Protein AF-0000000075629843 (afdb_homodimer)

Structure (mmCIF, N/CA/C/O backbone):
data_AF-0000000075629843-model_v1
#
loop_
_entity.id
_entity.type
_entity.pdbx_description
1 polymer 'ABC transporter, permease protein'
#
loop_
_atom_site.group_PDB
_atom_site.id
_atom_site.type_symbol
_atom_site.label_atom_id
_atom_site.label_alt_id
_atom_site.label_comp_id
_atom_site.label_asym_id
_atom_site.label_entity_id
_atom_site.label_seq_id
_atom_site.pdbx_PDB_ins_code
_atom_site.Cartn_x
_atom_site.Cartn_y
_atom_site.Cartn_z
_atom_site.occupancy
_atom_site.B_iso_or_equiv
_atom_site.auth_seq_id
_atom_site.auth_comp_id
_atom_site.auth_asym_id
_atom_site.auth_atom_id
_atom_site.pdbx_PDB_model_num
ATOM 1 N N . MET A 1 1 ? 20.359 -22.031 4.539 1 68.94 1 MET A N 1
ATOM 2 C CA . MET A 1 1 ? 19.453 -21.188 5.312 1 68.94 1 MET A CA 1
ATOM 3 C C . MET A 1 1 ? 19.938 -19.734 5.301 1 68.94 1 MET A C 1
ATOM 5 O O . MET A 1 1 ? 19.172 -18.828 4.957 1 68.94 1 MET A O 1
ATOM 9 N N . ILE A 1 2 ? 21.25 -19.594 5.527 1 75.94 2 ILE A N 1
ATOM 10 C CA . ILE A 1 2 ? 21.781 -18.234 5.621 1 75.94 2 ILE A CA 1
ATOM 11 C C . ILE A 1 2 ? 21.688 -17.547 4.262 1 75.94 2 ILE A C 1
ATOM 13 O O . ILE A 1 2 ? 21.297 -16.375 4.18 1 75.94 2 ILE A O 1
ATOM 17 N N . SER A 1 3 ? 21.922 -18.281 3.244 1 78.12 3 SER A N 1
ATOM 18 C CA . SER A 1 3 ? 21.859 -17.719 1.904 1 78.12 3 SER A CA 1
ATOM 19 C C . SER A 1 3 ? 20.438 -17.25 1.574 1 78.12 3 SER A C 1
ATOM 21 O O . SER A 1 3 ? 20.25 -16.188 0.963 1 78.12 3 SER A O 1
ATOM 23 N N . ALA A 1 4 ? 19.547 -18.016 2.066 1 78.44 4 ALA A N 1
ATOM 24 C CA . ALA A 1 4 ? 18.141 -17.656 1.822 1 78.44 4 ALA A CA 1
ATOM 25 C C . ALA A 1 4 ? 17.766 -16.391 2.584 1 78.44 4 ALA A C 1
ATOM 27 O O . ALA A 1 4 ? 17.031 -15.547 2.066 1 78.44 4 ALA A O 1
ATOM 28 N N . VAL A 1 5 ? 18.219 -16.25 3.744 1 85.06 5 VAL A N 1
ATOM 29 C CA . VAL A 1 5 ? 17.938 -15.07 4.555 1 85.06 5 VAL A CA 1
ATOM 30 C C . VAL A 1 5 ? 18.562 -13.844 3.895 1 85.06 5 VAL A C 1
ATOM 32 O O . VAL A 1 5 ? 17.938 -12.789 3.816 1 85.06 5 VAL A O 1
ATOM 35 N N . LEU A 1 6 ? 19.781 -14.016 3.365 1 89.19 6 LEU A N 1
ATOM 36 C CA . LEU A 1 6 ? 20.5 -12.883 2.799 1 89.19 6 LEU A CA 1
ATOM 37 C C . LEU A 1 6 ? 19.812 -12.383 1.529 1 89.19 6 LEU A C 1
ATOM 39 O O . LEU A 1 6 ? 19.828 -11.18 1.248 1 89.19 6 LEU A O 1
ATOM 43 N N . THR A 1 7 ? 19.25 -13.266 0.803 1 85.31 7 THR A N 1
ATOM 44 C CA . THR A 1 7 ? 18.609 -12.898 -0.458 1 85.31 7 THR A CA 1
ATOM 45 C C . THR A 1 7 ? 17.391 -12 -0.214 1 85.31 7 THR A C 1
ATOM 47 O O . THR A 1 7 ? 17.062 -11.164 -1.055 1 85.31 7 THR A O 1
ATOM 50 N N . THR A 1 8 ? 16.766 -12.164 0.932 1 86.69 8 THR A N 1
ATOM 51 C CA . THR A 1 8 ? 15.633 -11.305 1.264 1 86.69 8 THR A CA 1
ATOM 52 C C . THR A 1 8 ? 16.078 -10.109 2.1 1 86.69 8 THR A C 1
ATOM 54 O O . THR A 1 8 ? 15.516 -9.023 1.979 1 86.69 8 THR A O 1
ATOM 57 N N . LEU A 1 9 ? 17.078 -10.328 2.896 1 92.5 9 LEU A N 1
ATOM 58 C CA . LEU A 1 9 ? 17.578 -9.289 3.793 1 92.5 9 LEU A CA 1
ATOM 59 C C . LEU A 1 9 ? 18.141 -8.117 3 1 92.5 9 LEU A C 1
ATOM 61 O O . LEU A 1 9 ? 17.875 -6.957 3.328 1 92.5 9 LEU A O 1
ATOM 65 N N . ILE A 1 10 ? 18.875 -8.375 1.963 1 94.44 10 ILE A N 1
ATOM 66 C CA . ILE A 1 10 ? 19.609 -7.367 1.216 1 94.44 10 ILE A CA 1
ATOM 67 C C . ILE A 1 10 ? 18.625 -6.383 0.578 1 94.44 10 ILE A C 1
ATOM 69 O O . ILE A 1 10 ? 18.656 -5.184 0.875 1 94.44 10 ILE A O 1
ATOM 73 N N . PRO A 1 11 ? 17.703 -6.875 -0.234 1 94.5 11 PRO A N 1
ATOM 74 C CA . PRO A 1 11 ? 16.797 -5.902 -0.848 1 94.5 11 PRO A CA 1
ATOM 75 C C . PRO A 1 11 ? 15.883 -5.227 0.169 1 94.5 11 PRO A C 1
ATOM 77 O O . PRO A 1 11 ? 15.602 -4.031 0.058 1 94.5 11 PRO A O 1
ATOM 80 N N . LEU A 1 12 ? 15.414 -5.922 1.18 1 93.5 12 LEU A N 1
ATOM 81 C CA . LEU A 1 12 ? 14.5 -5.355 2.166 1 93.5 12 LEU A CA 1
ATOM 82 C C . LEU A 1 12 ? 15.195 -4.277 2.99 1 93.5 12 LEU A C 1
ATOM 84 O O . LEU A 1 12 ? 14.625 -3.203 3.215 1 93.5 12 LEU A O 1
ATOM 88 N N . SER A 1 13 ? 16.375 -4.609 3.455 1 97 13 SER A N 1
ATOM 89 C CA . SER A 1 13 ? 17.094 -3.635 4.27 1 97 13 SER A CA 1
ATOM 90 C C . SER A 1 13 ? 17.469 -2.4 3.451 1 97 13 SER A C 1
ATOM 92 O O . SER A 1 13 ? 17.375 -1.274 3.943 1 97 13 SER A O 1
ATOM 94 N N . LEU A 1 14 ? 17.859 -2.607 2.238 1 97.44 14 LEU A N 1
ATOM 95 C CA . LEU A 1 14 ? 18.25 -1.497 1.372 1 97.44 14 LEU A CA 1
ATOM 96 C C . LEU A 1 14 ? 17.062 -0.572 1.113 1 97.44 14 LEU A C 1
ATOM 98 O O . LEU A 1 14 ? 17.188 0.647 1.257 1 97.44 14 LEU A O 1
ATOM 102 N N . ALA A 1 15 ? 15.93 -1.123 0.716 1 97.88 15 ALA A N 1
ATOM 103 C CA . ALA A 1 15 ? 14.719 -0.336 0.468 1 97.88 15 ALA A CA 1
ATOM 104 C C . ALA A 1 15 ? 14.266 0.382 1.735 1 97.88 15 ALA A C 1
ATOM 106 O O . ALA A 1 15 ? 13.906 1.56 1.692 1 97.88 15 ALA A O 1
ATOM 107 N N . ALA A 1 16 ? 14.312 -0.321 2.855 1 97.44 16 ALA A N 1
ATOM 108 C CA . ALA A 1 16 ? 13.828 0.235 4.117 1 97.44 16 ALA A CA 1
ATOM 109 C C . ALA A 1 16 ? 14.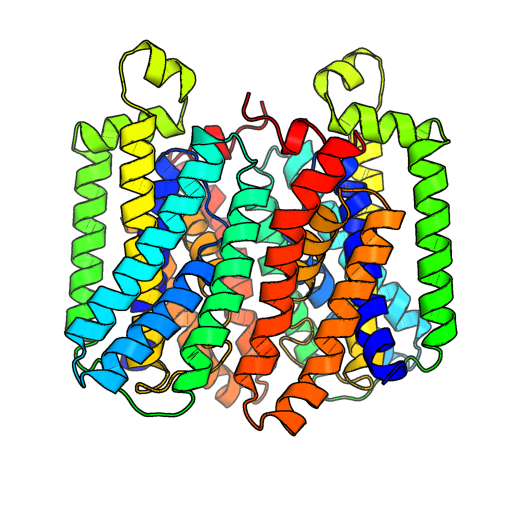75 1.344 4.617 1 97.44 16 ALA A C 1
ATOM 111 O O . ALA A 1 16 ? 14.289 2.357 5.145 1 97.44 16 ALA A O 1
ATOM 112 N N . LEU A 1 17 ? 16.062 1.145 4.48 1 97.88 17 LEU A N 1
ATOM 113 C CA . LEU A 1 17 ? 17 2.168 4.91 1 97.88 17 LEU A CA 1
ATOM 114 C C . LEU A 1 17 ? 16.812 3.453 4.113 1 97.88 17 LEU A C 1
ATOM 116 O O . LEU A 1 17 ? 16.797 4.547 4.684 1 97.88 17 LEU A O 1
ATOM 120 N N . GLY A 1 18 ? 16.688 3.295 2.795 1 98.25 18 GLY A N 1
ATOM 121 C CA . GLY A 1 18 ? 16.406 4.469 1.981 1 98.25 18 GLY A CA 1
ATOM 122 C C . GLY A 1 18 ? 15.125 5.172 2.369 1 98.25 18 GLY A C 1
ATOM 123 O O . GLY A 1 18 ? 15.094 6.398 2.482 1 98.25 18 GLY A O 1
ATOM 124 N N . GLU A 1 19 ? 14.109 4.391 2.566 1 97.81 19 GLU A N 1
ATOM 125 C CA . GLU A 1 19 ? 12.812 4.957 2.949 1 97.81 19 GLU A CA 1
ATOM 126 C C . GLU A 1 19 ? 12.898 5.652 4.305 1 97.81 19 GLU A C 1
ATOM 128 O O . GLU A 1 19 ? 12.25 6.68 4.523 1 97.81 19 GLU A O 1
ATOM 133 N N . ALA A 1 20 ? 13.672 5.094 5.223 1 95.62 20 ALA A N 1
ATOM 134 C CA . ALA A 1 20 ? 13.836 5.695 6.547 1 95.62 20 ALA A CA 1
ATOM 135 C C . ALA A 1 20 ? 14.438 7.094 6.441 1 95.62 20 ALA A C 1
ATOM 137 O O . ALA A 1 20 ? 14.047 8 7.184 1 95.62 20 ALA A O 1
ATOM 138 N N . VAL A 1 21 ? 15.336 7.266 5.527 1 96.62 21 VAL A N 1
ATOM 139 C CA . VAL A 1 21 ? 15.969 8.57 5.332 1 96.62 21 VAL A CA 1
ATOM 140 C C . VAL A 1 21 ? 14.922 9.586 4.879 1 96.62 21 VAL A C 1
ATOM 142 O O . VAL A 1 21 ? 14.867 10.703 5.402 1 96.62 21 VAL A O 1
ATOM 145 N N . LEU A 1 22 ? 14.109 9.203 3.949 1 97 22 LEU A N 1
ATOM 146 C CA . LEU A 1 22 ? 13.07 10.109 3.461 1 97 22 LEU A CA 1
ATOM 147 C C . LEU A 1 22 ? 12.055 10.406 4.555 1 97 22 LEU A C 1
ATOM 149 O O . LEU A 1 22 ? 11.648 11.555 4.73 1 97 22 LEU A O 1
ATOM 153 N N . GLU A 1 23 ? 11.711 9.391 5.273 1 93.88 23 GLU A N 1
ATOM 154 C CA . GLU A 1 23 ? 10.68 9.586 6.293 1 93.88 23 GLU A CA 1
ATOM 155 C C . GLU A 1 23 ? 11.188 10.484 7.418 1 93.88 23 GLU A C 1
ATOM 157 O O . GLU A 1 23 ? 10.391 11.133 8.109 1 93.88 23 GLU A O 1
ATOM 162 N N . ARG A 1 24 ? 12.438 10.594 7.574 1 92.38 24 ARG A N 1
ATOM 163 C CA . ARG A 1 24 ? 13 11.484 8.586 1 92.38 24 ARG A CA 1
ATOM 164 C C . ARG A 1 24 ? 12.734 12.945 8.227 1 92.38 24 ARG A C 1
ATOM 166 O O . ARG A 1 24 ? 12.789 13.82 9.094 1 92.38 24 ARG A O 1
ATOM 173 N N . THR A 1 25 ? 12.438 13.188 6.992 1 93.25 25 THR A N 1
ATOM 174 C CA . THR A 1 25 ? 12.133 14.547 6.574 1 93.25 25 THR A CA 1
ATOM 175 C C . THR A 1 25 ? 10.641 14.836 6.684 1 93.25 25 THR A C 1
ATOM 177 O O . THR A 1 25 ? 10.188 15.93 6.359 1 93.25 25 THR A O 1
ATOM 180 N N . GLY A 1 26 ? 9.883 13.812 7.02 1 90.31 26 GLY A N 1
ATOM 181 C CA . GLY A 1 26 ? 8.445 14 7.172 1 90.31 26 GLY A CA 1
ATOM 182 C C . GLY A 1 26 ? 7.652 13.555 5.961 1 90.31 26 GLY A C 1
ATOM 183 O O . GLY A 1 26 ? 6.438 13.758 5.895 1 90.31 26 GLY A O 1
ATOM 184 N N . ARG A 1 27 ? 8.305 12.945 4.988 1 92.94 27 ARG A N 1
ATOM 185 C CA . ARG A 1 27 ? 7.625 12.453 3.793 1 92.94 27 ARG A CA 1
ATOM 186 C C . ARG A 1 27 ? 7.664 10.93 3.729 1 92.94 27 ARG A C 1
ATOM 188 O O . ARG A 1 27 ? 8.719 10.32 3.924 1 92.94 27 ARG A O 1
ATOM 195 N N . VAL A 1 28 ? 6.52 10.336 3.549 1 93.69 28 VAL A N 1
ATOM 196 C CA . VAL A 1 28 ? 6.418 8.891 3.359 1 93.69 28 VAL A CA 1
ATOM 197 C C . VAL A 1 28 ? 6.09 8.586 1.9 1 93.69 28 VAL A C 1
ATOM 199 O O . VAL A 1 28 ? 5.09 9.062 1.366 1 93.69 28 VAL A O 1
ATOM 202 N N . ASN A 1 29 ? 6.941 7.844 1.275 1 96.69 29 ASN A N 1
ATOM 203 C CA . ASN A 1 29 ? 6.688 7.469 -0.112 1 96.69 29 ASN A CA 1
ATOM 204 C C . ASN A 1 29 ? 6.07 6.078 -0.214 1 96.69 29 ASN A C 1
ATOM 206 O O . ASN A 1 29 ? 6.785 5.074 -0.216 1 96.69 29 ASN A O 1
ATOM 210 N N . LEU A 1 30 ? 4.793 6.055 -0.43 1 94.5 30 LEU A N 1
ATOM 211 C CA . LEU A 1 30 ? 4.066 4.793 -0.538 1 94.5 30 LEU A CA 1
ATOM 212 C C . LEU A 1 30 ? 4.391 4.09 -1.852 1 94.5 30 LEU A C 1
ATOM 214 O O . LEU A 1 30 ? 3.951 2.961 -2.08 1 94.5 30 LEU A O 1
ATOM 218 N N . GLY A 1 31 ? 5.191 4.664 -2.674 1 95.75 31 GLY A N 1
ATOM 219 C CA . GLY A 1 31 ? 5.531 4.117 -3.977 1 95.75 31 GLY A CA 1
ATOM 220 C C . GLY A 1 31 ? 6.766 3.238 -3.951 1 95.75 31 GLY A C 1
ATOM 221 O O . GLY A 1 31 ? 7.305 2.885 -5.004 1 95.75 31 GLY A O 1
ATOM 222 N N . VAL A 1 32 ? 7.211 2.883 -2.803 1 97.44 32 VAL A N 1
ATOM 223 C CA . VAL A 1 32 ? 8.461 2.143 -2.656 1 97.44 32 VAL A CA 1
ATOM 224 C C . VAL A 1 32 ? 8.406 0.872 -3.502 1 97.44 32 VAL A C 1
ATOM 226 O O . VAL A 1 32 ? 9.359 0.559 -4.223 1 97.44 32 VAL A O 1
ATOM 229 N N . ASP A 1 33 ? 7.309 0.161 -3.449 1 95.31 33 ASP A N 1
ATOM 230 C CA . ASP A 1 33 ? 7.199 -1.076 -4.219 1 95.31 33 ASP A CA 1
ATOM 231 C C . ASP A 1 33 ? 7.238 -0.796 -5.719 1 95.31 33 ASP A C 1
ATOM 233 O O . ASP A 1 33 ? 7.785 -1.589 -6.488 1 95.31 33 ASP A O 1
ATOM 237 N N . GLY A 1 34 ? 6.609 0.254 -6.148 1 95.56 34 GLY A N 1
ATOM 238 C CA . GLY A 1 34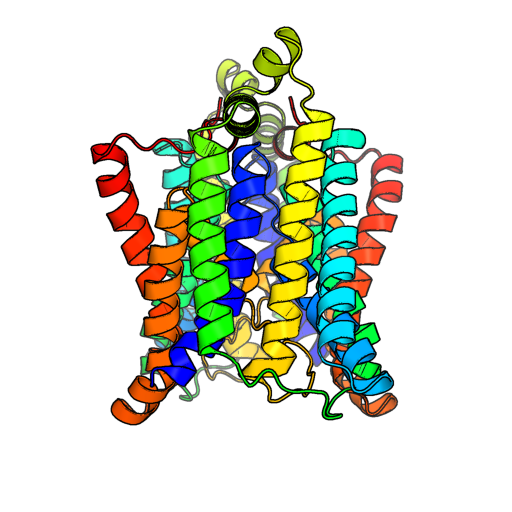 ? 6.688 0.658 -7.543 1 95.56 34 GLY A CA 1
ATOM 239 C C . GLY A 1 34 ? 8.094 1.007 -7.988 1 95.56 34 GLY A C 1
ATOM 240 O O . GLY A 1 34 ? 8.508 0.64 -9.086 1 95.56 34 GLY A O 1
ATOM 241 N N . LEU A 1 35 ? 8.797 1.729 -7.145 1 98.44 35 LEU A N 1
ATOM 242 C CA . LEU A 1 35 ? 10.18 2.078 -7.449 1 98.44 35 LEU A CA 1
ATOM 243 C C . LEU A 1 35 ? 11.047 0.828 -7.559 1 98.44 35 LEU A C 1
ATOM 245 O O . LEU A 1 35 ? 11.93 0.748 -8.422 1 98.44 35 LEU A O 1
ATOM 249 N N . MET A 1 36 ? 10.789 -0.114 -6.684 1 98 36 MET A N 1
ATOM 250 C CA . MET A 1 36 ? 11.492 -1.389 -6.77 1 98 36 MET A CA 1
ATOM 251 C C . MET A 1 36 ? 11.156 -2.111 -8.07 1 98 36 MET A C 1
ATOM 253 O O . MET A 1 36 ? 12.039 -2.684 -8.711 1 98 36 MET A O 1
ATOM 257 N N . ALA A 1 37 ? 9.906 -2.062 -8.477 1 96.44 37 ALA A N 1
ATOM 258 C CA . ALA A 1 37 ? 9.461 -2.752 -9.688 1 96.44 37 ALA A CA 1
ATOM 259 C C . ALA A 1 37 ? 10.141 -2.176 -10.922 1 96.44 37 ALA A C 1
ATOM 261 O O . ALA A 1 37 ? 10.633 -2.922 -11.773 1 96.44 37 ALA A O 1
ATOM 262 N N . VAL A 1 38 ? 10.117 -0.887 -11.016 1 97.25 38 VAL A N 1
ATOM 263 C CA . VAL A 1 38 ? 10.742 -0.275 -12.188 1 97.25 38 VAL A CA 1
ATOM 264 C C . VAL A 1 38 ? 12.25 -0.49 -12.141 1 97.25 38 VAL A C 1
ATOM 266 O O . VAL A 1 38 ? 12.883 -0.691 -13.18 1 97.25 38 VAL A O 1
ATOM 269 N N . GLY A 1 39 ? 12.852 -0.389 -10.977 1 98.62 39 GLY A N 1
ATOM 270 C CA . GLY A 1 39 ? 14.266 -0.69 -10.844 1 98.62 39 GLY A CA 1
ATOM 271 C C . GLY A 1 39 ? 14.617 -2.109 -11.242 1 98.62 39 GLY A C 1
ATOM 272 O O . GLY A 1 39 ? 15.641 -2.344 -11.891 1 98.62 39 GLY A O 1
ATOM 273 N N . ALA A 1 40 ? 13.805 -3.037 -10.828 1 97.88 40 ALA A N 1
ATOM 274 C CA . ALA A 1 40 ? 14 -4.438 -11.203 1 97.88 40 ALA A CA 1
ATOM 275 C C . ALA A 1 40 ? 13.992 -4.605 -12.719 1 97.88 40 ALA A C 1
ATOM 277 O O . ALA A 1 40 ? 14.867 -5.27 -13.273 1 97.88 40 ALA A O 1
ATOM 278 N N . ALA A 1 41 ? 13.039 -3.984 -13.383 1 97.56 41 ALA A N 1
ATOM 279 C CA . ALA A 1 41 ? 12.859 -4.16 -14.828 1 97.56 41 ALA A CA 1
ATOM 280 C C . ALA A 1 41 ? 13.969 -3.457 -15.602 1 97.56 41 ALA A C 1
ATOM 282 O O . ALA A 1 41 ? 14.578 -4.051 -16.5 1 97.56 41 ALA A O 1
ATOM 283 N N . VAL A 1 42 ? 14.211 -2.221 -15.234 1 98.56 42 VAL A N 1
ATOM 284 C CA . VAL A 1 42 ? 15.219 -1.438 -15.953 1 98.56 42 VAL A CA 1
ATOM 285 C C . VAL A 1 42 ? 16.609 -2.012 -15.68 1 98.56 42 VAL A C 1
ATOM 287 O O . VAL A 1 42 ? 17.438 -2.084 -16.594 1 98.56 42 VAL A O 1
ATOM 290 N N . GLY A 1 43 ? 16.875 -2.338 -14.422 1 98.56 43 GLY A N 1
ATOM 291 C CA . GLY A 1 43 ? 18.125 -3.016 -14.117 1 98.56 43 GLY A CA 1
ATOM 292 C C . GLY A 1 43 ? 18.297 -4.316 -14.875 1 98.56 43 GLY A C 1
ATOM 293 O O . GLY A 1 43 ? 19.375 -4.598 -15.398 1 98.56 43 GLY A O 1
ATOM 294 N N . ALA A 1 44 ? 17.25 -5.113 -14.93 1 97.88 44 ALA A N 1
ATOM 295 C CA . ALA A 1 44 ? 17.297 -6.387 -15.641 1 97.88 44 ALA A CA 1
ATOM 296 C C . ALA A 1 44 ? 17.562 -6.172 -17.125 1 97.88 44 ALA A C 1
ATOM 298 O O . ALA A 1 44 ? 18.328 -6.906 -17.75 1 97.88 44 ALA A O 1
ATOM 299 N N . LEU A 1 45 ? 16.859 -5.176 -17.672 1 98.12 45 LEU A N 1
ATOM 300 C CA . LEU A 1 45 ? 17.062 -4.863 -19.078 1 98.12 45 LEU A CA 1
ATOM 301 C C . LEU A 1 45 ? 18.531 -4.52 -19.344 1 98.12 45 LEU A C 1
ATOM 303 O O . LEU A 1 45 ? 19.141 -5.047 -20.281 1 98.12 45 LEU A O 1
ATOM 307 N N . ALA A 1 46 ? 19.047 -3.66 -18.531 1 98.44 46 ALA A N 1
ATOM 308 C CA . ALA A 1 46 ? 20.438 -3.271 -18.703 1 98.44 46 ALA A CA 1
ATOM 309 C C . ALA A 1 46 ? 21.375 -4.461 -18.5 1 98.44 46 ALA A C 1
ATOM 311 O O . ALA A 1 46 ? 22.344 -4.641 -19.234 1 98.44 46 ALA A O 1
ATOM 312 N N . GLY A 1 47 ? 21.109 -5.207 -17.484 1 97.5 47 GLY A N 1
ATOM 313 C CA . GLY A 1 47 ? 21.922 -6.387 -17.219 1 97.5 47 GLY A CA 1
ATOM 314 C C . GLY A 1 47 ? 21.906 -7.387 -18.359 1 97.5 47 GLY A C 1
ATOM 315 O O . GLY A 1 47 ? 22.953 -7.891 -18.766 1 97.5 47 GLY A O 1
ATOM 316 N N . VAL A 1 48 ? 20.766 -7.695 -18.875 1 97.38 48 VAL A N 1
ATOM 317 C CA . VAL A 1 48 ? 20.594 -8.68 -19.938 1 97.38 48 VAL A CA 1
ATOM 318 C C . VAL A 1 48 ? 21.266 -8.172 -21.219 1 97.38 48 VAL A C 1
ATOM 320 O O . VAL A 1 48 ? 21.969 -8.922 -21.891 1 97.38 48 VAL A O 1
ATOM 323 N N . GLU A 1 49 ? 21.016 -6.941 -21.531 1 97.56 49 GLU A N 1
ATOM 324 C CA . GLU A 1 49 ? 21.516 -6.387 -22.781 1 97.56 49 GLU A CA 1
ATOM 325 C C . GLU A 1 49 ? 23.031 -6.219 -22.75 1 97.56 49 GLU A C 1
ATOM 327 O O . GLU A 1 49 ? 23.703 -6.367 -23.781 1 97.56 49 GLU A O 1
ATOM 332 N N . THR A 1 50 ? 23.609 -5.902 -21.625 1 97.56 50 THR A N 1
ATOM 333 C CA . THR A 1 50 ? 25.031 -5.617 -21.547 1 97.56 50 THR A CA 1
ATOM 334 C C . THR A 1 50 ? 25.797 -6.816 -20.984 1 97.56 50 THR A C 1
ATOM 336 O O . THR A 1 50 ? 27.016 -6.898 -21.125 1 97.56 50 THR A O 1
ATOM 339 N N . GLY A 1 51 ? 25.109 -7.641 -20.312 1 96.69 51 GLY A N 1
ATOM 340 C CA . GLY A 1 51 ? 25.75 -8.75 -19.625 1 96.69 51 GLY A CA 1
ATOM 341 C C . GLY A 1 51 ? 26.484 -8.328 -18.359 1 96.69 51 GLY A C 1
ATOM 342 O O . GLY A 1 51 ? 27.234 -9.125 -17.781 1 96.69 51 GLY A O 1
ATOM 343 N N . SER A 1 52 ? 26.266 -7.109 -17.922 1 97.75 52 SER A N 1
ATOM 344 C CA . SER A 1 52 ? 27.016 -6.551 -16.812 1 97.75 52 SER A CA 1
ATOM 345 C C . SER A 1 52 ? 26.125 -6.352 -15.586 1 97.75 52 SER A C 1
ATOM 347 O O . SER A 1 52 ? 25.109 -5.66 -15.672 1 97.75 52 SER A O 1
ATOM 349 N N . LEU A 1 53 ? 26.531 -6.926 -14.492 1 97.06 53 LEU A N 1
ATOM 350 C CA . LEU A 1 53 ? 25.812 -6.734 -13.234 1 97.06 53 LEU A CA 1
ATOM 351 C C . LEU A 1 53 ? 25.875 -5.273 -12.789 1 97.06 53 LEU A C 1
ATOM 353 O O . LEU A 1 53 ? 24.875 -4.734 -12.297 1 97.06 53 LEU A O 1
ATOM 357 N N . LEU A 1 54 ? 27 -4.66 -13 1 97.44 54 LEU A N 1
ATOM 358 C CA . LEU A 1 54 ? 27.188 -3.277 -12.586 1 97.44 54 LEU A CA 1
ATOM 359 C C . LEU A 1 54 ? 26.281 -2.34 -13.383 1 97.44 54 LEU A C 1
ATOM 361 O O . LEU A 1 54 ? 25.766 -1.362 -12.836 1 97.44 54 LEU A O 1
ATOM 365 N N . ALA A 1 55 ? 26.125 -2.627 -14.664 1 98.31 55 ALA A N 1
ATOM 366 C CA . ALA A 1 55 ? 25.234 -1.825 -15.484 1 98.31 55 ALA A CA 1
ATOM 367 C C . ALA A 1 55 ? 23.781 -1.958 -15 1 98.31 55 ALA A C 1
ATOM 369 O O . ALA A 1 55 ? 23.031 -0.977 -14.977 1 98.31 55 ALA A O 1
ATOM 370 N N . GLY A 1 56 ? 23.391 -3.188 -14.633 1 98.44 56 GLY A N 1
ATOM 371 C CA . GLY A 1 56 ? 22.062 -3.406 -14.086 1 98.44 56 GLY A CA 1
ATOM 372 C C . GLY A 1 56 ? 21.828 -2.686 -12.773 1 98.44 56 GLY A C 1
ATOM 373 O O . GLY A 1 56 ? 20.797 -2.057 -12.586 1 98.44 56 GLY A O 1
ATOM 374 N N . LEU A 1 57 ? 22.844 -2.803 -11.914 1 98 57 LEU A N 1
ATOM 375 C CA . LEU A 1 57 ? 22.75 -2.135 -10.625 1 98 57 LEU A CA 1
ATOM 376 C C . LEU A 1 57 ? 22.625 -0.625 -10.805 1 98 57 LEU A C 1
ATOM 378 O O . LEU A 1 57 ? 21.781 0.01 -10.156 1 98 57 LEU A O 1
ATOM 382 N N . ALA A 1 58 ? 23.391 -0.042 -11.68 1 98.62 58 ALA A N 1
ATOM 383 C CA . ALA A 1 58 ? 23.359 1.397 -11.93 1 98.62 58 ALA A CA 1
ATOM 384 C C . ALA A 1 58 ? 22.031 1.822 -12.547 1 98.62 58 ALA A C 1
ATOM 386 O O . ALA A 1 58 ? 21.438 2.809 -12.117 1 98.62 58 ALA A O 1
ATOM 387 N N . ALA A 1 59 ? 21.609 1.094 -13.523 1 98.81 59 ALA A N 1
ATOM 388 C CA . ALA A 1 59 ? 20.375 1.433 -14.219 1 98.81 59 ALA A CA 1
ATOM 389 C C . ALA A 1 59 ? 19.172 1.307 -13.289 1 98.81 59 ALA A C 1
ATOM 391 O O . ALA A 1 59 ? 18.266 2.15 -13.312 1 98.81 59 ALA A O 1
ATOM 392 N N . GLY A 1 60 ? 19.109 0.187 -12.508 1 98.81 60 GLY A N 1
ATOM 393 C CA . GLY A 1 60 ? 18.031 0.02 -11.539 1 98.81 60 GLY A CA 1
ATOM 394 C C . GLY A 1 60 ? 17.969 1.137 -10.508 1 98.81 60 GLY A C 1
ATOM 395 O O . GLY A 1 60 ? 16.906 1.684 -10.242 1 98.81 60 GLY A O 1
ATOM 396 N N . ALA A 1 61 ? 19.156 1.452 -10.008 1 98.75 61 ALA A N 1
ATOM 397 C CA . ALA A 1 61 ? 19.234 2.545 -9.039 1 98.75 61 ALA A CA 1
ATOM 398 C C . ALA A 1 61 ? 18.75 3.855 -9.648 1 98.75 61 ALA A C 1
ATOM 400 O O . ALA A 1 61 ? 17.969 4.578 -9.031 1 98.75 61 ALA A O 1
ATOM 401 N N . LEU A 1 62 ? 19.156 4.172 -10.836 1 98.81 62 LEU A N 1
ATOM 402 C CA . LEU A 1 62 ? 18.797 5.426 -11.5 1 98.81 62 LEU A CA 1
ATOM 403 C C . LEU A 1 62 ? 17.297 5.484 -11.789 1 98.81 62 LEU A C 1
ATOM 405 O O . LEU A 1 62 ? 16.672 6.535 -11.641 1 98.81 62 LEU A O 1
ATOM 409 N N . ALA A 1 63 ? 16.75 4.367 -12.195 1 98.81 63 ALA A N 1
ATOM 410 C CA . ALA A 1 63 ? 15.312 4.324 -12.453 1 98.81 63 ALA A CA 1
ATOM 411 C C . ALA A 1 63 ? 14.523 4.637 -11.18 1 98.81 63 ALA A C 1
ATOM 413 O O . ALA A 1 63 ? 13.555 5.402 -11.211 1 98.81 63 ALA A O 1
ATOM 414 N N . GLY A 1 64 ? 14.938 3.996 -10.039 1 98.81 64 GLY A N 1
ATOM 415 C CA . GLY A 1 64 ? 14.312 4.309 -8.766 1 98.81 64 GLY A CA 1
ATOM 416 C C . GLY A 1 64 ? 14.484 5.758 -8.359 1 98.81 64 GLY A C 1
ATOM 417 O O . GLY A 1 64 ? 13.555 6.379 -7.836 1 98.81 64 GLY A O 1
ATOM 418 N N . GLY A 1 65 ? 15.695 6.25 -8.609 1 98.75 65 GLY A N 1
ATOM 419 C CA . GLY A 1 65 ? 15.961 7.648 -8.312 1 98.75 65 GLY A CA 1
ATOM 420 C C . GLY A 1 65 ? 15.055 8.602 -9.07 1 98.75 65 GLY A C 1
ATOM 421 O O . GLY A 1 65 ? 14.516 9.547 -8.492 1 98.75 65 GLY A O 1
ATOM 422 N N . VAL A 1 66 ? 14.859 8.375 -10.359 1 98.56 66 VAL A N 1
ATOM 423 C CA . VAL A 1 66 ? 13.984 9.195 -11.18 1 98.56 66 VAL A CA 1
ATOM 424 C C . VAL A 1 66 ? 12.555 9.125 -10.648 1 98.56 66 VAL A C 1
ATOM 426 O O . VAL A 1 66 ? 11.859 10.141 -10.578 1 98.56 66 VAL A O 1
ATOM 429 N N . GLY A 1 67 ? 12.133 7.945 -10.32 1 98.06 67 GLY A N 1
ATOM 430 C CA . GLY A 1 67 ? 10.805 7.781 -9.75 1 98.06 67 GLY A CA 1
ATOM 431 C C . GLY A 1 67 ? 10.609 8.562 -8.461 1 98.06 67 GLY A C 1
ATOM 432 O O . GLY A 1 67 ? 9.586 9.219 -8.281 1 98.06 67 GLY A O 1
ATOM 433 N N . SER A 1 68 ? 11.547 8.477 -7.59 1 98.69 68 SER A N 1
ATOM 434 C CA . SER A 1 68 ? 11.43 9.164 -6.305 1 98.69 68 SER A CA 1
ATOM 435 C C . SER A 1 68 ? 11.531 10.672 -6.477 1 98.69 68 SER A C 1
ATOM 437 O O . SER A 1 68 ? 10.938 11.43 -5.707 1 98.69 68 SER A O 1
ATOM 439 N N . LEU A 1 69 ? 12.297 11.117 -7.492 1 98.06 69 LEU A N 1
ATOM 440 C CA . LEU A 1 69 ? 12.32 12.539 -7.824 1 98.06 69 LEU A CA 1
ATOM 441 C C . LEU A 1 69 ? 10.938 13.031 -8.234 1 98.06 69 LEU A C 1
ATOM 443 O O . LEU A 1 69 ? 10.523 14.125 -7.859 1 98.06 69 LEU A O 1
ATOM 447 N N . SER A 1 70 ? 10.273 12.289 -9.008 1 96.25 70 SER A N 1
ATOM 448 C CA . SER A 1 70 ? 8.906 12.633 -9.391 1 96.25 70 SER A CA 1
ATOM 449 C C . SER A 1 70 ? 8 12.75 -8.164 1 96.25 70 SER A C 1
ATOM 451 O O . SER A 1 70 ? 7.16 13.648 -8.086 1 96.25 70 SER A O 1
ATOM 453 N N . TYR A 1 71 ? 8.195 11.852 -7.242 1 95.94 71 TYR A N 1
ATOM 454 C CA . TYR A 1 71 ? 7.414 11.859 -6.012 1 95.94 71 TYR A CA 1
ATOM 455 C C . TYR A 1 71 ? 7.598 13.172 -5.254 1 95.94 71 TYR A C 1
ATOM 457 O O . TYR A 1 71 ? 6.617 13.812 -4.867 1 95.94 71 TYR A O 1
ATOM 465 N N . ILE A 1 72 ? 8.875 13.508 -5.035 1 96.88 72 ILE A N 1
ATOM 466 C CA . ILE A 1 72 ? 9.141 14.656 -4.18 1 96.88 72 ILE A CA 1
ATOM 467 C C . ILE A 1 72 ? 8.727 15.945 -4.895 1 96.88 72 ILE A C 1
ATOM 469 O O . ILE A 1 72 ? 8.297 16.906 -4.254 1 96.88 72 ILE A O 1
ATOM 473 N N . ILE A 1 73 ? 8.836 16 -6.215 1 95.38 73 ILE A N 1
ATOM 474 C CA . ILE A 1 73 ? 8.375 17.156 -6.977 1 95.38 73 ILE A CA 1
ATOM 475 C C . ILE A 1 73 ? 6.855 17.266 -6.859 1 95.38 73 ILE A C 1
ATOM 477 O O . ILE A 1 73 ? 6.324 18.359 -6.652 1 95.38 73 ILE A O 1
ATOM 481 N N . LEU A 1 74 ? 6.188 16.141 -6.953 1 90.44 74 LEU A N 1
ATOM 482 C CA . LEU A 1 74 ? 4.734 16.125 -6.832 1 90.44 74 LEU A CA 1
ATOM 483 C C . LEU A 1 74 ? 4.297 16.641 -5.465 1 90.44 74 LEU A C 1
ATOM 485 O O . LEU A 1 74 ? 3.391 17.469 -5.367 1 90.44 74 LEU A O 1
ATOM 489 N N . THR A 1 75 ? 4.977 16.172 -4.418 1 90.5 75 THR A N 1
ATOM 490 C CA . THR A 1 75 ? 4.539 16.484 -3.068 1 90.5 75 THR A CA 1
ATOM 491 C C . THR A 1 75 ? 5 17.891 -2.67 1 90.5 75 THR A C 1
ATOM 493 O O . THR A 1 75 ? 4.203 18.703 -2.205 1 90.5 75 THR A O 1
ATOM 496 N N . ASP A 1 76 ? 6.27 18.219 -2.943 1 91.75 76 ASP A N 1
ATOM 497 C CA . ASP A 1 76 ? 6.848 19.406 -2.332 1 91.75 76 ASP A CA 1
ATOM 498 C C . ASP A 1 76 ? 6.789 20.609 -3.287 1 91.75 76 ASP A C 1
ATOM 500 O O . ASP A 1 76 ? 6.836 21.75 -2.854 1 91.75 76 ASP A O 1
ATOM 504 N N . ARG A 1 77 ? 6.723 20.359 -4.562 1 90.12 77 ARG A N 1
ATOM 505 C CA . ARG A 1 77 ? 6.645 21.484 -5.492 1 90.12 77 ARG A CA 1
ATOM 506 C C . ARG A 1 77 ? 5.215 21.688 -5.984 1 90.12 77 ARG A C 1
ATOM 508 O O . ARG A 1 77 ? 4.77 22.828 -6.152 1 90.12 77 ARG A O 1
ATOM 515 N N . LEU A 1 78 ? 4.508 20.625 -6.184 1 86.12 78 LEU A N 1
ATOM 516 C CA . LEU A 1 78 ? 3.176 20.734 -6.77 1 86.12 78 LEU A CA 1
ATOM 517 C C . LEU A 1 78 ? 2.098 20.625 -5.699 1 86.12 78 LEU A C 1
ATOM 519 O O . LEU A 1 78 ? 0.912 20.812 -5.98 1 86.12 78 LEU A O 1
ATOM 523 N N . GLY A 1 79 ? 2.465 20.203 -4.461 1 84.56 79 GLY A N 1
ATOM 524 C CA . GLY A 1 79 ? 1.55 20.219 -3.332 1 84.56 79 GLY A CA 1
ATOM 525 C C . GLY A 1 79 ? 0.6 19.047 -3.311 1 84.56 79 GLY A C 1
ATOM 526 O O . GLY A 1 79 ? -0.463 19.109 -2.689 1 84.56 79 GLY A O 1
ATOM 527 N N . VAL A 1 80 ? 0.938 18 -4.02 1 82.38 80 VAL A N 1
ATOM 528 C CA . VAL A 1 80 ? 0.117 16.797 -4.039 1 82.38 80 VAL A CA 1
ATOM 529 C C . VAL A 1 80 ? 0.24 16.062 -2.705 1 82.38 80 VAL A C 1
ATOM 531 O O . VAL A 1 80 ? 1.333 15.961 -2.141 1 82.38 80 VAL A O 1
ATOM 534 N N . ASN A 1 81 ? -0.905 15.555 -2.168 1 83.25 81 ASN A N 1
ATOM 535 C CA . ASN A 1 81 ? -0.899 14.75 -0.953 1 83.25 81 ASN A CA 1
ATOM 536 C C . ASN A 1 81 ? 0.054 13.562 -1.072 1 83.25 81 ASN A C 1
ATOM 538 O O . ASN A 1 81 ? 0.14 12.938 -2.129 1 83.25 81 ASN A O 1
ATOM 542 N N . MET A 1 82 ? 0.756 13.281 -0.019 1 88.19 82 MET A N 1
ATOM 543 C CA . MET A 1 82 ? 1.795 12.25 -0.06 1 88.19 82 MET A CA 1
ATOM 544 C C . MET A 1 82 ? 1.198 10.891 -0.385 1 88.19 82 MET A C 1
ATOM 546 O O . MET A 1 82 ? 1.838 10.07 -1.046 1 88.19 82 MET A O 1
ATOM 550 N N . ILE A 1 83 ? -0.044 10.617 0.087 1 86.69 83 ILE A N 1
ATOM 551 C CA . ILE A 1 83 ? -0.686 9.328 -0.18 1 86.69 83 ILE A CA 1
ATOM 552 C C . ILE A 1 83 ? -0.988 9.203 -1.672 1 86.69 83 ILE A C 1
ATOM 554 O O . ILE A 1 83 ? -0.661 8.195 -2.295 1 86.69 83 ILE A O 1
ATOM 558 N N . VAL A 1 84 ? -1.551 10.258 -2.248 1 84.56 84 VAL A N 1
ATOM 559 C CA . VAL A 1 84 ? -1.887 10.273 -3.668 1 84.56 84 VAL A CA 1
ATOM 560 C C . VAL A 1 84 ? -0.613 10.164 -4.504 1 84.56 84 VAL A C 1
ATOM 562 O O . VAL A 1 84 ? -0.532 9.344 -5.418 1 84.56 84 VAL A O 1
ATOM 565 N N . ALA A 1 85 ? 0.388 10.984 -4.156 1 89.5 85 ALA A N 1
ATOM 566 C CA . ALA A 1 85 ? 1.652 10.984 -4.887 1 89.5 85 ALA A CA 1
ATOM 567 C C . ALA A 1 85 ? 2.33 9.617 -4.801 1 89.5 85 ALA A C 1
ATOM 569 O O . ALA A 1 85 ? 2.844 9.109 -5.797 1 89.5 85 ALA A O 1
ATOM 570 N N . GLY A 1 86 ? 2.336 9.078 -3.59 1 92.5 86 GLY A N 1
ATOM 571 C CA . GLY A 1 86 ? 2.938 7.766 -3.4 1 92.5 86 GLY A CA 1
ATOM 572 C C . GLY A 1 86 ? 2.258 6.676 -4.207 1 92.5 86 GLY A C 1
ATOM 573 O O . GLY A 1 86 ? 2.928 5.848 -4.824 1 92.5 86 GLY A O 1
ATOM 574 N N . LEU A 1 87 ? 0.951 6.703 -4.219 1 89.5 87 LEU A N 1
ATOM 575 C CA . LEU A 1 87 ? 0.204 5.711 -4.98 1 89.5 87 LEU A CA 1
ATOM 576 C C . LEU A 1 87 ? 0.437 5.883 -6.48 1 89.5 87 LEU A C 1
ATOM 578 O O . LEU A 1 87 ? 0.516 4.898 -7.215 1 89.5 87 LEU A O 1
ATOM 582 N N . LEU A 1 88 ? 0.532 7.125 -6.914 1 88.88 88 LEU A N 1
ATOM 583 C CA . LEU A 1 88 ? 0.837 7.379 -8.32 1 88.88 88 LEU A CA 1
ATOM 584 C C . LEU A 1 88 ? 2.176 6.762 -8.703 1 88.88 88 LEU A C 1
ATOM 586 O O . LEU A 1 88 ? 2.289 6.117 -9.75 1 88.88 88 LEU A O 1
ATOM 590 N N . VAL A 1 89 ? 3.145 7 -7.895 1 93.19 89 VAL A N 1
ATOM 591 C CA . VAL A 1 89 ? 4.477 6.457 -8.148 1 93.19 89 VAL A CA 1
ATOM 592 C C . VAL A 1 89 ? 4.43 4.93 -8.094 1 93.19 89 VAL A C 1
ATOM 594 O O . VAL A 1 89 ? 5.086 4.254 -8.891 1 93.19 89 VAL A O 1
ATOM 597 N N . PHE A 1 90 ? 3.619 4.418 -7.219 1 92.94 90 PHE A N 1
ATOM 598 C CA . PHE A 1 90 ? 3.445 2.977 -7.105 1 92.94 90 PHE A CA 1
ATOM 599 C C . PHE A 1 90 ? 2.896 2.395 -8.406 1 92.94 90 PHE A C 1
ATOM 601 O O . PHE A 1 90 ? 3.502 1.494 -8.992 1 92.94 90 PHE A O 1
ATOM 608 N N . PHE A 1 91 ? 1.83 2.912 -8.867 1 89.31 91 PHE A N 1
ATOM 609 C CA . PHE A 1 91 ? 1.171 2.381 -10.055 1 89.31 91 PHE A CA 1
ATOM 610 C C . PHE A 1 91 ? 2.029 2.602 -11.297 1 89.31 91 PHE A C 1
ATOM 612 O O . PHE A 1 91 ? 2.125 1.723 -12.156 1 89.31 91 PHE A O 1
ATOM 619 N N . ALA A 1 92 ? 2.633 3.766 -11.391 1 91.19 92 ALA A N 1
ATOM 620 C CA . ALA A 1 92 ? 3.523 4.051 -12.516 1 91.19 92 ALA A CA 1
ATOM 621 C C . ALA A 1 92 ? 4.707 3.086 -12.531 1 91.19 92 ALA A C 1
ATOM 623 O O . ALA A 1 92 ? 5.102 2.598 -13.594 1 91.19 92 ALA A O 1
ATOM 624 N N . GLY A 1 93 ? 5.246 2.904 -11.359 1 93.88 93 GLY A N 1
ATOM 625 C CA . GLY A 1 93 ? 6.383 2.004 -11.266 1 93.88 93 GLY A CA 1
ATOM 626 C C . GLY A 1 93 ? 6.059 0.584 -11.688 1 93.88 93 GLY A C 1
ATOM 627 O O . GLY A 1 93 ? 6.812 -0.031 -12.445 1 93.88 93 GLY A O 1
ATOM 628 N N . ILE A 1 94 ? 4.938 0.075 -11.188 1 90.69 94 ILE A N 1
ATOM 629 C CA . ILE A 1 94 ? 4.527 -1.279 -11.547 1 90.69 94 ILE A CA 1
ATOM 630 C C . ILE A 1 94 ? 4.25 -1.358 -13.047 1 90.69 94 ILE A C 1
ATOM 632 O O . ILE A 1 94 ? 4.734 -2.268 -13.719 1 90.69 94 ILE A O 1
ATOM 636 N N . GLY A 1 95 ? 3.457 -0.453 -13.578 1 88.69 95 GLY A N 1
ATOM 637 C CA . GLY A 1 95 ? 3.111 -0.451 -14.992 1 88.69 95 GLY A CA 1
ATOM 638 C C . GLY A 1 95 ? 4.316 -0.323 -15.906 1 88.69 95 GLY A C 1
ATOM 639 O O . GLY A 1 95 ? 4.488 -1.114 -16.828 1 88.69 95 GLY A O 1
ATOM 640 N N . LEU A 1 96 ? 5.18 0.666 -15.656 1 91.75 96 LEU A N 1
ATOM 641 C CA . LEU A 1 96 ? 6.379 0.868 -16.453 1 91.75 96 LEU A CA 1
ATOM 642 C C . LEU A 1 96 ? 7.352 -0.294 -16.281 1 91.75 96 LEU A C 1
ATOM 644 O O . LEU A 1 96 ? 8.039 -0.685 -17.234 1 91.75 96 LEU A O 1
ATOM 648 N N . GLY A 1 97 ? 7.449 -0.763 -15.008 1 94 97 GLY A N 1
ATOM 649 C CA . GLY A 1 97 ? 8.266 -1.945 -14.773 1 94 97 GLY A CA 1
ATOM 650 C C . GLY A 1 97 ? 7.844 -3.133 -15.625 1 94 97 GLY A C 1
ATOM 651 O O . GLY A 1 97 ? 8.688 -3.773 -16.25 1 94 97 GLY A O 1
ATOM 652 N N . ASP A 1 98 ? 6.574 -3.385 -15.664 1 89.81 98 ASP A N 1
ATOM 653 C CA . ASP A 1 98 ? 6.07 -4.516 -16.438 1 89.81 98 ASP A CA 1
ATOM 654 C C . ASP A 1 98 ? 6.238 -4.273 -17.938 1 89.81 98 ASP A C 1
ATOM 656 O O . ASP A 1 98 ? 6.5 -5.207 -18.703 1 89.81 98 ASP A O 1
ATOM 660 N N . LEU A 1 99 ? 6.039 -3.062 -18.406 1 88.94 99 LEU A N 1
ATOM 661 C CA . LEU A 1 99 ? 6.227 -2.723 -19.812 1 88.94 99 LEU A CA 1
ATOM 662 C C . LEU A 1 99 ? 7.668 -2.969 -20.25 1 88.94 99 LEU A C 1
ATOM 664 O O . LEU A 1 99 ? 7.914 -3.586 -21.281 1 88.94 99 LEU A O 1
ATOM 668 N N . VAL A 1 100 ? 8.578 -2.525 -19.438 1 93.88 100 VAL A N 1
ATOM 669 C CA . VAL A 1 100 ? 10 -2.674 -19.75 1 93.88 100 VAL A CA 1
ATOM 670 C C . VAL A 1 100 ? 10.422 -4.129 -19.562 1 93.88 100 VAL A C 1
ATOM 672 O O . VAL A 1 100 ? 11.094 -4.703 -20.422 1 93.88 100 VAL A O 1
ATOM 675 N N . GLY A 1 101 ? 10.023 -4.695 -18.469 1 93.38 101 GLY A N 1
ATOM 676 C CA . GLY A 1 101 ? 10.406 -6.055 -18.125 1 93.38 101 GLY A CA 1
ATOM 677 C C . GLY A 1 101 ? 9.875 -7.09 -19.094 1 93.38 101 GLY A C 1
ATOM 678 O O . GLY A 1 101 ? 10.5 -8.125 -19.312 1 93.38 101 GLY A O 1
ATOM 679 N N . SER A 1 102 ? 8.703 -6.828 -19.703 1 89.25 102 SER A N 1
ATOM 680 C CA . SER A 1 102 ? 8.086 -7.77 -20.625 1 89.25 102 SER A CA 1
ATOM 681 C C . SER A 1 102 ? 8.992 -8.039 -21.828 1 89.25 102 SER A C 1
ATOM 683 O O . SER A 1 102 ? 8.961 -9.133 -22.406 1 89.25 102 SER A O 1
ATOM 685 N N . LYS A 1 103 ? 9.836 -7.16 -22.094 1 89.62 103 LYS A N 1
ATOM 686 C CA . LYS A 1 103 ? 10.727 -7.273 -23.25 1 89.62 103 LYS A CA 1
ATOM 687 C C . LYS A 1 103 ? 11.82 -8.312 -23 1 89.62 103 LYS A C 1
ATOM 689 O O . LYS A 1 103 ? 12.43 -8.82 -23.938 1 89.62 103 LYS A O 1
ATOM 694 N N . ILE A 1 104 ? 12.055 -8.57 -21.75 1 92.44 104 ILE A N 1
ATOM 695 C CA . ILE A 1 104 ? 13.156 -9.477 -21.422 1 92.44 104 ILE A CA 1
ATOM 696 C C . ILE A 1 104 ? 12.664 -10.578 -20.5 1 92.44 104 ILE A C 1
ATOM 698 O O . ILE A 1 104 ? 13.461 -11.188 -19.766 1 92.44 104 ILE A O 1
ATOM 702 N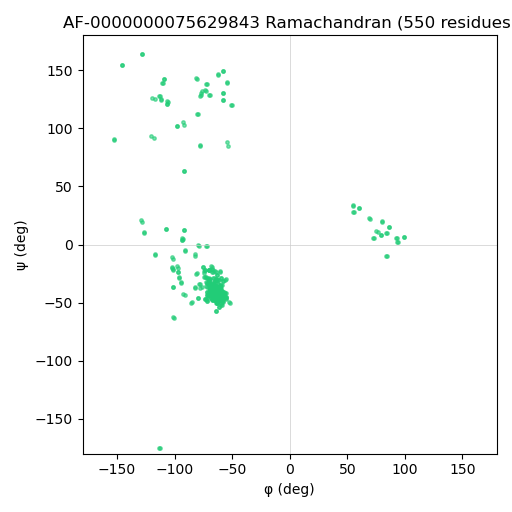 N . ALA A 1 105 ? 11.398 -10.781 -20.484 1 89.62 105 ALA A N 1
ATOM 703 C CA . ALA A 1 105 ? 10.828 -11.742 -19.547 1 89.62 105 ALA A CA 1
ATOM 704 C C . ALA A 1 105 ? 11.445 -13.125 -19.75 1 89.62 105 ALA A C 1
ATOM 706 O O . ALA A 1 105 ? 11.516 -13.633 -20.859 1 89.62 105 ALA A O 1
ATOM 707 N N . GLY A 1 106 ? 11.984 -13.641 -18.641 1 87.44 106 GLY A N 1
ATOM 708 C CA . GLY A 1 106 ? 12.5 -14.992 -18.656 1 87.44 106 GLY A CA 1
ATOM 709 C C . GLY A 1 106 ? 13.914 -15.086 -19.188 1 87.44 106 GLY A C 1
ATOM 710 O O . GLY A 1 106 ? 14.555 -16.141 -19.094 1 87.44 106 GLY A O 1
ATOM 711 N N . ARG A 1 107 ? 14.438 -14.055 -19.734 1 93.38 107 ARG A N 1
ATOM 712 C CA . ARG A 1 107 ? 15.812 -14.062 -20.219 1 93.38 107 ARG A CA 1
ATOM 713 C C . ARG A 1 107 ? 16.797 -13.938 -19.062 1 93.38 107 ARG A C 1
ATOM 715 O O . ARG A 1 107 ? 16.703 -13.016 -18.25 1 93.38 107 ARG A O 1
ATOM 722 N N . PRO A 1 108 ? 17.734 -14.789 -19 1 94.5 108 PRO A N 1
ATOM 723 C CA . PRO A 1 108 ? 18.672 -14.766 -17.875 1 94.5 108 PRO A CA 1
ATOM 724 C C . PRO A 1 108 ? 19.656 -13.602 -17.984 1 94.5 108 PRO A C 1
ATOM 726 O O . PRO A 1 108 ? 20.172 -13.305 -19.062 1 94.5 108 PRO A O 1
ATOM 729 N N . GLY A 1 109 ? 19.812 -12.922 -16.922 1 95 109 GLY A N 1
ATOM 730 C CA . GLY A 1 109 ? 20.828 -11.883 -16.766 1 95 109 GLY A CA 1
ATOM 731 C C . GLY A 1 109 ? 21.891 -12.234 -15.734 1 95 109 GLY A C 1
ATOM 732 O O . GLY A 1 109 ? 21.938 -13.367 -15.25 1 95 109 GLY A O 1
ATOM 733 N N . PRO A 1 110 ? 22.734 -11.305 -15.5 1 95.75 110 PRO A N 1
ATOM 734 C CA . PRO A 1 110 ? 23.797 -11.555 -14.508 1 95.75 110 PRO A CA 1
ATOM 735 C C . PRO A 1 110 ? 23.234 -11.805 -13.109 1 95.75 110 PRO A C 1
ATOM 737 O O . PRO A 1 110 ? 22.234 -11.188 -12.719 1 95.75 110 PRO A O 1
ATOM 740 N N . VAL A 1 111 ? 23.938 -12.656 -12.375 1 94.44 111 VAL A N 1
ATOM 741 C CA . VAL A 1 111 ? 23.5 -13.023 -11.031 1 94.44 111 VAL A CA 1
ATOM 742 C C . VAL A 1 111 ? 24.469 -12.438 -10 1 94.44 111 VAL A C 1
ATOM 744 O O . VAL A 1 111 ? 25.672 -12.367 -10.242 1 94.44 111 VAL A O 1
ATOM 747 N N . LEU A 1 112 ? 23.859 -11.961 -8.953 1 92.12 112 LEU A N 1
ATOM 748 C CA . LEU A 1 112 ? 24.641 -11.492 -7.816 1 92.12 112 LEU A CA 1
ATOM 749 C C . LEU A 1 112 ? 25.109 -12.664 -6.953 1 92.12 112 LEU A C 1
ATOM 751 O O . LEU A 1 112 ? 24.297 -13.305 -6.289 1 92.12 112 LEU A O 1
ATOM 755 N N . THR A 1 113 ? 26.422 -12.953 -6.91 1 87.88 113 THR A N 1
ATOM 756 C CA . THR A 1 113 ? 26.938 -14.117 -6.199 1 87.88 113 THR A CA 1
ATOM 757 C C . THR A 1 113 ? 27.547 -13.695 -4.863 1 87.88 113 THR A C 1
ATOM 759 O O . THR A 1 113 ? 27.703 -14.523 -3.959 1 87.88 113 THR A O 1
ATOM 762 N N . SER A 1 114 ? 27.875 -12.492 -4.695 1 90 114 SER A N 1
ATOM 763 C CA . SER A 1 114 ? 28.562 -12.016 -3.494 1 90 114 SER A CA 1
ATOM 764 C C . SER A 1 114 ? 27.562 -11.539 -2.445 1 90 114 SER A C 1
ATOM 766 O O . SER A 1 114 ? 27.625 -10.391 -1.999 1 90 114 SER A O 1
ATOM 768 N N . LEU A 1 115 ? 26.719 -12.422 -1.942 1 88.75 115 LEU A N 1
ATOM 769 C CA . LEU A 1 115 ? 25.641 -12.078 -1.023 1 88.75 115 LEU A CA 1
ATOM 770 C C . LEU A 1 115 ? 26.188 -11.609 0.317 1 88.75 115 LEU A C 1
ATOM 772 O O . LEU A 1 115 ? 25.719 -10.617 0.878 1 88.75 115 LEU A O 1
ATOM 776 N N . TYR A 1 116 ? 27.234 -12.234 0.79 1 90.62 116 TYR A N 1
ATOM 777 C CA . TYR A 1 116 ? 27.812 -11.891 2.088 1 90.62 116 TYR A CA 1
ATOM 778 C C . TYR A 1 116 ? 28.438 -10.5 2.061 1 90.62 116 TYR A C 1
ATOM 780 O O . TYR A 1 116 ? 28.219 -9.695 2.965 1 90.62 116 TYR A O 1
ATOM 788 N N . THR A 1 117 ? 29.141 -10.273 1.017 1 90.81 117 THR A N 1
ATOM 789 C CA . THR A 1 117 ? 29.781 -8.969 0.88 1 90.81 117 THR A CA 1
ATOM 790 C C . THR A 1 117 ? 28.734 -7.875 0.713 1 90.81 117 THR A C 1
ATOM 792 O O . THR A 1 117 ? 28.891 -6.77 1.242 1 90.81 117 THR A O 1
ATOM 795 N N . THR A 1 118 ? 27.734 -8.203 -0.093 1 92.06 118 THR A N 1
ATOM 796 C CA . THR A 1 118 ? 26.656 -7.227 -0.295 1 92.06 118 THR A CA 1
ATOM 797 C C . THR A 1 118 ? 25.953 -6.926 1.021 1 92.06 118 THR A C 1
ATOM 799 O O . THR A 1 118 ? 25.703 -5.766 1.35 1 92.06 118 THR A O 1
ATOM 802 N N . ALA A 1 119 ? 25.641 -7.941 1.786 1 92.75 119 ALA A N 1
ATOM 803 C CA . ALA A 1 119 ? 25 -7.77 3.088 1 92.75 119 ALA A CA 1
ATOM 804 C C . ALA A 1 119 ? 25.875 -6.953 4.027 1 92.75 119 ALA A C 1
ATOM 806 O O . ALA A 1 119 ? 25.391 -6.074 4.746 1 92.75 119 ALA A O 1
ATOM 807 N N . ALA A 1 120 ? 27.141 -7.258 4.027 1 93.06 120 ALA A N 1
ATOM 808 C CA . ALA A 1 120 ? 28.078 -6.52 4.855 1 93.06 120 ALA A CA 1
ATOM 809 C C . ALA A 1 120 ? 28.125 -5.043 4.461 1 93.06 120 ALA A C 1
ATOM 811 O O . ALA A 1 120 ? 28.203 -4.164 5.32 1 93.06 120 ALA A O 1
ATOM 812 N N . THR A 1 121 ? 28.094 -4.816 3.172 1 92.81 121 THR A N 1
ATOM 813 C CA . THR A 1 121 ? 28.109 -3.443 2.674 1 92.81 121 THR A CA 1
ATOM 814 C C . THR A 1 121 ? 26.875 -2.686 3.143 1 92.81 121 THR A C 1
ATOM 816 O O . THR A 1 121 ? 26.953 -1.512 3.508 1 92.81 121 THR A O 1
ATOM 819 N N . ILE A 1 122 ? 25.75 -3.367 3.123 1 92.75 122 ILE A N 1
ATOM 820 C CA . ILE A 1 122 ? 24.5 -2.746 3.576 1 92.75 122 ILE A CA 1
ATOM 821 C C . ILE A 1 122 ? 24.562 -2.494 5.078 1 92.75 122 ILE A C 1
ATOM 823 O O . ILE A 1 122 ? 24.094 -1.466 5.566 1 92.75 122 ILE A O 1
ATOM 827 N N . GLY A 1 123 ? 25.125 -3.443 5.809 1 94.19 123 GLY A N 1
ATOM 828 C CA . GLY A 1 123 ? 25.359 -3.221 7.227 1 94.19 123 GLY A CA 1
ATOM 829 C C . GLY A 1 123 ? 26.219 -2.004 7.508 1 94.19 123 GLY A C 1
ATOM 830 O O . GLY A 1 123 ? 25.891 -1.19 8.375 1 94.19 123 GLY A O 1
ATOM 831 N N . ILE A 1 124 ? 27.266 -1.885 6.785 1 94.88 124 ILE A N 1
ATOM 832 C CA . ILE A 1 124 ? 28.156 -0.745 6.922 1 94.88 124 ILE A CA 1
ATOM 833 C C . ILE A 1 124 ? 27.422 0.541 6.551 1 94.88 124 ILE A C 1
ATOM 835 O O . ILE A 1 124 ? 27.578 1.566 7.219 1 94.88 124 ILE A O 1
ATOM 839 N N . ALA A 1 125 ? 26.625 0.445 5.488 1 93.38 125 ALA A N 1
ATOM 840 C CA . ALA A 1 125 ? 25.844 1.603 5.062 1 93.38 125 ALA A CA 1
ATOM 841 C C . ALA A 1 125 ? 24.859 2.02 6.148 1 93.38 125 ALA A C 1
ATOM 843 O O . ALA A 1 125 ? 24.625 3.213 6.363 1 93.38 125 ALA A O 1
ATOM 844 N N . ALA A 1 126 ? 24.266 1.043 6.77 1 94.75 126 ALA A N 1
ATOM 845 C CA . ALA A 1 126 ? 23.312 1.334 7.844 1 94.75 126 ALA A CA 1
ATOM 846 C C . ALA A 1 126 ? 24 2.061 9 1 94.75 126 ALA A C 1
ATOM 848 O O . ALA A 1 126 ? 23.453 3.02 9.547 1 94.75 126 ALA A O 1
ATOM 849 N N . VAL A 1 127 ? 25.188 1.616 9.359 1 94.88 127 VAL A N 1
ATOM 850 C CA . VAL A 1 127 ? 25.953 2.244 10.43 1 94.88 127 VAL A CA 1
ATOM 851 C C . VAL A 1 127 ? 26.359 3.652 10.008 1 94.88 127 VAL A C 1
ATOM 853 O O . VAL A 1 127 ? 26.266 4.598 10.797 1 94.88 127 VAL A O 1
ATOM 856 N N . ALA A 1 128 ? 26.828 3.77 8.82 1 95.69 128 ALA A N 1
ATOM 857 C CA . ALA A 1 128 ? 27.219 5.078 8.297 1 95.69 128 ALA A CA 1
ATOM 858 C C . ALA A 1 128 ? 26.031 6.039 8.297 1 95.69 128 ALA A C 1
ATOM 860 O O . ALA A 1 128 ? 26.172 7.207 8.672 1 95.69 128 ALA A O 1
ATOM 861 N N . LEU A 1 129 ? 24.906 5.539 7.828 1 95.62 129 LEU A N 1
ATOM 862 C CA . LEU A 1 129 ? 23.703 6.363 7.797 1 95.62 129 LEU A CA 1
ATOM 863 C C . LEU A 1 129 ? 23.297 6.789 9.203 1 95.62 129 LEU A C 1
ATOM 865 O O . LEU A 1 129 ? 22.844 7.914 9.414 1 95.62 129 LEU A O 1
ATOM 869 N N . HIS A 1 130 ? 23.453 5.863 10.125 1 94.25 130 HIS A N 1
ATOM 87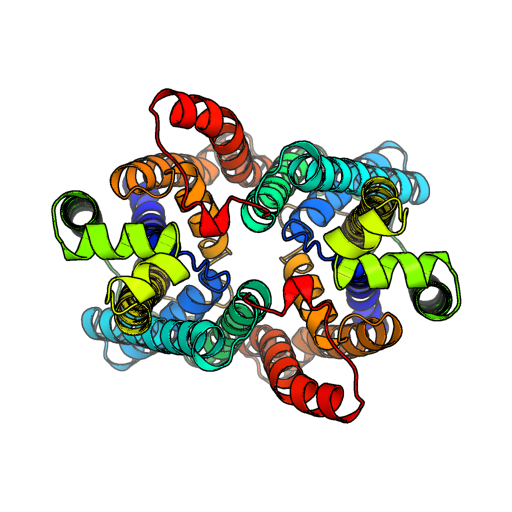0 C CA . HIS A 1 130 ? 23.141 6.184 11.516 1 94.25 130 HIS A CA 1
ATOM 871 C C . HIS A 1 130 ? 24.047 7.293 12.039 1 94.25 130 HIS A C 1
ATOM 873 O O . HIS A 1 130 ? 23.578 8.234 12.68 1 94.25 130 HIS A O 1
ATOM 879 N N . LEU A 1 131 ? 25.297 7.234 11.719 1 94.88 131 LEU A N 1
ATOM 880 C CA . LEU A 1 131 ? 26.266 8.25 12.141 1 94.88 131 LEU A CA 1
ATOM 881 C C . LEU A 1 131 ? 25.984 9.586 11.469 1 94.88 131 LEU A C 1
ATOM 883 O O . LEU A 1 131 ? 26.062 10.633 12.102 1 94.88 131 LEU A O 1
ATOM 887 N N . ILE A 1 132 ? 25.594 9.562 10.25 1 94.5 132 ILE A N 1
ATOM 888 C CA . ILE A 1 132 ? 25.297 10.781 9.516 1 94.5 132 ILE A CA 1
ATOM 889 C C . ILE A 1 132 ? 24.047 11.438 10.086 1 94.5 132 ILE A C 1
ATOM 891 O O . ILE A 1 132 ? 24.016 12.648 10.32 1 94.5 132 ILE A O 1
ATOM 895 N N . LEU A 1 133 ? 23.047 10.688 10.391 1 92.62 133 LEU A N 1
ATOM 896 C CA . LEU A 1 133 ? 21.75 11.188 10.828 1 92.62 133 LEU A CA 1
ATOM 897 C C . LEU A 1 133 ? 21.844 11.781 12.234 1 92.62 133 LEU A C 1
ATOM 899 O O . LEU A 1 133 ? 21.156 12.75 12.555 1 92.62 133 LEU A O 1
ATOM 903 N N . TYR A 1 134 ? 22.797 11.234 13.07 1 92.56 134 TYR A N 1
ATOM 904 C CA . TYR A 1 134 ? 22.734 11.617 14.469 1 92.56 134 TYR A CA 1
ATOM 905 C C . TYR A 1 134 ? 23.984 12.367 14.891 1 92.56 134 TYR A C 1
ATOM 907 O O . TYR A 1 134 ? 24.031 12.969 15.969 1 92.56 134 TYR A O 1
ATOM 915 N N . ASN A 1 135 ? 24.969 12.367 13.969 1 94.81 135 ASN A N 1
ATOM 916 C CA . ASN A 1 135 ? 26.219 12.977 14.398 1 94.81 135 ASN A CA 1
ATOM 917 C C . ASN A 1 135 ? 26.688 14.062 13.43 1 94.81 135 ASN A C 1
ATOM 919 O O . ASN A 1 135 ? 27.812 14.547 13.516 1 94.81 135 ASN A O 1
ATOM 923 N N . THR A 1 136 ? 25.859 14.445 12.516 1 95.69 136 THR A N 1
ATOM 924 C CA . THR A 1 136 ? 26.266 15.484 11.578 1 95.69 136 THR A CA 1
ATOM 925 C C . THR A 1 136 ? 25.234 16.594 11.523 1 95.69 136 THR A C 1
ATOM 927 O O . THR A 1 136 ? 24.109 16.438 12 1 95.69 136 THR A O 1
ATOM 930 N N . VAL A 1 137 ? 25.609 17.734 10.977 1 94.06 137 VAL A N 1
ATOM 931 C CA . VAL A 1 137 ? 24.734 18.891 10.812 1 94.06 137 VAL A CA 1
ATOM 932 C C . VAL A 1 137 ? 23.625 18.562 9.812 1 94.06 137 VAL A C 1
ATOM 934 O O . VAL A 1 137 ? 22.469 18.953 10.008 1 94.06 137 VAL A O 1
ATOM 937 N N . THR A 1 138 ? 24.031 17.797 8.812 1 94.12 138 THR A N 1
ATOM 938 C CA . THR A 1 138 ? 23.047 17.406 7.805 1 94.12 138 THR A CA 1
ATOM 939 C C . THR A 1 138 ? 21.984 16.516 8.422 1 94.12 138 THR A C 1
ATOM 941 O O . THR A 1 138 ? 20.797 16.672 8.125 1 94.12 138 THR A O 1
ATOM 944 N N . GLY A 1 139 ? 22.422 15.594 9.211 1 94 139 GLY A N 1
ATOM 945 C CA . GLY A 1 139 ? 21.484 14.719 9.891 1 94 139 GLY A CA 1
ATOM 946 C C . GLY A 1 139 ? 20.547 15.461 10.828 1 94 139 GLY A C 1
ATOM 947 O O . GLY A 1 139 ? 19.344 15.172 10.875 1 94 139 GLY A O 1
ATOM 948 N N . THR A 1 140 ? 21.062 16.422 11.539 1 92.31 140 THR A N 1
ATOM 949 C CA . THR A 1 140 ? 20.266 17.234 12.438 1 92.31 140 THR A CA 1
ATOM 950 C C . THR A 1 140 ? 19.25 18.062 11.648 1 92.31 140 THR A C 1
ATOM 952 O O . THR A 1 140 ? 18.078 18.172 12.039 1 92.31 140 THR A O 1
ATOM 955 N N . ALA A 1 141 ? 19.734 18.562 10.586 1 94.12 141 ALA A N 1
ATOM 956 C CA . ALA A 1 141 ? 18.844 19.359 9.742 1 94.12 141 ALA A CA 1
ATOM 957 C C . ALA A 1 141 ? 17.688 18.516 9.211 1 94.12 141 ALA A C 1
ATOM 959 O O . ALA A 1 141 ? 16.547 18.969 9.188 1 94.12 141 ALA A O 1
ATOM 960 N N . LEU A 1 142 ? 17.984 17.312 8.812 1 93.12 142 LEU A N 1
ATOM 961 C CA . LEU A 1 142 ? 16.969 16.406 8.312 1 93.12 142 LEU A CA 1
ATOM 962 C C . LEU A 1 142 ? 15.922 16.109 9.398 1 93.12 142 LEU A C 1
ATOM 964 O O . LEU A 1 142 ? 14.719 16.125 9.125 1 93.12 142 LEU A O 1
ATOM 968 N N . ARG A 1 143 ? 16.359 15.875 10.547 1 90.38 143 ARG A N 1
ATOM 969 C CA . ARG A 1 143 ? 15.477 15.523 11.648 1 90.38 143 ARG A CA 1
ATOM 970 C C . ARG A 1 143 ? 14.617 16.719 12.062 1 90.38 143 ARG A C 1
ATOM 972 O O . ARG A 1 143 ? 13.445 16.547 12.406 1 90.38 143 ARG A O 1
ATOM 979 N N . VAL A 1 144 ? 15.172 17.922 12.008 1 89.62 144 VAL A N 1
ATOM 980 C CA . VAL A 1 144 ? 14.43 19.125 12.344 1 89.62 144 VAL A CA 1
ATOM 981 C C . VAL A 1 144 ? 13.32 19.359 11.32 1 89.62 144 VAL A C 1
ATOM 983 O O . VAL A 1 144 ? 12.211 19.75 11.68 1 89.62 144 VAL A O 1
ATOM 986 N N . VAL A 1 145 ? 13.672 19.078 10.07 1 90.12 145 VAL A N 1
ATOM 987 C CA . VAL A 1 145 ? 12.672 19.203 9.016 1 90.12 145 VAL A CA 1
ATOM 988 C C . VAL A 1 145 ? 11.516 18.25 9.281 1 90.12 145 VAL A C 1
ATOM 990 O O . VAL A 1 145 ? 10.352 18.609 9.094 1 90.12 145 VAL A O 1
ATOM 993 N N . GLY A 1 146 ? 11.836 17.062 9.695 1 89.44 146 GLY A N 1
ATOM 994 C CA . GLY A 1 146 ? 10.82 16.062 9.977 1 89.44 146 GLY A CA 1
ATOM 995 C C . GLY A 1 146 ? 9.953 16.406 11.172 1 89.44 146 GLY A C 1
ATOM 996 O O . GLY A 1 146 ? 8.797 15.984 11.25 1 89.44 146 GLY A O 1
ATOM 997 N N . GLU A 1 147 ? 10.445 17.219 12.055 1 86.25 147 GLU A N 1
ATOM 998 C CA . GLU A 1 147 ? 9.703 17.609 13.25 1 86.25 147 GLU A CA 1
ATOM 999 C C . GLU A 1 147 ? 8.773 18.781 12.969 1 86.25 147 GLU A C 1
ATOM 1001 O O . GLU A 1 147 ? 7.602 18.75 13.352 1 86.25 147 GLU A O 1
ATOM 1006 N N . ASN A 1 148 ? 9.391 19.797 12.344 1 89.06 148 ASN A N 1
ATOM 1007 C CA . ASN A 1 148 ? 8.633 21 12.023 1 89.06 148 ASN A CA 1
ATOM 1008 C C . ASN A 1 148 ? 9.211 21.719 10.812 1 89.06 148 ASN A C 1
ATOM 1010 O O . ASN A 1 148 ? 10.031 22.625 10.961 1 89.06 148 ASN A O 1
ATOM 1014 N N . PRO A 1 149 ? 8.688 21.328 9.727 1 88.69 149 PRO A N 1
ATOM 1015 C CA . PRO A 1 149 ? 9.258 21.922 8.508 1 88.69 149 PRO A CA 1
ATOM 1016 C C . PRO A 1 149 ? 9.109 23.438 8.469 1 88.69 149 PRO A C 1
ATOM 1018 O O . PRO A 1 149 ? 9.992 24.141 7.957 1 88.69 149 PRO A O 1
ATOM 1021 N N . ALA A 1 150 ? 8.016 24 8.953 1 87.5 150 ALA A N 1
ATOM 1022 C CA . ALA A 1 150 ? 7.793 25.438 8.953 1 87.5 150 ALA A CA 1
ATOM 1023 C C . ALA A 1 150 ? 8.82 26.141 9.836 1 87.5 150 ALA A C 1
ATOM 1025 O O . ALA A 1 150 ? 9.406 27.156 9.43 1 87.5 150 ALA A O 1
ATOM 1026 N N . ALA A 1 151 ? 9.016 25.594 10.992 1 88.88 151 ALA A N 1
ATOM 1027 C CA . ALA A 1 151 ? 10 26.172 11.906 1 88.88 151 ALA A CA 1
ATOM 1028 C C . ALA A 1 151 ? 11.406 26.062 11.336 1 88.88 151 ALA A C 1
ATOM 1030 O O . ALA A 1 151 ? 12.227 26.969 11.5 1 88.88 151 ALA A O 1
ATOM 1031 N N . ALA A 1 152 ? 11.68 24.953 10.719 1 91.12 152 ALA A N 1
ATOM 1032 C CA . ALA A 1 152 ? 12.984 24.75 10.102 1 91.12 152 ALA A CA 1
ATOM 1033 C C . ALA A 1 152 ? 13.242 25.797 9.016 1 91.12 152 ALA A C 1
ATOM 1035 O O . ALA A 1 152 ? 14.336 26.359 8.945 1 91.12 152 ALA A O 1
ATOM 1036 N N . LYS A 1 153 ? 12.266 26.047 8.211 1 91.81 153 LYS A N 1
ATOM 1037 C CA . LYS A 1 153 ? 12.383 27.047 7.145 1 91.81 153 LYS A CA 1
ATOM 1038 C C . LYS A 1 153 ? 12.648 28.438 7.711 1 91.81 153 LYS A C 1
ATOM 1040 O O . LYS A 1 153 ? 13.461 29.188 7.164 1 91.81 153 LYS A O 1
ATOM 1045 N N . GLU A 1 154 ? 11.984 28.734 8.773 1 93.62 154 GLU A N 1
ATOM 1046 C CA . GLU A 1 154 ? 12.164 30.031 9.422 1 93.62 154 GLU A CA 1
ATOM 1047 C C . GLU A 1 154 ? 13.586 30.203 9.945 1 93.62 154 GLU A C 1
ATOM 1049 O O . GLU A 1 154 ? 14.094 31.328 10.031 1 93.62 154 GLU A O 1
ATOM 1054 N N . ARG A 1 155 ? 14.234 29.172 10.234 1 94.56 155 ARG A N 1
ATOM 1055 C CA . ARG A 1 155 ? 15.594 29.203 10.773 1 94.56 155 ARG A CA 1
ATOM 1056 C C . ARG A 1 155 ? 16.625 29.078 9.656 1 94.56 155 ARG A C 1
ATOM 1058 O O . ARG A 1 155 ? 17.812 28.906 9.922 1 94.56 155 ARG A O 1
ATOM 1065 N N . GLY A 1 156 ? 16.156 29.047 8.406 1 94.44 156 GLY A N 1
ATOM 1066 C CA . GLY A 1 156 ? 17.062 29.078 7.273 1 94.44 156 GLY A CA 1
ATOM 1067 C C . GLY A 1 156 ? 17.453 27.688 6.781 1 94.44 156 GLY A C 1
ATOM 1068 O O . GLY A 1 156 ? 18.344 27.562 5.934 1 94.44 156 GLY A O 1
ATOM 1069 N N . VAL A 1 157 ? 16.906 26.703 7.289 1 94.75 157 VAL A N 1
ATOM 1070 C CA . VAL A 1 157 ? 17.172 25.344 6.824 1 94.75 157 VAL A CA 1
ATOM 1071 C C . VAL A 1 157 ? 16.578 25.141 5.434 1 94.75 157 VAL A C 1
ATOM 1073 O O . VAL A 1 157 ? 15.414 25.484 5.199 1 94.75 157 VAL A O 1
ATOM 1076 N N . PRO A 1 158 ? 17.359 24.656 4.469 1 96.94 158 PRO A N 1
ATOM 1077 C CA . PRO A 1 158 ? 16.828 24.438 3.117 1 96.94 158 PRO A CA 1
ATOM 1078 C C . PRO A 1 158 ? 15.984 23.172 3.014 1 96.94 158 PRO A C 1
ATOM 1080 O O . PRO A 1 158 ? 16.453 22.156 2.504 1 96.94 158 PRO A O 1
ATOM 1083 N N . VAL A 1 159 ? 14.797 23.266 3.326 1 96 159 VAL A N 1
ATOM 1084 C CA . VAL A 1 159 ? 13.883 22.141 3.447 1 96 159 VAL A CA 1
ATOM 1085 C C . VAL A 1 159 ? 13.773 21.422 2.109 1 96 159 VAL A C 1
ATOM 1087 O O . VAL A 1 159 ? 13.914 20.188 2.047 1 96 159 VAL A O 1
ATOM 1090 N N . TRP A 1 160 ? 13.664 22.156 1.002 1 96.06 160 TRP A N 1
ATOM 1091 C CA . TRP A 1 160 ? 13.508 21.562 -0.319 1 96.06 160 TRP A CA 1
ATOM 1092 C C . TRP A 1 160 ? 14.734 20.734 -0.699 1 96.06 160 TRP A C 1
ATOM 1094 O O . TRP A 1 160 ? 14.609 19.609 -1.158 1 96.06 160 TRP A O 1
ATOM 1104 N N . ARG A 1 161 ? 15.891 21.312 -0.535 1 97 161 ARG A N 1
ATOM 1105 C CA . ARG A 1 161 ? 17.125 20.609 -0.914 1 97 161 ARG A CA 1
ATOM 1106 C C . ARG A 1 161 ? 17.312 19.344 -0.087 1 97 161 ARG A C 1
ATOM 1108 O O . ARG A 1 161 ? 17.797 18.344 -0.599 1 97 161 ARG A O 1
ATOM 1115 N N . LEU A 1 162 ? 16.984 19.406 1.193 1 97 162 LEU A N 1
ATOM 1116 C CA . LEU A 1 162 ? 17.125 18.25 2.074 1 97 162 LEU A CA 1
ATOM 1117 C C . LEU A 1 162 ? 16.141 17.141 1.693 1 97 162 LEU A C 1
ATOM 1119 O O . LEU A 1 162 ? 16.516 15.969 1.645 1 97 162 LEU A O 1
ATOM 1123 N N . ARG A 1 163 ? 14.898 17.484 1.38 1 97.25 163 ARG A N 1
ATOM 1124 C CA . ARG A 1 163 ? 13.906 16.5 0.979 1 97.25 163 ARG A CA 1
ATOM 1125 C C . ARG A 1 163 ? 14.242 15.906 -0.384 1 97.25 163 ARG A C 1
ATOM 1127 O O . ARG A 1 163 ? 14.031 14.711 -0.616 1 97.25 163 ARG A O 1
ATOM 1134 N N . LEU A 1 164 ? 14.773 16.797 -1.207 1 97.94 164 LEU A N 1
ATOM 1135 C CA . LEU A 1 164 ? 15.211 16.297 -2.512 1 97.94 164 LEU A CA 1
ATOM 1136 C C . LEU A 1 164 ? 16.328 15.281 -2.363 1 97.94 164 LEU A C 1
ATOM 1138 O O . LEU A 1 164 ? 16.297 14.227 -3.006 1 97.94 164 LEU A O 1
ATOM 1142 N N . SER A 1 165 ? 17.281 15.625 -1.587 1 97.75 165 SER A N 1
ATOM 1143 C CA . SER A 1 165 ? 18.406 14.711 -1.361 1 97.75 165 SER A CA 1
ATOM 1144 C C . SER A 1 165 ? 17.938 13.414 -0.707 1 97.75 165 SER A C 1
ATOM 1146 O O . SER A 1 165 ? 18.391 12.328 -1.07 1 97.75 165 SER A O 1
ATOM 1148 N N . ALA A 1 166 ? 17.047 13.523 0.272 1 97.88 166 ALA A N 1
ATOM 1149 C CA . ALA A 1 166 ? 16.5 12.344 0.945 1 97.88 166 ALA A CA 1
ATOM 1150 C C . ALA A 1 166 ? 15.719 11.477 -0.026 1 97.88 166 ALA A C 1
ATOM 1152 O O . ALA A 1 166 ? 15.805 10.25 0.018 1 97.88 166 ALA A O 1
ATOM 1153 N N . ALA A 1 167 ? 14.961 12.133 -0.888 1 98.5 167 ALA A N 1
ATOM 1154 C CA . ALA A 1 167 ? 14.18 11.406 -1.889 1 98.5 167 ALA A CA 1
ATOM 1155 C C . ALA A 1 167 ? 15.094 10.656 -2.855 1 98.5 167 ALA A C 1
ATOM 1157 O O . ALA A 1 167 ? 14.797 9.531 -3.258 1 98.5 167 ALA A O 1
ATOM 1158 N N . LEU A 1 168 ? 16.141 11.266 -3.229 1 98.44 168 LEU A N 1
ATOM 1159 C CA . LEU A 1 168 ? 17.094 10.617 -4.125 1 98.44 168 LEU A CA 1
ATOM 1160 C C . LEU A 1 168 ? 17.703 9.375 -3.475 1 98.44 168 LEU A C 1
ATOM 1162 O O . LEU A 1 168 ? 17.812 8.328 -4.113 1 98.44 168 LEU A O 1
ATOM 1166 N N . VAL A 1 169 ? 18.094 9.508 -2.238 1 98.06 169 VAL A N 1
ATOM 1167 C CA . VAL A 1 169 ? 18.641 8.359 -1.51 1 98.06 169 VAL A CA 1
ATOM 1168 C C . VAL A 1 169 ? 17.578 7.254 -1.441 1 98.06 169 VAL A C 1
ATOM 1170 O O . VAL A 1 169 ? 17.906 6.082 -1.654 1 98.06 169 VAL A O 1
ATOM 1173 N N . GLN A 1 170 ? 16.375 7.605 -1.141 1 98.62 170 GLN A N 1
ATOM 1174 C CA . GLN A 1 170 ? 15.266 6.664 -1.039 1 98.62 170 GLN A CA 1
ATOM 1175 C C . GLN A 1 170 ? 15.023 5.953 -2.369 1 98.62 170 GLN A C 1
ATOM 1177 O O . GLN A 1 170 ? 14.898 4.73 -2.412 1 98.62 170 GLN A O 1
ATOM 1182 N N . GLY A 1 171 ? 14.961 6.703 -3.449 1 98.81 171 GLY A N 1
ATOM 1183 C CA . GLY A 1 171 ? 14.688 6.141 -4.762 1 98.81 171 GLY A CA 1
ATOM 1184 C C . GLY A 1 171 ? 15.82 5.27 -5.281 1 98.81 171 GLY A C 1
ATOM 1185 O O . GLY A 1 171 ? 15.578 4.195 -5.836 1 98.81 171 GLY A O 1
ATOM 1186 N N . LEU A 1 172 ? 17.047 5.777 -5.145 1 98.75 172 LEU A N 1
ATOM 1187 C CA . LEU A 1 172 ? 18.203 4.992 -5.57 1 98.75 172 LEU A CA 1
ATOM 1188 C C . LEU A 1 172 ? 18.25 3.66 -4.836 1 98.75 172 LEU A C 1
ATOM 1190 O O . LEU A 1 172 ? 18.516 2.619 -5.441 1 98.75 172 LEU A O 1
ATOM 1194 N N . SER A 1 173 ? 17.984 3.715 -3.545 1 98.62 173 SER A N 1
ATOM 1195 C CA . SER A 1 173 ? 18 2.508 -2.727 1 98.62 173 SER A CA 1
ATOM 1196 C C . SER A 1 173 ? 16.891 1.55 -3.129 1 98.62 173 SER A C 1
ATOM 1198 O O . SER A 1 173 ? 17.109 0.341 -3.232 1 98.62 173 SER A O 1
ATOM 1200 N N . ALA A 1 174 ? 15.695 2.072 -3.344 1 98.69 174 ALA A N 1
ATOM 1201 C CA . ALA A 1 174 ? 14.555 1.238 -3.717 1 98.69 174 ALA A CA 1
ATOM 1202 C C . ALA A 1 174 ? 14.781 0.584 -5.078 1 98.69 174 ALA A C 1
ATOM 1204 O O . ALA A 1 174 ? 14.531 -0.612 -5.246 1 98.69 174 ALA A O 1
ATOM 1205 N N . GLY A 1 175 ? 15.227 1.38 -6.047 1 98.75 175 GLY A N 1
ATOM 1206 C CA . GLY A 1 175 ? 15.508 0.824 -7.359 1 98.75 175 GLY A CA 1
ATOM 1207 C C . GLY A 1 175 ? 16.594 -0.244 -7.336 1 98.75 175 GLY A C 1
ATOM 1208 O O . GLY A 1 175 ? 16.453 -1.278 -7.992 1 98.75 175 GLY A O 1
ATOM 1209 N N . LEU A 1 176 ? 17.641 0.056 -6.602 1 98.06 176 LEU A N 1
ATOM 1210 C CA . LEU A 1 176 ? 18.719 -0.914 -6.43 1 98.06 176 LEU A CA 1
ATOM 1211 C C . LEU A 1 176 ? 18.188 -2.197 -5.793 1 98.06 176 LEU A C 1
ATOM 1213 O O . LEU A 1 176 ? 18.547 -3.297 -6.223 1 98.06 176 LEU A O 1
ATOM 1217 N N . ALA A 1 177 ? 17.406 -2.074 -4.734 1 97.75 177 ALA A N 1
ATOM 1218 C CA . ALA A 1 177 ? 16.797 -3.221 -4.07 1 97.75 177 ALA A CA 1
ATOM 1219 C C . ALA A 1 177 ? 15.977 -4.059 -5.051 1 97.75 177 ALA A C 1
ATOM 1221 O O . ALA A 1 177 ? 16.031 -5.289 -5.02 1 97.75 177 ALA A O 1
ATOM 1222 N N . GLY A 1 178 ? 15.234 -3.408 -5.914 1 97.62 178 GLY A N 1
ATOM 1223 C CA . GLY A 1 178 ? 14.445 -4.105 -6.918 1 97.62 178 GLY A CA 1
ATOM 1224 C C . GLY A 1 178 ? 15.281 -4.984 -7.832 1 97.62 178 GLY A C 1
ATOM 1225 O O . GLY A 1 178 ? 14.945 -6.148 -8.062 1 97.62 178 GLY A O 1
ATOM 1226 N N . TYR A 1 179 ? 16.359 -4.426 -8.352 1 97.94 179 TYR A N 1
ATOM 1227 C CA . TYR A 1 179 ? 17.172 -5.215 -9.266 1 97.94 179 TYR A CA 1
ATOM 1228 C C . TYR A 1 179 ? 17.875 -6.344 -8.523 1 97.94 179 TYR A C 1
ATOM 1230 O O . TYR A 1 179 ? 18.078 -7.43 -9.078 1 97.94 179 TYR A O 1
ATOM 1238 N N . ILE A 1 180 ? 18.266 -6.102 -7.34 1 95.75 180 ILE A N 1
ATOM 1239 C CA . ILE A 1 180 ? 18.938 -7.137 -6.559 1 95.75 180 ILE A CA 1
ATOM 1240 C C . ILE A 1 180 ? 18 -8.32 -6.359 1 95.75 180 ILE A C 1
ATOM 1242 O O . ILE A 1 180 ? 18.453 -9.477 -6.332 1 95.75 180 ILE A O 1
ATOM 1246 N N . MET A 1 181 ? 16.734 -8.07 -6.309 1 93.5 181 MET A N 1
ATOM 1247 C CA . MET A 1 181 ? 15.781 -9.172 -6.227 1 93.5 181 MET A CA 1
ATOM 1248 C C . MET A 1 181 ? 15.828 -10.031 -7.488 1 93.5 181 MET A C 1
ATOM 1250 O O . MET A 1 181 ? 15.703 -11.258 -7.414 1 93.5 181 MET A O 1
ATOM 1254 N N . VAL A 1 182 ? 16.016 -9.367 -8.578 1 94.06 182 VAL A N 1
ATOM 1255 C CA . VAL A 1 182 ? 16.094 -10.086 -9.844 1 94.06 182 VAL A CA 1
ATOM 1256 C C . VAL A 1 182 ? 17.422 -10.836 -9.922 1 94.06 182 VAL A C 1
ATOM 1258 O O . VAL A 1 182 ? 17.453 -12.039 -10.203 1 94.06 182 VAL A O 1
ATOM 1261 N N . ALA A 1 183 ? 18.484 -10.18 -9.602 1 93.69 183 ALA A N 1
ATOM 1262 C CA . ALA A 1 183 ? 19.812 -10.742 -9.742 1 93.69 183 ALA A CA 1
ATOM 1263 C C . ALA A 1 183 ? 20.078 -11.82 -8.703 1 93.69 183 ALA A C 1
ATOM 1265 O O . ALA A 1 183 ? 20.875 -12.734 -8.922 1 93.69 183 ALA A O 1
ATOM 1266 N N . GLY A 1 184 ? 19.453 -11.711 -7.586 1 84.75 184 GLY A N 1
ATOM 1267 C CA . GLY A 1 184 ? 19.672 -12.641 -6.492 1 84.75 184 GLY A CA 1
ATOM 1268 C C . GLY A 1 184 ? 18.594 -13.695 -6.367 1 84.75 184 GLY A C 1
ATOM 1269 O O . GLY A 1 184 ? 18.844 -14.883 -6.594 1 84.75 184 GLY A O 1
ATOM 1270 N N . LEU A 1 185 ? 17.406 -13.312 -6.094 1 72.31 185 LEU A N 1
ATOM 1271 C CA . LEU A 1 185 ? 16.281 -14.18 -5.762 1 72.31 185 LEU A CA 1
ATOM 1272 C C . LEU A 1 185 ? 15.797 -14.938 -6.996 1 72.31 185 LEU A C 1
ATOM 1274 O O . LEU A 1 185 ? 15.414 -16.109 -6.902 1 72.31 185 LEU A O 1
ATOM 1278 N N . SER A 1 186 ? 15.828 -14.32 -8.133 1 79.06 186 SER A N 1
ATOM 1279 C CA . SER A 1 186 ? 15.25 -14.93 -9.328 1 79.06 186 SER A CA 1
ATOM 1280 C C . SER A 1 186 ? 16.344 -15.398 -10.289 1 79.06 186 SER A C 1
ATOM 1282 O O . SER A 1 186 ? 16.078 -15.625 -11.469 1 79.06 186 SER A O 1
ATOM 1284 N N . TYR A 1 187 ? 17.531 -15.445 -9.805 1 84.94 187 TYR A N 1
ATOM 1285 C CA . TYR A 1 187 ? 18.672 -15.969 -10.562 1 84.94 187 TYR A CA 1
ATOM 1286 C C . TYR A 1 187 ? 18.812 -15.25 -11.898 1 84.94 187 TYR A C 1
ATOM 1288 O O . TYR A 1 187 ? 19.016 -15.898 -12.93 1 84.94 187 TYR A O 1
ATOM 1296 N N . GLY A 1 188 ? 18.453 -14 -11.836 1 90.25 188 GLY A N 1
ATOM 1297 C CA . GLY A 1 188 ? 18.75 -13.141 -12.969 1 90.25 188 GLY A CA 1
ATOM 1298 C C . GLY A 1 188 ? 17.594 -13.039 -13.953 1 90.25 188 GLY A C 1
ATOM 1299 O O . GLY A 1 188 ? 17.719 -12.359 -14.977 1 90.25 188 GLY A O 1
ATOM 1300 N N . LYS A 1 189 ? 16.531 -13.656 -13.672 1 93.19 189 LYS A N 1
ATOM 1301 C CA . LYS A 1 189 ? 15.398 -13.641 -14.586 1 93.19 189 LYS A CA 1
ATOM 1302 C C . LYS A 1 189 ? 14.281 -12.75 -14.047 1 93.19 189 LYS A C 1
ATOM 1304 O O . LYS A 1 189 ? 13.812 -12.938 -12.922 1 93.19 189 LYS A O 1
ATOM 1309 N N . TRP A 1 190 ? 13.906 -11.797 -14.836 1 94 190 TRP A N 1
ATOM 1310 C CA . TRP A 1 190 ? 12.797 -10.922 -14.469 1 94 190 TRP A CA 1
ATOM 1311 C C . TRP A 1 190 ? 11.461 -11.586 -14.781 1 94 190 TRP A C 1
ATOM 1313 O O . TRP A 1 190 ? 11.32 -12.281 -15.789 1 94 190 TRP A O 1
ATOM 1323 N N . TYR A 1 191 ? 10.523 -11.414 -14.016 1 88.56 191 TYR A N 1
ATOM 1324 C CA . TYR A 1 191 ? 9.125 -11.781 -14.227 1 88.56 191 TYR A CA 1
ATOM 1325 C C . TYR A 1 191 ? 8.188 -10.773 -13.586 1 88.56 191 TYR A C 1
ATOM 1327 O O . TYR A 1 191 ? 8.586 -10.023 -12.695 1 88.56 191 TYR A O 1
ATOM 1335 N N . SER A 1 192 ? 7.016 -10.672 -14.094 1 86.88 192 SER A N 1
ATOM 1336 C CA . SER A 1 192 ? 6.027 -9.758 -13.523 1 86.88 192 SER A CA 1
ATOM 1337 C C . SER A 1 192 ? 5.75 -10.078 -12.062 1 86.88 192 SER A C 1
ATOM 1339 O O . SER A 1 192 ? 5.578 -11.25 -11.695 1 86.88 192 SER A O 1
ATOM 1341 N N . GLY A 1 193 ? 5.809 -9.023 -11.219 1 84.06 193 GLY A N 1
ATOM 1342 C CA . GLY A 1 193 ? 5.527 -9.219 -9.805 1 84.06 193 GLY A CA 1
ATOM 1343 C C . GLY A 1 193 ? 6.742 -9.648 -9.008 1 84.06 193 GLY A C 1
ATOM 1344 O O . GLY A 1 193 ? 6.613 -10.141 -7.883 1 84.06 193 GLY A O 1
ATOM 1345 N N . VAL A 1 194 ? 7.883 -9.508 -9.531 1 86.56 194 VAL A N 1
ATOM 1346 C CA . VAL A 1 194 ? 9.109 -10.008 -8.922 1 86.56 194 VAL A CA 1
ATOM 1347 C C . VAL A 1 194 ? 9.305 -9.359 -7.551 1 86.56 194 VAL A C 1
ATOM 1349 O O . VAL A 1 194 ? 9.875 -9.977 -6.645 1 86.56 194 VAL A O 1
ATOM 1352 N N . THR A 1 195 ? 8.805 -8.156 -7.348 1 88.5 195 THR A N 1
ATOM 1353 C CA . THR A 1 195 ? 8.984 -7.477 -6.07 1 88.5 195 THR A CA 1
ATOM 1354 C C . THR A 1 195 ? 8.086 -8.094 -5 1 88.5 195 THR A C 1
ATOM 1356 O O . THR A 1 195 ? 8.344 -7.941 -3.805 1 88.5 195 THR A O 1
ATOM 1359 N N . ALA A 1 196 ? 7.004 -8.719 -5.426 1 77.06 196 ALA A N 1
ATOM 1360 C CA . ALA A 1 196 ? 6.121 -9.508 -4.566 1 77.06 196 ALA A CA 1
ATOM 1361 C C . ALA A 1 196 ? 5.617 -8.672 -3.393 1 77.06 196 ALA A C 1
ATOM 1363 O O . ALA A 1 196 ? 5.473 -9.18 -2.277 1 77.06 196 ALA A O 1
ATOM 1364 N N . GLY A 1 197 ? 5.504 -7.355 -3.533 1 81.5 197 GLY A N 1
ATOM 1365 C CA . GLY A 1 197 ? 4.965 -6.516 -2.477 1 81.5 197 GLY A CA 1
ATOM 1366 C C . GLY A 1 197 ? 5.969 -6.211 -1.382 1 81.5 197 GLY A C 1
ATOM 1367 O O . GLY A 1 197 ? 5.621 -5.629 -0.353 1 81.5 197 GLY A O 1
ATOM 1368 N N . LEU A 1 198 ? 7.188 -6.539 -1.512 1 86.69 198 LEU A N 1
ATOM 1369 C CA . LEU A 1 198 ? 8.203 -6.359 -0.478 1 86.69 198 LEU A CA 1
ATOM 1370 C C . LEU A 1 198 ? 8.422 -4.879 -0.184 1 86.69 198 LEU A C 1
ATOM 1372 O O . LEU A 1 198 ? 8.938 -4.523 0.879 1 86.69 198 LEU A O 1
ATOM 1376 N N . GLY A 1 199 ? 8.086 -4.039 -1.148 1 92 199 GLY A N 1
ATOM 1377 C CA . GLY A 1 199 ? 8.156 -2.613 -0.873 1 92 199 GLY A CA 1
ATOM 1378 C C . GLY A 1 199 ? 7.246 -2.182 0.264 1 92 199 GLY A C 1
ATOM 1379 O O . GLY A 1 199 ? 7.586 -1.273 1.025 1 92 199 GLY A O 1
ATOM 1380 N N . TRP A 1 200 ? 6.117 -2.805 0.379 1 88.75 200 TRP A N 1
ATOM 1381 C CA . TRP A 1 200 ? 5.211 -2.525 1.485 1 88.75 200 TRP A CA 1
ATOM 1382 C C . TRP A 1 200 ? 5.789 -3.02 2.807 1 88.75 200 TRP A C 1
ATOM 1384 O O . TRP A 1 200 ? 5.641 -2.365 3.84 1 88.75 200 TRP A O 1
ATOM 1394 N N . VAL A 1 201 ? 6.398 -4.141 2.711 1 88.94 201 VAL A N 1
ATOM 1395 C CA . VAL A 1 201 ? 7.051 -4.691 3.896 1 88.94 201 VAL A CA 1
ATOM 1396 C C . VAL A 1 201 ? 8.156 -3.746 4.363 1 88.94 201 VAL A C 1
ATOM 1398 O O . VAL A 1 201 ? 8.359 -3.57 5.566 1 88.94 201 VAL A O 1
ATOM 1401 N N . ALA A 1 202 ? 8.82 -3.178 3.396 1 93.94 202 ALA A N 1
ATOM 1402 C CA . ALA A 1 202 ? 9.859 -2.213 3.732 1 93.94 202 ALA A CA 1
ATOM 1403 C C . ALA A 1 202 ? 9.297 -1.048 4.539 1 93.94 202 ALA A C 1
ATOM 1405 O O . ALA A 1 202 ? 9.938 -0.555 5.469 1 93.94 202 ALA A O 1
ATOM 1406 N N . LEU A 1 203 ? 8.141 -0.583 4.16 1 93.12 203 LEU A N 1
ATOM 1407 C CA . LEU A 1 203 ? 7.492 0.477 4.926 1 93.12 203 LEU A CA 1
ATOM 1408 C C . LEU A 1 203 ? 7.234 0.03 6.359 1 93.12 203 LEU A C 1
ATOM 1410 O O . LEU A 1 203 ? 7.461 0.791 7.301 1 93.12 203 LEU A O 1
ATOM 1414 N N . GLY A 1 204 ? 6.738 -1.193 6.512 1 90.06 204 GLY A N 1
ATOM 1415 C CA . GLY A 1 204 ? 6.535 -1.742 7.84 1 90.06 204 GLY A CA 1
ATOM 1416 C C . GLY A 1 204 ? 7.816 -1.839 8.648 1 90.06 204 GLY A C 1
ATOM 1417 O O . GLY A 1 204 ? 7.816 -1.577 9.852 1 90.06 204 GLY A O 1
ATOM 1418 N N . ILE A 1 205 ? 8.883 -2.164 7.98 1 91.56 205 ILE A N 1
ATOM 1419 C CA . ILE A 1 205 ? 10.18 -2.33 8.633 1 91.56 205 ILE A CA 1
ATOM 1420 C C . ILE A 1 205 ? 10.664 -0.985 9.164 1 91.56 205 ILE A C 1
ATOM 1422 O O . ILE A 1 205 ? 11.266 -0.92 10.242 1 91.56 205 ILE A O 1
ATOM 1426 N N . VAL A 1 206 ? 10.43 0.096 8.398 1 92.56 206 VAL A N 1
ATOM 1427 C CA . VAL A 1 206 ? 10.828 1.421 8.867 1 92.56 206 VAL A CA 1
ATOM 1428 C C . VAL A 1 206 ? 10.117 1.746 10.172 1 92.56 206 VAL A C 1
ATOM 1430 O O . VAL A 1 206 ? 10.734 2.256 11.117 1 92.56 206 VAL A O 1
ATOM 1433 N N . ILE A 1 207 ? 8.836 1.426 10.195 1 87.25 207 ILE A N 1
ATOM 1434 C CA . ILE A 1 207 ? 8.055 1.664 11.406 1 87.25 207 ILE A CA 1
ATOM 1435 C C . ILE A 1 207 ? 8.609 0.818 12.547 1 87.25 207 ILE A C 1
ATOM 1437 O O . ILE A 1 207 ? 8.828 1.323 13.656 1 87.25 207 ILE A O 1
ATOM 1441 N N . LEU A 1 208 ? 8.891 -0.395 12.242 1 86.25 208 LEU A N 1
ATOM 1442 C CA . LEU A 1 208 ? 9.398 -1.33 13.242 1 86.25 208 LEU A CA 1
ATOM 1443 C C . LEU A 1 208 ? 10.758 -0.888 13.758 1 86.25 208 LEU A C 1
ATOM 1445 O O . LEU A 1 208 ? 11.094 -1.121 14.922 1 86.25 208 LEU A O 1
ATOM 1449 N N . GLY A 1 209 ? 11.516 -0.409 12.883 1 88.31 209 GLY A N 1
ATOM 1450 C CA . GLY A 1 209 ? 12.844 0.052 13.25 1 88.31 209 GLY A CA 1
ATOM 1451 C C . GLY A 1 209 ? 12.852 1.425 13.891 1 88.31 209 GLY A C 1
ATOM 1452 O O . GLY A 1 209 ? 13.906 1.964 14.211 1 88.31 209 GLY A O 1
ATOM 1453 N N . TYR A 1 210 ? 11.633 2.023 14.023 1 87.06 210 TYR A N 1
ATOM 1454 C CA . TYR A 1 210 ? 11.422 3.307 14.68 1 87.06 210 TYR A CA 1
ATOM 1455 C C . TYR A 1 210 ? 12.211 4.414 13.984 1 87.06 210 TYR A C 1
ATOM 1457 O O . TYR A 1 210 ? 12.805 5.27 14.648 1 87.06 210 TYR A O 1
ATOM 1465 N N . TRP A 1 211 ? 12.391 4.293 12.766 1 89.25 211 TRP A N 1
ATOM 1466 C CA . TRP A 1 211 ? 12.953 5.301 11.875 1 89.25 211 TRP A CA 1
ATOM 1467 C C . TRP A 1 211 ? 14.43 5.516 12.156 1 89.25 211 TRP A C 1
ATOM 1469 O O . TRP A 1 211 ? 14.969 6.598 11.906 1 89.25 211 TRP A O 1
ATOM 1479 N N . THR A 1 212 ? 15.102 4.566 12.758 1 91.25 212 THR A N 1
ATOM 1480 C CA . THR A 1 212 ? 16.547 4.613 12.93 1 91.25 212 THR A CA 1
ATOM 1481 C C . THR A 1 212 ? 17.234 3.576 12.039 1 91.25 212 THR A C 1
ATOM 1483 O O . THR A 1 212 ? 16.719 2.475 11.852 1 91.25 212 THR A O 1
ATOM 1486 N N . PRO A 1 213 ? 18.344 3.992 11.547 1 95.06 213 PRO A N 1
ATOM 1487 C CA . PRO A 1 213 ? 19.016 3.064 10.633 1 95.06 213 PRO A CA 1
ATOM 1488 C C . PRO A 1 213 ? 19.344 1.729 11.289 1 95.06 213 PRO A C 1
ATOM 1490 O O . PRO A 1 213 ? 19.141 0.67 10.688 1 95.06 213 PRO A O 1
ATOM 1493 N N . ILE A 1 214 ? 19.828 1.751 12.461 1 93.56 214 ILE A N 1
ATOM 1494 C CA . ILE A 1 214 ? 20.172 0.52 13.156 1 93.56 214 ILE A CA 1
ATOM 1495 C C . ILE A 1 214 ? 18.906 -0.279 13.469 1 93.56 214 ILE A C 1
ATOM 1497 O O . ILE A 1 214 ? 18.906 -1.505 13.336 1 93.56 214 ILE A O 1
ATOM 1501 N N . GLY A 1 215 ? 17.875 0.396 13.93 1 90.81 215 GLY A N 1
ATOM 1502 C CA . GLY A 1 215 ? 16.594 -0.271 14.133 1 90.81 215 GLY A CA 1
ATOM 1503 C C . GLY A 1 215 ? 16.047 -0.918 12.875 1 90.81 215 GLY A C 1
ATOM 1504 O O . GLY A 1 215 ? 15.516 -2.029 12.922 1 90.81 215 GLY A O 1
ATOM 1505 N N . VAL A 1 216 ? 16.188 -0.224 11.805 1 93.81 216 VAL A N 1
ATOM 1506 C CA . VAL A 1 216 ? 15.727 -0.725 10.516 1 93.81 216 VAL A CA 1
ATOM 1507 C C . VAL A 1 216 ? 16.5 -1.978 10.133 1 93.81 216 VAL A C 1
ATOM 1509 O O . VAL A 1 216 ? 15.938 -2.945 9.625 1 93.81 216 VAL A O 1
ATOM 1512 N N . LEU A 1 217 ? 17.797 -1.95 10.398 1 94.94 217 LEU A N 1
ATOM 1513 C CA . LEU A 1 217 ? 18.625 -3.117 10.109 1 94.94 217 LEU A CA 1
ATOM 1514 C C . LEU A 1 217 ? 18.203 -4.312 10.953 1 94.94 217 LEU A C 1
ATOM 1516 O O . LEU A 1 217 ? 18.094 -5.43 10.445 1 94.94 217 LEU A O 1
ATOM 1520 N N . ILE A 1 218 ? 17.953 -4.105 12.188 1 91.69 218 ILE A N 1
ATOM 1521 C CA . ILE A 1 218 ? 17.531 -5.168 13.094 1 91.69 218 ILE A CA 1
ATOM 1522 C C . ILE A 1 218 ? 16.172 -5.699 12.664 1 91.69 218 ILE A C 1
ATOM 1524 O O . ILE A 1 218 ? 15.969 -6.914 12.578 1 91.69 218 ILE A O 1
ATOM 1528 N N . ALA A 1 219 ? 15.281 -4.793 12.391 1 91.06 219 ALA A N 1
ATOM 1529 C CA . ALA A 1 219 ? 13.945 -5.188 11.953 1 91.06 219 ALA A CA 1
ATOM 1530 C C . ALA A 1 219 ? 14.008 -5.973 10.641 1 91.06 219 ALA A C 1
ATOM 1532 O O . ALA A 1 219 ? 13.305 -6.973 10.477 1 91.06 219 ALA A O 1
ATOM 1533 N N . SER A 1 220 ? 14.812 -5.48 9.695 1 93.5 220 SER A N 1
ATOM 1534 C CA . SER A 1 220 ? 14.938 -6.164 8.414 1 93.5 220 SER A CA 1
ATOM 1535 C C . SER A 1 220 ? 15.5 -7.57 8.594 1 93.5 220 SER A C 1
ATOM 1537 O O . SER A 1 220 ? 15.102 -8.5 7.895 1 93.5 220 SER A O 1
ATOM 1539 N N . THR A 1 221 ? 16.438 -7.68 9.492 1 91.5 221 THR A N 1
ATOM 1540 C CA . THR A 1 221 ? 17.031 -8.992 9.766 1 91.5 221 THR A CA 1
ATOM 1541 C C . THR A 1 221 ? 15.984 -9.93 10.359 1 91.5 221 THR A C 1
ATOM 1543 O O . THR A 1 221 ? 15.867 -11.086 9.938 1 91.5 221 THR A O 1
ATOM 1546 N N . ALA A 1 222 ? 15.227 -9.461 11.281 1 88.25 222 ALA A N 1
ATOM 1547 C CA . ALA A 1 222 ? 14.18 -10.266 11.906 1 88.25 222 ALA A CA 1
ATOM 1548 C C . ALA A 1 222 ? 13.141 -10.711 10.875 1 88.25 222 ALA A C 1
ATOM 1550 O O . ALA A 1 222 ? 12.797 -11.891 10.805 1 88.25 222 ALA A O 1
ATOM 1551 N N . VAL A 1 223 ? 12.711 -9.773 10.078 1 88.19 223 VAL A N 1
ATOM 1552 C CA . VAL A 1 223 ? 11.672 -10.047 9.094 1 88.19 223 VAL A CA 1
ATOM 1553 C C . VAL A 1 223 ? 12.195 -11.016 8.039 1 88.19 223 VAL A C 1
ATOM 1555 O O . VAL A 1 223 ? 11.508 -11.961 7.656 1 88.19 223 VAL A O 1
ATOM 1558 N N . SER A 1 224 ? 13.391 -10.758 7.539 1 88.62 224 SER A N 1
ATOM 1559 C CA . SER A 1 224 ? 13.969 -11.609 6.5 1 88.62 224 SER A CA 1
ATOM 1560 C C . SER A 1 224 ? 14.211 -13.023 7.012 1 88.62 224 SER A C 1
ATOM 1562 O O . SER A 1 224 ? 14.086 -13.992 6.262 1 88.62 224 SER A O 1
ATOM 1564 N N . THR A 1 225 ? 14.609 -13.156 8.266 1 86.31 225 THR A N 1
ATOM 1565 C CA . THR A 1 225 ? 14.789 -14.477 8.867 1 86.31 225 THR A CA 1
ATOM 1566 C C . THR A 1 225 ? 13.477 -15.25 8.891 1 86.31 225 THR A C 1
ATOM 1568 O O . THR A 1 225 ? 13.445 -16.438 8.562 1 86.31 225 THR A O 1
ATOM 1571 N N . VAL A 1 226 ? 12.414 -14.586 9.188 1 81.88 226 VAL A N 1
ATOM 1572 C CA . VAL A 1 226 ? 11.102 -15.227 9.234 1 81.88 226 VAL A CA 1
ATOM 1573 C C . VAL A 1 226 ? 10.656 -15.594 7.82 1 81.88 226 VAL A C 1
ATOM 1575 O O . VAL A 1 226 ? 10.078 -16.656 7.602 1 81.88 226 VAL A O 1
ATOM 1578 N N . PHE A 1 227 ? 10.844 -14.688 6.867 1 79.19 227 PHE A N 1
ATOM 1579 C CA . PHE A 1 227 ? 10.492 -14.953 5.48 1 79.19 227 PHE A CA 1
ATOM 1580 C C . PHE A 1 227 ? 11.219 -16.188 4.957 1 79.19 227 PHE A C 1
ATOM 1582 O O . PHE A 1 227 ? 10.656 -16.969 4.188 1 79.19 227 PHE A O 1
ATOM 1589 N N . SER A 1 228 ? 12.445 -16.312 5.289 1 76.38 228 SER A N 1
ATOM 1590 C CA . SER A 1 228 ? 13.25 -17.422 4.797 1 76.38 228 SER A CA 1
ATOM 1591 C C . SER A 1 228 ? 12.812 -18.75 5.418 1 76.38 228 SER A C 1
ATOM 1593 O O . SER A 1 228 ? 13.078 -19.812 4.863 1 76.38 228 SER A O 1
ATOM 1595 N N . MET A 1 229 ? 12.172 -18.641 6.531 1 74.5 229 MET A N 1
ATOM 1596 C CA . MET A 1 229 ? 11.734 -19.859 7.211 1 74.5 229 MET A CA 1
ATOM 1597 C C . MET A 1 229 ? 10.422 -20.375 6.625 1 74.5 229 MET A C 1
ATOM 1599 O O . MET A 1 229 ? 9.93 -21.422 7.016 1 74.5 229 MET A O 1
ATOM 1603 N N . ARG A 1 230 ? 9.789 -19.562 5.727 1 73.25 230 ARG A N 1
ATOM 1604 C CA . ARG A 1 230 ? 8.516 -19.922 5.125 1 73.25 230 ARG A CA 1
ATOM 1605 C C . ARG A 1 230 ? 8.586 -21.312 4.5 1 73.25 230 ARG A C 1
ATOM 1607 O O . ARG A 1 230 ? 7.68 -22.141 4.684 1 73.25 230 ARG A O 1
ATOM 1614 N N . THR A 1 231 ? 9.633 -21.484 3.707 1 63.03 231 THR A N 1
ATOM 1615 C CA . THR A 1 231 ? 9.773 -22.781 3.043 1 63.03 231 THR A CA 1
ATOM 1616 C C . THR A 1 231 ? 9.914 -23.906 4.066 1 63.03 231 THR A C 1
ATOM 1618 O O . THR A 1 231 ? 9.32 -24.969 3.912 1 63.03 231 THR A O 1
ATOM 1621 N N . GLN A 1 232 ? 10.672 -23.578 5.055 1 64.31 232 GLN A N 1
ATOM 1622 C CA . GLN A 1 232 ? 10.867 -24.594 6.09 1 64.31 232 GLN A CA 1
ATOM 1623 C C . GLN A 1 232 ? 9.57 -24.859 6.848 1 64.31 232 GLN A C 1
ATOM 1625 O O . GLN A 1 232 ? 9.258 -26.016 7.16 1 64.31 232 GLN A O 1
ATOM 1630 N N . ILE A 1 233 ? 8.836 -23.875 7.074 1 66.88 233 ILE A N 1
ATOM 1631 C CA . ILE A 1 233 ? 7.578 -24.016 7.801 1 66.88 233 ILE A CA 1
ATOM 1632 C C . ILE A 1 233 ? 6.559 -24.75 6.934 1 66.88 233 ILE A C 1
ATOM 1634 O O . ILE A 1 233 ? 5.832 -25.609 7.418 1 66.88 233 ILE A O 1
ATOM 1638 N N . ALA A 1 234 ? 6.555 -24.312 5.668 1 68.75 234 ALA A N 1
ATOM 1639 C CA . ALA A 1 234 ? 5.668 -25.016 4.75 1 68.75 234 ALA A CA 1
ATOM 1640 C C . ALA A 1 234 ? 6 -26.5 4.699 1 68.75 234 ALA A C 1
ATOM 1642 O O . ALA A 1 234 ? 5.102 -27.359 4.691 1 68.75 234 ALA A O 1
ATOM 1643 N N . ALA A 1 235 ? 7.238 -26.781 4.656 1 62.78 235 ALA A N 1
ATOM 1644 C CA . ALA A 1 235 ? 7.684 -28.172 4.617 1 62.78 235 ALA A CA 1
ATOM 1645 C C . ALA A 1 235 ? 7.336 -28.891 5.918 1 62.78 235 ALA A C 1
ATOM 1647 O O . ALA A 1 235 ? 6.926 -30.062 5.902 1 62.78 235 ALA A O 1
ATOM 1648 N N . ALA A 1 236 ? 7.473 -28.188 6.992 1 64.44 236 ALA A N 1
ATOM 1649 C CA . ALA A 1 236 ? 7.273 -28.797 8.305 1 64.44 236 ALA A CA 1
ATOM 1650 C C . ALA A 1 236 ? 5.789 -28.984 8.602 1 64.44 236 ALA A C 1
ATOM 1652 O O . ALA A 1 236 ? 5.398 -29.969 9.227 1 64.44 236 ALA A O 1
ATOM 1653 N N . THR A 1 237 ? 4.977 -28.031 8.164 1 66.5 237 THR A N 1
ATOM 1654 C CA . THR A 1 237 ? 3.564 -28.078 8.523 1 66.5 237 THR A CA 1
ATOM 1655 C C . THR A 1 237 ? 2.736 -28.688 7.391 1 66.5 237 THR A C 1
ATOM 1657 O O . THR A 1 237 ? 1.604 -29.125 7.605 1 66.5 237 THR A O 1
ATOM 1660 N N . GLY A 1 238 ? 3.404 -28.672 6.176 1 61.81 238 GLY A N 1
ATOM 1661 C CA . GLY A 1 238 ? 2.68 -29.125 5 1 61.81 238 GLY A CA 1
ATOM 1662 C C . GLY A 1 238 ? 1.619 -28.141 4.543 1 61.81 238 GLY A C 1
ATOM 1663 O O . GLY A 1 238 ? 0.82 -28.438 3.656 1 61.81 238 GLY A O 1
ATOM 1664 N N . ILE A 1 239 ? 1.577 -26.922 5.215 1 65.69 239 ILE A N 1
ATOM 1665 C CA . ILE A 1 239 ? 0.524 -25.969 4.91 1 65.69 239 ILE A CA 1
ATOM 1666 C C . ILE A 1 239 ? 1.146 -24.656 4.418 1 65.69 239 ILE A C 1
ATOM 1668 O O . ILE A 1 239 ? 1.478 -23.781 5.219 1 65.69 239 ILE A O 1
ATOM 1672 N N . PRO A 1 240 ? 1.327 -24.438 3.104 1 69.06 240 PRO A N 1
ATOM 1673 C CA . PRO A 1 240 ? 2.016 -23.281 2.512 1 69.06 240 PRO A CA 1
ATOM 1674 C C . PRO A 1 240 ? 1.383 -21.953 2.908 1 69.06 240 PRO A C 1
ATOM 1676 O O . PRO A 1 240 ? 2.094 -21.016 3.279 1 69.06 240 PRO A O 1
ATOM 1679 N N . PRO A 1 241 ? 0.139 -21.938 3.109 1 66.94 241 PRO A N 1
ATOM 1680 C CA . PRO A 1 241 ? -0.452 -20.641 3.451 1 66.94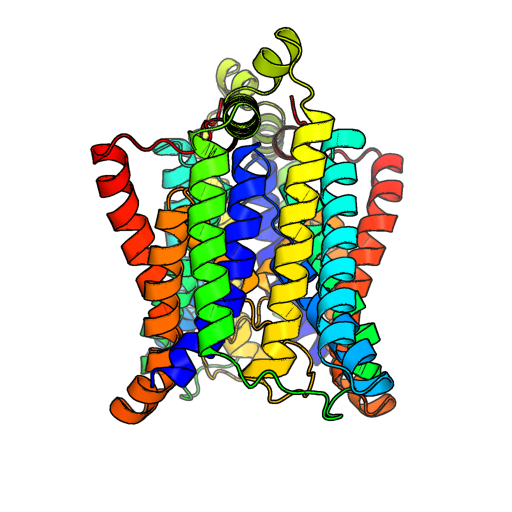 241 PRO A CA 1
ATOM 1681 C C . PRO A 1 241 ? -0.124 -20.203 4.875 1 66.94 241 PRO A C 1
ATOM 1683 O O . PRO A 1 241 ? -0.063 -19 5.156 1 66.94 241 PRO A O 1
ATOM 1686 N N . LEU A 1 242 ? 0.097 -21.109 5.762 1 65.62 242 LEU A N 1
ATOM 1687 C CA . LEU A 1 242 ? 0.507 -20.75 7.117 1 65.62 242 LEU A CA 1
ATOM 1688 C C . LEU A 1 242 ? 1.885 -20.094 7.109 1 65.62 242 LEU A C 1
ATOM 1690 O O . LEU A 1 242 ? 2.127 -19.141 7.859 1 65.62 242 LEU A O 1
ATOM 1694 N N . ALA A 1 243 ? 2.637 -20.562 6.238 1 66.19 243 ALA A N 1
ATOM 1695 C CA . ALA A 1 243 ? 3.98 -20.016 6.109 1 66.19 243 ALA A CA 1
ATOM 1696 C C . ALA A 1 243 ? 3.936 -18.594 5.555 1 66.19 243 ALA A C 1
ATOM 1698 O O . ALA A 1 243 ? 4.723 -17.734 5.965 1 66.19 243 ALA A O 1
ATOM 1699 N N . ASP A 1 244 ? 2.924 -18.328 4.77 1 67.69 244 ASP A N 1
ATOM 1700 C CA . ASP A 1 244 ? 2.797 -17.016 4.16 1 67.69 244 ASP A CA 1
ATOM 1701 C C . ASP A 1 244 ? 2.314 -15.984 5.18 1 67.69 244 ASP A C 1
ATOM 1703 O O . ASP A 1 244 ? 2.523 -14.781 5 1 67.69 244 ASP A O 1
ATOM 1707 N N . ALA A 1 245 ? 1.731 -16.516 6.25 1 71.31 245 ALA A N 1
ATOM 1708 C CA . ALA A 1 245 ? 1.134 -15.633 7.254 1 71.31 245 ALA A CA 1
ATOM 1709 C C . ALA A 1 245 ? 2.193 -15.094 8.211 1 71.31 245 ALA A C 1
ATOM 1711 O O . ALA A 1 245 ? 2.059 -13.984 8.734 1 71.31 245 ALA A O 1
ATOM 1712 N N . ILE A 1 246 ? 3.174 -15.711 8.367 1 67.94 246 ILE A N 1
ATOM 1713 C CA . ILE A 1 246 ? 4.074 -15.531 9.5 1 67.94 246 ILE A CA 1
ATOM 1714 C C . ILE A 1 246 ? 4.781 -14.188 9.383 1 67.94 246 ILE A C 1
ATOM 1716 O O . ILE A 1 246 ? 4.836 -13.414 10.352 1 67.94 246 ILE A O 1
ATOM 1720 N N . PRO A 1 247 ? 5.176 -13.867 8.18 1 66.06 247 PRO A N 1
ATOM 1721 C CA . PRO A 1 247 ? 5.863 -12.578 8.141 1 66.06 247 PRO A CA 1
ATOM 1722 C C . PRO A 1 247 ? 4.945 -11.406 8.5 1 66.06 247 PRO A C 1
ATOM 1724 O O . PRO A 1 247 ? 5.367 -10.469 9.18 1 66.06 247 PRO A O 1
ATOM 1727 N N . TYR A 1 248 ? 3.83 -11.617 8.172 1 73.06 248 TYR A N 1
ATOM 1728 C CA . TYR A 1 248 ? 2.895 -10.523 8.406 1 73.06 248 TYR A CA 1
ATOM 1729 C C . TYR A 1 248 ? 2.473 -10.469 9.867 1 73.06 248 TYR A C 1
ATOM 1731 O O . TYR A 1 248 ? 2.318 -9.383 10.438 1 73.06 248 TYR A O 1
ATOM 1739 N N . ILE A 1 249 ? 2.381 -11.578 10.461 1 71.12 249 ILE A N 1
ATOM 1740 C CA . ILE A 1 249 ? 2.061 -11.633 11.883 1 71.12 249 ILE A CA 1
ATOM 1741 C C . ILE A 1 249 ? 3.232 -11.094 12.703 1 71.12 249 ILE A C 1
ATOM 1743 O O . ILE A 1 249 ? 3.033 -10.375 13.688 1 71.12 249 ILE A O 1
ATOM 1747 N N . LEU A 1 250 ? 4.305 -11.445 12.242 1 68.81 250 LEU A N 1
ATOM 1748 C CA . LEU A 1 250 ? 5.492 -10.961 12.945 1 68.81 250 LEU A CA 1
ATOM 1749 C C . LEU A 1 250 ? 5.578 -9.445 12.883 1 68.81 250 LEU A C 1
ATOM 1751 O O . LEU A 1 250 ? 5.867 -8.797 13.891 1 68.81 250 LEU A O 1
ATOM 1755 N N . VAL A 1 251 ? 5.32 -8.953 11.711 1 69.5 251 VAL A N 1
ATOM 1756 C CA . VAL A 1 251 ? 5.344 -7.5 11.578 1 69.5 251 VAL A CA 1
ATOM 1757 C C . VAL A 1 251 ? 4.32 -6.875 12.523 1 69.5 251 VAL A C 1
ATOM 1759 O O . VAL A 1 251 ? 4.609 -5.883 13.195 1 69.5 251 VAL A O 1
ATOM 1762 N N . LEU A 1 252 ? 3.27 -7.594 12.656 1 69.62 252 LEU A N 1
ATOM 1763 C CA . LEU A 1 252 ? 2.211 -7.113 13.539 1 69.62 252 LEU A CA 1
ATOM 1764 C C . LEU A 1 252 ? 2.666 -7.129 14.992 1 69.62 252 LEU A C 1
ATOM 1766 O O . LEU A 1 252 ? 2.479 -6.152 15.719 1 69.62 252 LEU A O 1
ATOM 1770 N N . ILE A 1 253 ? 3.207 -8.156 15.375 1 70.31 253 ILE A N 1
ATOM 1771 C CA . ILE A 1 253 ? 3.641 -8.328 16.75 1 70.31 253 ILE A CA 1
ATOM 1772 C C . ILE A 1 253 ? 4.727 -7.312 17.094 1 70.31 253 ILE A C 1
ATOM 1774 O O . ILE A 1 253 ? 4.684 -6.668 18.141 1 70.31 253 ILE A O 1
ATOM 1778 N N . LEU A 1 254 ? 5.559 -7.207 16.141 1 69.56 254 LEU A N 1
ATOM 1779 C CA . LEU A 1 254 ? 6.672 -6.301 16.375 1 69.56 254 LEU A CA 1
ATOM 1780 C C . LEU A 1 254 ? 6.199 -4.848 16.406 1 69.56 254 LEU A C 1
ATOM 1782 O O . LEU A 1 254 ? 6.691 -4.047 17.203 1 69.56 254 LEU A O 1
ATOM 1786 N N . LEU A 1 255 ? 5.242 -4.613 15.555 1 67.56 255 LEU A N 1
ATOM 1787 C CA . LEU A 1 255 ? 4.688 -3.266 15.539 1 67.56 255 LEU A CA 1
ATOM 1788 C C . LEU A 1 255 ? 3.943 -2.971 16.844 1 67.56 255 LEU A C 1
ATOM 1790 O O . LEU A 1 255 ? 4.055 -1.872 17.391 1 67.56 255 LEU A O 1
ATOM 1794 N N . ALA A 1 256 ? 3.266 -3.902 17.344 1 63.72 256 ALA A N 1
ATOM 1795 C CA . ALA A 1 256 ? 2.502 -3.758 18.578 1 63.72 256 ALA A CA 1
ATOM 1796 C C . ALA A 1 256 ? 3.426 -3.693 19.797 1 63.72 256 ALA A C 1
ATOM 1798 O O . ALA A 1 256 ? 3.199 -2.906 20.719 1 63.72 256 ALA A O 1
ATOM 1799 N N . ALA A 1 257 ? 4.434 -4.516 19.781 1 62.5 257 ALA A N 1
ATOM 1800 C CA . ALA A 1 257 ? 5.348 -4.617 20.906 1 62.5 257 ALA A CA 1
ATOM 1801 C C . ALA A 1 257 ? 6.414 -3.525 20.859 1 62.5 257 ALA A C 1
ATOM 1803 O O . ALA A 1 257 ? 6.848 -3.018 21.891 1 62.5 257 ALA A O 1
ATOM 1804 N N . GLY A 1 258 ? 6.793 -3.289 19.688 1 59.59 258 GLY A N 1
ATOM 1805 C CA . GLY A 1 258 ? 7.895 -2.361 19.5 1 59.59 258 GLY A CA 1
ATOM 1806 C C . GLY A 1 258 ? 7.559 -0.94 19.906 1 59.59 258 GLY A C 1
ATOM 1807 O O . GLY A 1 258 ? 8.406 -0.228 20.453 1 59.59 258 GLY A O 1
ATOM 1808 N N . THR A 1 259 ? 6.336 -0.603 19.719 1 58.38 259 THR A N 1
ATOM 1809 C CA . THR A 1 259 ? 5.938 0.747 20.094 1 58.38 259 THR A CA 1
ATOM 1810 C C . THR A 1 259 ? 6.141 0.968 21.594 1 58.38 259 THR A C 1
ATOM 1812 O O . THR A 1 259 ? 6.621 2.025 22.016 1 58.38 259 THR A O 1
ATOM 1815 N N . HIS A 1 260 ? 5.875 -0.068 22.344 1 58.91 260 HIS A N 1
ATOM 1816 C CA . HIS A 1 260 ? 6.043 0.07 23.781 1 58.91 260 HIS A CA 1
ATOM 1817 C C . HIS A 1 260 ? 7.516 0.178 24.156 1 58.91 260 HIS A C 1
ATOM 1819 O O . HIS A 1 260 ? 7.883 0.971 25.031 1 58.91 260 HIS A O 1
ATOM 1825 N N . LEU A 1 261 ? 8.242 -0.532 23.484 1 57.38 261 LEU A N 1
ATOM 1826 C CA . LEU A 1 261 ? 9.672 -0.553 23.781 1 57.38 261 LEU A CA 1
ATOM 1827 C C . LEU A 1 261 ? 10.336 0.751 23.359 1 57.38 261 LEU A C 1
ATOM 1829 O O . LEU A 1 261 ? 11.148 1.31 24.094 1 57.38 261 LEU A O 1
ATOM 1833 N N . TYR A 1 262 ? 9.945 1.159 22.219 1 58.22 262 TYR A N 1
ATOM 1834 C CA . TYR A 1 262 ? 10.586 2.357 21.688 1 58.22 262 TYR A CA 1
ATOM 1835 C C . TYR A 1 262 ? 10.203 3.59 22.5 1 58.22 262 TYR A C 1
ATOM 1837 O O . TYR A 1 262 ? 11.039 4.465 22.734 1 58.22 262 TYR A O 1
ATOM 1845 N N . GLU A 1 263 ? 9.008 3.615 22.922 1 56 263 GLU A N 1
ATOM 1846 C CA . GLU A 1 263 ? 8.594 4.727 23.781 1 56 263 GLU A CA 1
ATOM 1847 C C . GLU A 1 263 ? 9.359 4.73 25.094 1 56 263 GLU A C 1
ATOM 1849 O O . GLU A 1 263 ? 9.711 5.793 25.609 1 56 263 GLU A O 1
ATOM 1854 N N . ARG A 1 264 ? 9.727 3.561 25.484 1 55.19 264 ARG A N 1
ATOM 1855 C CA . ARG A 1 264 ? 10.477 3.441 26.734 1 55.19 264 ARG A CA 1
ATOM 1856 C C . ARG A 1 264 ? 11.906 3.953 26.562 1 55.19 264 ARG A C 1
ATOM 1858 O O . ARG A 1 264 ? 12.484 4.516 27.5 1 55.19 264 ARG A O 1
ATOM 1865 N N . ILE A 1 265 ? 12.375 3.754 25.375 1 57.53 265 ILE A N 1
ATOM 1866 C CA . ILE A 1 265 ? 13.766 4.16 25.188 1 57.53 265 ILE A CA 1
ATOM 1867 C C . ILE A 1 265 ? 13.82 5.59 24.656 1 57.53 265 ILE A C 1
ATOM 1869 O O . ILE A 1 265 ? 14.891 6.086 24.297 1 57.53 265 ILE A O 1
ATOM 1873 N N . GLY A 1 266 ? 12.68 6.238 24.547 1 54.75 266 GLY A N 1
ATOM 1874 C CA . GLY A 1 266 ? 12.617 7.66 24.266 1 54.75 266 GLY A CA 1
ATOM 1875 C C . GLY A 1 266 ? 12.695 7.973 22.781 1 54.75 266 GLY A C 1
ATOM 1876 O O . GLY A 1 266 ? 13.031 9.094 22.391 1 54.75 266 GLY A O 1
ATOM 1877 N N . LEU A 1 267 ? 12.609 6.961 21.984 1 55.56 267 LEU A N 1
ATOM 1878 C CA . LEU A 1 267 ? 12.633 7.234 20.547 1 55.56 267 LEU A CA 1
ATOM 1879 C C . LEU A 1 267 ? 11.289 7.777 20.078 1 55.56 267 LEU A C 1
ATOM 1881 O O . LEU A 1 267 ? 10.234 7.383 20.594 1 55.56 267 LEU A O 1
ATOM 1885 N N . ARG A 1 268 ? 11.367 8.914 19.281 1 58.09 268 ARG A N 1
ATOM 1886 C CA . ARG A 1 268 ? 10.102 9.508 18.844 1 58.09 268 ARG A CA 1
ATOM 1887 C C . ARG A 1 268 ? 10 9.516 17.328 1 58.09 268 ARG A C 1
ATOM 1889 O O . ARG A 1 268 ? 10.953 9.867 16.641 1 58.09 268 ARG A O 1
ATOM 1896 N N . PRO A 1 269 ? 8.984 9 16.812 1 55.94 269 PRO A N 1
ATOM 1897 C CA . PRO A 1 269 ? 8.734 9.164 15.375 1 55.94 269 PRO A CA 1
ATOM 1898 C C . PRO A 1 269 ? 8.633 10.625 14.953 1 55.94 269 PRO A C 1
ATOM 1900 O O . PRO A 1 269 ? 8.438 11.508 15.797 1 55.94 269 PRO A O 1
ATOM 1903 N N . PRO A 1 270 ? 9.078 10.852 13.641 1 50.75 270 PRO A N 1
ATOM 1904 C CA . PRO A 1 270 ? 8.891 12.234 13.188 1 50.75 270 PRO A CA 1
ATOM 1905 C C . PRO A 1 270 ? 7.469 12.742 13.414 1 50.75 270 PRO A C 1
ATOM 1907 O O . PRO A 1 270 ? 6.504 12.102 12.992 1 50.75 270 PRO A O 1
ATOM 1910 N N . ALA A 1 271 ? 7.367 13.781 14.188 1 50.69 271 ALA A N 1
ATOM 1911 C CA . ALA A 1 271 ? 6.078 14.32 14.617 1 50.69 271 ALA A CA 1
ATOM 1912 C C . ALA A 1 271 ? 5.195 14.648 13.414 1 50.69 271 ALA A C 1
ATOM 1914 O O . ALA A 1 271 ? 3.969 14.555 13.492 1 50.69 271 ALA A O 1
ATOM 1915 N N . SER A 1 272 ? 5.84 15 12.273 1 52.84 272 SER A N 1
ATOM 1916 C CA . SER A 1 272 ? 5.074 15.414 11.102 1 52.84 272 SER A CA 1
ATOM 1917 C C . SER A 1 272 ? 4.332 14.234 10.484 1 52.84 272 SER A C 1
ATOM 1919 O O . SER A 1 272 ? 3.371 14.422 9.734 1 52.84 272 SER A O 1
ATOM 1921 N N . ILE A 1 273 ? 4.836 13.133 10.789 1 45.53 273 ILE A N 1
ATOM 1922 C CA . ILE A 1 273 ? 4.16 11.945 10.273 1 45.53 273 ILE A CA 1
ATOM 1923 C C . ILE A 1 273 ? 3.223 11.383 11.336 1 45.53 273 ILE A C 1
ATOM 1925 O O . ILE A 1 273 ? 2.197 10.781 11.016 1 45.53 273 ILE A O 1
ATOM 1929 N N . TRP A 1 274 ? 3.562 11.617 12.562 1 40.19 274 TRP A N 1
ATOM 1930 C CA . TRP A 1 274 ? 2.855 10.984 13.672 1 40.19 274 TRP A CA 1
ATOM 1931 C C . TRP A 1 274 ? 1.717 11.875 14.164 1 40.19 274 TRP A C 1
ATOM 1933 O O . TRP A 1 274 ? 0.646 11.375 14.523 1 40.19 274 TRP A O 1
ATOM 1943 N N . ARG A 1 275 ? 1.845 13.203 14.312 1 45.06 275 ARG A N 1
ATOM 1944 C CA . ARG A 1 275 ? 0.939 14.039 15.102 1 45.06 275 ARG A CA 1
ATOM 1945 C C . ARG A 1 275 ? -0.173 14.609 14.227 1 45.06 275 ARG A C 1
ATOM 1947 O O . ARG A 1 275 ? 0.079 15.07 13.117 1 45.06 275 ARG A O 1
ATOM 1954 N N . ARG A 1 276 ? -1.496 14.008 14.367 1 45.81 276 ARG A N 1
ATOM 1955 C CA . ARG A 1 276 ? -2.707 14.688 13.922 1 45.81 276 ARG A CA 1
ATOM 1956 C C . ARG A 1 276 ? -2.816 16.078 14.555 1 45.81 276 ARG A C 1
ATOM 1958 O O . ARG A 1 276 ? -2.818 16.203 15.773 1 45.81 276 ARG A O 1
ATOM 1965 N N . ARG A 1 277 ? -2.244 17.094 13.922 1 39.38 277 ARG A N 1
ATOM 1966 C CA . ARG A 1 277 ? -2.662 18.359 14.508 1 39.38 277 ARG A CA 1
ATOM 1967 C C . ARG A 1 277 ? -4.164 18.562 14.359 1 39.38 277 ARG A C 1
ATOM 1969 O O . ARG A 1 277 ? -4.77 18.078 13.406 1 39.38 277 ARG A O 1
ATOM 1976 N N . MET B 1 1 ? -16.531 -12.914 -21.594 1 68.25 1 MET B N 1
ATOM 1977 C CA . MET B 1 1 ? -15.844 -11.656 -21.344 1 68.25 1 MET B CA 1
ATOM 1978 C C . MET B 1 1 ? -16.531 -10.859 -20.234 1 68.25 1 MET B C 1
ATOM 1980 O O . MET B 1 1 ? -15.898 -10.453 -19.266 1 68.25 1 MET B O 1
ATOM 1984 N N . ILE B 1 2 ? -17.875 -10.805 -20.359 1 75.56 2 ILE B N 1
ATOM 1985 C CA . ILE B 1 2 ? -18.609 -9.992 -19.406 1 75.56 2 ILE B CA 1
ATOM 1986 C C . ILE B 1 2 ? -18.516 -10.617 -18.016 1 75.56 2 ILE B C 1
ATOM 1988 O O . ILE B 1 2 ? -18.297 -9.914 -17.031 1 75.56 2 ILE B O 1
ATOM 1992 N N . SER B 1 3 ? -18.562 -11.891 -17.969 1 77.88 3 SER B N 1
ATOM 1993 C CA . SER B 1 3 ? -18.484 -12.578 -16.688 1 77.88 3 SER B CA 1
ATOM 1994 C C . SER B 1 3 ? -17.141 -12.336 -16.016 1 77.88 3 SER B C 1
ATOM 1996 O O . SER B 1 3 ? -17.078 -12.133 -14.797 1 77.88 3 SER B O 1
ATOM 1998 N N . ALA B 1 4 ? -16.172 -12.289 -16.844 1 78.31 4 ALA B N 1
ATOM 1999 C CA . ALA B 1 4 ? -14.828 -12.047 -16.312 1 78.31 4 ALA B CA 1
ATOM 2000 C C . ALA B 1 4 ? -14.703 -10.625 -15.773 1 78.31 4 ALA B C 1
ATOM 2002 O O . ALA B 1 4 ? -14.07 -10.406 -14.742 1 78.31 4 ALA B O 1
ATOM 2003 N N . VAL B 1 5 ? -15.258 -9.711 -16.438 1 84.81 5 VAL B N 1
ATOM 2004 C CA . VAL B 1 5 ? -15.227 -8.32 -15.992 1 84.81 5 VAL B CA 1
ATOM 2005 C C . VAL B 1 5 ? -15.984 -8.18 -14.672 1 84.81 5 VAL B C 1
ATOM 2007 O O . VAL B 1 5 ? -15.516 -7.496 -13.758 1 84.81 5 VAL B O 1
ATOM 2010 N N . LEU B 1 6 ? -17.109 -8.875 -14.57 1 88.94 6 LEU B N 1
ATOM 2011 C CA . LEU B 1 6 ? -17.969 -8.742 -13.391 1 88.94 6 LEU B CA 1
ATOM 2012 C C . LEU B 1 6 ? -17.281 -9.32 -12.156 1 88.94 6 LEU B C 1
ATOM 2014 O O . LEU B 1 6 ? -17.453 -8.805 -11.047 1 88.94 6 LEU B O 1
ATOM 2018 N N . THR B 1 7 ? -16.516 -10.328 -12.344 1 85.06 7 THR B N 1
ATOM 2019 C CA . THR B 1 7 ? -15.859 -10.992 -11.227 1 85.06 7 THR B CA 1
ATOM 2020 C C . THR B 1 7 ? -14.82 -10.07 -10.586 1 85.06 7 THR B C 1
ATOM 2022 O O . THR B 1 7 ? -14.555 -10.164 -9.391 1 85.06 7 THR B O 1
ATOM 2025 N N . THR B 1 8 ? -14.258 -9.18 -11.375 1 86.5 8 THR B N 1
ATOM 2026 C CA . THR B 1 8 ? -13.297 -8.234 -10.836 1 86.5 8 THR B CA 1
ATOM 2027 C C . THR B 1 8 ? -13.984 -6.922 -10.453 1 86.5 8 THR B C 1
ATOM 2029 O O . THR B 1 8 ? -13.594 -6.27 -9.484 1 86.5 8 THR B O 1
ATOM 2032 N N . LEU B 1 9 ? -14.992 -6.582 -11.203 1 92.31 9 LEU B N 1
ATOM 2033 C CA . LEU B 1 9 ? -15.703 -5.328 -10.992 1 92.31 9 LEU B CA 1
ATOM 2034 C C . LEU B 1 9 ? -16.375 -5.32 -9.625 1 92.31 9 LEU B C 1
ATOM 2036 O O . LEU B 1 9 ? -16.328 -4.32 -8.906 1 92.31 9 LEU B O 1
ATOM 2040 N N . ILE B 1 10 ? -16.984 -6.402 -9.242 1 94.38 10 ILE B N 1
ATOM 2041 C CA . ILE B 1 10 ? -17.812 -6.484 -8.047 1 94.38 10 ILE B CA 1
ATOM 2042 C C . ILE B 1 10 ? -16.953 -6.234 -6.809 1 94.38 10 ILE B C 1
ATOM 2044 O O . ILE B 1 10 ? -17.188 -5.281 -6.062 1 94.38 10 ILE B O 1
ATOM 2048 N N . PRO B 1 11 ? -15.906 -7.02 -6.613 1 94.5 11 PRO B N 1
ATOM 2049 C CA . PRO B 1 11 ? -15.125 -6.77 -5.402 1 94.5 11 PRO B CA 1
ATOM 2050 C C . PRO B 1 11 ? -14.398 -5.426 -5.441 1 94.5 11 PRO B C 1
ATOM 2052 O O . PRO B 1 11 ? -14.297 -4.746 -4.418 1 94.5 11 PRO B O 1
ATOM 2055 N N . LEU B 1 12 ? -13.914 -5 -6.574 1 93.44 12 LEU B N 1
ATOM 2056 C CA . LEU B 1 12 ? -13.172 -3.746 -6.676 1 93.44 12 LEU B CA 1
ATOM 2057 C C . LEU B 1 12 ? -14.078 -2.553 -6.398 1 93.44 12 LEU B C 1
ATOM 2059 O O . LEU B 1 12 ? -13.703 -1.642 -5.656 1 93.44 12 LEU B O 1
ATOM 2063 N N . SER B 1 13 ? -15.219 -2.568 -7.039 1 96.94 13 SER B N 1
ATOM 2064 C CA . SER B 1 13 ? -16.141 -1.452 -6.836 1 96.94 13 SER B CA 1
ATOM 2065 C C . SER B 1 13 ? -16.641 -1.4 -5.395 1 96.94 13 SER B C 1
ATOM 2067 O O . SER B 1 13 ? -16.75 -0.32 -4.816 1 96.94 13 SER B O 1
ATOM 2069 N N . LEU B 1 14 ? -16.906 -2.531 -4.836 1 97.44 14 LEU B N 1
ATOM 2070 C CA . LEU B 1 14 ? -17.391 -2.594 -3.463 1 97.44 14 LEU B CA 1
ATOM 2071 C C . LEU B 1 14 ? -16.359 -2.055 -2.49 1 97.44 14 LEU B C 1
ATOM 2073 O O . LEU B 1 14 ? -16.672 -1.222 -1.637 1 97.44 14 LEU B O 1
ATOM 2077 N N . ALA B 1 15 ? -15.117 -2.521 -2.582 1 97.88 15 ALA B N 1
ATOM 2078 C CA . ALA B 1 15 ? -14.039 -2.053 -1.722 1 97.88 15 ALA B CA 1
ATOM 2079 C C . ALA B 1 15 ? -13.789 -0.559 -1.913 1 97.88 15 ALA B C 1
ATOM 2081 O O . ALA B 1 15 ? -13.617 0.178 -0.939 1 97.88 15 ALA B O 1
ATOM 2082 N N . ALA B 1 16 ? -13.812 -0.12 -3.166 1 97.44 16 ALA B N 1
ATOM 2083 C CA . ALA B 1 16 ? -13.516 1.276 -3.479 1 97.44 16 ALA B CA 1
ATOM 2084 C C . ALA B 1 16 ? -14.633 2.195 -2.99 1 97.44 16 ALA B C 1
ATOM 2086 O O . ALA B 1 16 ? -14.367 3.293 -2.492 1 97.44 16 ALA B O 1
ATOM 2087 N N . LEU B 1 17 ? -15.875 1.769 -3.158 1 97.88 17 LEU B N 1
ATOM 2088 C CA . LEU B 1 17 ? -17 2.578 -2.697 1 97.88 17 LEU B CA 1
ATOM 2089 C C . LEU B 1 17 ? -16.953 2.764 -1.185 1 97.88 17 LEU B C 1
ATOM 2091 O O . LEU B 1 17 ? -17.156 3.873 -0.684 1 97.88 17 LEU B O 1
ATOM 2095 N N . GLY B 1 18 ? -16.703 1.664 -0.475 1 98.19 18 GLY B N 1
ATOM 2096 C CA . GLY B 1 18 ? -16.547 1.781 0.966 1 98.19 18 GLY B CA 1
ATOM 2097 C C . GLY B 1 18 ? -15.422 2.705 1.372 1 98.19 18 GLY B C 1
ATOM 2098 O O . GLY B 1 18 ? -15.586 3.541 2.264 1 98.19 18 GLY B O 1
ATOM 2099 N N . GLU B 1 19 ? -14.312 2.545 0.719 1 97.75 19 GLU B N 1
ATOM 2100 C CA . GLU B 1 19 ? -13.156 3.383 1.02 1 97.75 19 GLU B CA 1
ATOM 2101 C C . GLU B 1 19 ? -13.445 4.852 0.717 1 97.75 19 GLU B C 1
ATOM 2103 O O . GLU B 1 19 ? -12.984 5.738 1.436 1 97.75 19 GLU B O 1
ATOM 2108 N N . ALA B 1 20 ? -14.188 5.113 -0.352 1 95.62 20 ALA B N 1
ATOM 2109 C CA . ALA B 1 20 ? -14.539 6.48 -0.716 1 95.62 20 ALA B CA 1
ATOM 2110 C C . ALA B 1 20 ? -15.336 7.156 0.395 1 95.62 20 ALA B C 1
ATOM 2112 O O . ALA B 1 20 ? -15.141 8.344 0.677 1 95.62 20 ALA B O 1
ATOM 2113 N N . VAL B 1 21 ? -16.188 6.418 1.028 1 96.62 21 VAL B N 1
ATOM 2114 C CA . VAL B 1 21 ? -16.984 6.957 2.117 1 96.62 21 VAL B CA 1
ATOM 2115 C C . VAL B 1 21 ? -16.078 7.379 3.273 1 96.62 21 VAL B C 1
ATOM 2117 O O . VAL B 1 21 ? -16.234 8.469 3.824 1 96.62 21 VAL B O 1
ATOM 2120 N N . LEU B 1 22 ? -15.156 6.539 3.619 1 97 22 LEU B N 1
ATOM 2121 C CA . LEU B 1 22 ? -14.242 6.867 4.707 1 97 22 LEU B CA 1
ATOM 2122 C C . LEU B 1 22 ? -13.367 8.055 4.344 1 97 22 LEU B C 1
ATOM 2124 O O . LEU B 1 22 ? -13.148 8.953 5.164 1 97 22 LEU B O 1
ATOM 2128 N N . GLU B 1 23 ? -12.906 8.055 3.129 1 93.81 23 GLU B N 1
ATOM 2129 C CA . GLU B 1 23 ? -12 9.125 2.721 1 93.81 23 GLU B CA 1
ATOM 2130 C C . GLU B 1 23 ? -12.719 10.477 2.686 1 93.81 23 GLU B C 1
ATOM 2132 O O . GLU B 1 23 ? -12.086 11.523 2.822 1 93.81 23 GLU B O 1
ATOM 2137 N N . ARG B 1 24 ? -13.992 10.461 2.576 1 92.38 24 ARG B N 1
ATOM 2138 C CA . ARG B 1 24 ? -14.75 11.711 2.602 1 92.38 24 ARG B CA 1
ATOM 2139 C C . ARG B 1 24 ? -14.695 12.352 3.982 1 92.38 24 ARG B C 1
ATOM 2141 O O . ARG B 1 24 ? -14.953 13.555 4.121 1 92.38 24 ARG B O 1
ATOM 2148 N N . THR B 1 25 ? -14.352 11.586 4.961 1 93.25 25 THR B N 1
ATOM 2149 C CA . THR B 1 25 ? -14.234 12.133 6.312 1 93.25 25 THR B CA 1
ATOM 2150 C C . THR B 1 25 ? -12.82 12.617 6.578 1 93.25 25 THR B C 1
ATOM 2152 O O . THR B 1 25 ? -12.516 13.102 7.672 1 93.25 25 THR B O 1
ATOM 2155 N N . GLY B 1 26 ? -11.93 12.383 5.633 1 90.25 26 GLY B N 1
ATOM 2156 C CA . GLY B 1 26 ? -10.555 12.836 5.789 1 90.25 26 GLY B CA 1
ATOM 2157 C C . GLY B 1 26 ? -9.617 11.734 6.254 1 90.25 26 GLY B C 1
ATOM 2158 O O . GLY B 1 26 ? -8.453 12 6.555 1 90.25 26 GLY B O 1
ATOM 2159 N N . ARG B 1 27 ? -10.094 10.508 6.34 1 92.88 27 ARG B N 1
ATOM 2160 C CA . ARG B 1 27 ? -9.266 9.383 6.746 1 92.88 27 ARG B CA 1
ATOM 2161 C C . ARG B 1 27 ? -9.062 8.406 5.594 1 92.88 27 ARG B C 1
ATOM 2163 O O . ARG B 1 27 ? -10.016 8.031 4.918 1 92.88 27 ARG B O 1
ATOM 2170 N N . VAL B 1 28 ? -7.824 8.086 5.332 1 93.69 28 VAL B N 1
ATOM 2171 C CA . VAL B 1 28 ? -7.484 7.078 4.332 1 93.69 28 VAL B CA 1
ATOM 2172 C C . VAL B 1 28 ? -7.004 5.805 5.02 1 93.69 28 VAL B C 1
ATOM 2174 O O . VAL B 1 28 ? -6.051 5.832 5.801 1 93.69 28 VAL B O 1
ATOM 2177 N N . ASN B 1 29 ? -7.68 4.738 4.77 1 96.75 29 ASN B N 1
ATOM 2178 C CA . ASN B 1 29 ? -7.27 3.469 5.355 1 96.75 29 ASN B CA 1
ATOM 2179 C C . ASN B 1 29 ? -6.441 2.641 4.379 1 96.75 29 ASN B C 1
ATOM 2181 O O . ASN B 1 29 ? -6.996 1.925 3.541 1 96.75 29 ASN B O 1
ATOM 2185 N N . LEU B 1 30 ? -5.168 2.65 4.586 1 94.56 30 LEU B N 1
ATOM 2186 C CA . LEU B 1 30 ? -4.25 1.915 3.723 1 94.56 30 LEU B CA 1
ATOM 2187 C C . LEU B 1 30 ? -4.363 0.413 3.961 1 94.56 30 LEU B C 1
ATOM 2189 O O . LEU B 1 30 ? -3.746 -0.382 3.248 1 94.56 30 LEU B O 1
ATOM 2193 N N . GLY B 1 31 ? -5.176 -0.002 4.859 1 95.81 31 GLY B N 1
ATOM 2194 C CA . GLY B 1 31 ? -5.328 -1.404 5.215 1 95.81 31 GLY B CA 1
ATOM 2195 C C . GLY B 1 31 ? -6.41 -2.109 4.422 1 95.81 31 GLY B C 1
ATOM 2196 O O . GLY B 1 31 ? -6.809 -3.227 4.762 1 95.81 31 GLY B O 1
ATOM 2197 N N . VAL B 1 32 ? -6.879 -1.503 3.398 1 97.5 32 VAL B N 1
ATOM 2198 C CA . VAL B 1 32 ? -8.008 -2.033 2.639 1 97.5 32 VAL B CA 1
ATOM 2199 C C . VAL B 1 32 ? -7.695 -3.455 2.178 1 97.5 32 VAL B C 1
ATOM 2201 O O . VAL B 1 32 ? -8.531 -4.352 2.309 1 97.5 32 VAL B O 1
ATOM 2204 N N . ASP B 1 33 ? -6.508 -3.672 1.66 1 95.31 33 ASP B N 1
ATOM 2205 C CA . ASP B 1 33 ? -6.152 -5.004 1.183 1 95.31 33 ASP B CA 1
ATOM 2206 C C . ASP B 1 33 ? -6.125 -6.012 2.332 1 95.31 33 ASP B C 1
ATOM 2208 O O . ASP B 1 33 ? -6.48 -7.176 2.15 1 95.31 33 ASP B O 1
ATOM 2212 N N . GLY B 1 34 ? -5.641 -5.613 3.473 1 95.75 34 GLY B N 1
ATOM 2213 C CA . GLY B 1 34 ? -5.676 -6.465 4.648 1 95.75 34 GLY B CA 1
ATOM 2214 C C . GLY B 1 34 ? -7.082 -6.812 5.09 1 95.75 34 GLY B C 1
ATOM 2215 O O . GLY B 1 34 ? -7.359 -7.957 5.457 1 95.75 34 GLY B O 1
ATOM 2216 N N . LEU B 1 35 ? -7.953 -5.828 5.078 1 98.5 35 LEU B N 1
ATOM 2217 C CA . LEU B 1 35 ? -9.352 -6.066 5.434 1 98.5 35 LEU B CA 1
ATOM 2218 C C . LEU B 1 35 ? -10 -7.047 4.461 1 98.5 35 LEU B C 1
ATOM 2220 O O . LEU B 1 35 ? -10.781 -7.906 4.867 1 98.5 35 LEU B O 1
ATOM 2224 N N . MET B 1 36 ? -9.664 -6.898 3.197 1 98.06 36 MET B N 1
ATOM 2225 C CA . MET B 1 36 ? -10.156 -7.848 2.203 1 98.06 36 MET B CA 1
ATOM 2226 C C . MET B 1 36 ? -9.617 -9.242 2.473 1 98.06 36 MET B C 1
ATOM 2228 O O . MET B 1 36 ? -10.344 -10.234 2.361 1 98.06 36 MET B O 1
ATOM 2232 N N . ALA B 1 37 ? -8.352 -9.336 2.857 1 96.56 37 ALA B N 1
ATOM 2233 C CA . ALA B 1 37 ? -7.719 -10.633 3.104 1 96.56 37 ALA B CA 1
ATOM 2234 C C . ALA B 1 37 ? -8.391 -11.352 4.273 1 96.56 37 ALA B C 1
ATOM 2236 O O . ALA B 1 37 ? -8.695 -12.539 4.18 1 96.56 37 ALA B O 1
ATOM 2237 N N . VAL B 1 38 ? -8.555 -10.641 5.336 1 97.44 38 VAL B N 1
ATOM 2238 C CA . VAL B 1 38 ? -9.172 -11.273 6.492 1 97.44 38 VAL B CA 1
ATOM 2239 C C . VAL B 1 38 ? -10.633 -11.602 6.184 1 97.44 38 VAL B C 1
ATOM 2241 O O . VAL B 1 38 ? -11.148 -12.641 6.609 1 97.44 38 VAL B O 1
ATOM 2244 N N . GLY B 1 39 ? -11.328 -10.727 5.492 1 98.69 39 GLY B N 1
ATOM 2245 C CA . GLY B 1 39 ? -12.688 -11.016 5.062 1 98.69 39 GLY B CA 1
ATOM 2246 C C . GLY B 1 39 ? -12.789 -12.242 4.18 1 98.69 39 GLY B C 1
ATOM 2247 O O . GLY B 1 39 ? -13.711 -13.047 4.324 1 98.69 39 GLY B O 1
ATOM 2248 N N . ALA B 1 40 ? -11.875 -12.359 3.26 1 97.94 40 ALA B N 1
ATOM 2249 C CA . ALA B 1 40 ? -11.82 -13.531 2.389 1 97.94 40 ALA B CA 1
ATOM 2250 C C . ALA B 1 40 ? -11.68 -14.812 3.201 1 97.94 40 ALA B C 1
ATOM 2252 O O . ALA B 1 40 ? -12.398 -15.789 2.969 1 97.94 40 ALA B O 1
ATOM 2253 N N . ALA B 1 41 ? -10.789 -14.82 4.168 1 97.69 41 ALA B N 1
ATOM 2254 C CA . ALA B 1 41 ? -10.477 -16.016 4.941 1 97.69 41 ALA B CA 1
ATOM 2255 C C . ALA B 1 41 ? -11.625 -16.375 5.887 1 97.69 41 ALA B C 1
ATOM 2257 O O . ALA B 1 41 ? -12.062 -17.516 5.938 1 97.69 41 ALA B O 1
ATOM 2258 N N . VAL B 1 42 ? -12.078 -15.367 6.602 1 98.56 42 VAL B N 1
ATOM 2259 C CA . VAL B 1 42 ? -13.141 -15.602 7.578 1 98.56 42 VAL B CA 1
ATOM 2260 C C . VAL B 1 42 ? -14.438 -15.961 6.859 1 98.56 42 VAL B C 1
ATOM 2262 O O . VAL B 1 42 ? -15.18 -16.844 7.305 1 98.56 42 VAL B O 1
ATOM 2265 N N . GLY B 1 43 ? -14.734 -15.219 5.805 1 98.56 43 GLY B N 1
ATOM 2266 C CA . GLY B 1 43 ? -15.891 -15.586 4.996 1 98.56 43 GLY B CA 1
ATOM 2267 C C . GLY B 1 43 ? -15.805 -17 4.434 1 98.56 43 GLY B C 1
ATOM 2268 O O . GLY B 1 43 ? -16.781 -17.734 4.457 1 98.56 43 GLY B O 1
ATOM 2269 N N . ALA B 1 44 ? -14.641 -17.344 3.922 1 97.94 44 ALA B N 1
ATOM 2270 C CA . ALA B 1 44 ? -14.438 -18.688 3.371 1 97.94 44 ALA B CA 1
ATOM 2271 C C . ALA B 1 44 ? -14.625 -19.75 4.445 1 97.94 44 ALA B C 1
ATOM 2273 O O . ALA B 1 44 ? -15.227 -20.797 4.195 1 97.94 44 ALA B O 1
ATOM 2274 N N . LEU B 1 45 ? -14.047 -19.469 5.602 1 98.12 45 LEU B N 1
ATOM 2275 C CA . LEU B 1 45 ? -14.203 -20.406 6.703 1 98.12 45 LEU B CA 1
ATOM 2276 C C . LEU B 1 45 ? -15.672 -20.625 7.023 1 98.12 45 LEU B C 1
ATOM 2278 O O . LEU B 1 45 ? -16.125 -21.781 7.148 1 98.12 45 LEU B O 1
ATOM 2282 N N . ALA B 1 46 ? -16.375 -19.562 7.16 1 98.44 46 ALA B N 1
ATOM 2283 C CA . ALA B 1 46 ? -17.797 -19.672 7.461 1 98.44 46 ALA B CA 1
ATOM 2284 C C . ALA B 1 46 ? -18.547 -20.375 6.332 1 98.44 46 ALA B C 1
ATOM 2286 O O . ALA B 1 46 ? -19.422 -21.203 6.578 1 98.44 46 ALA B O 1
ATOM 2287 N N . GLY B 1 47 ? -18.25 -20 5.137 1 97.5 47 GLY B N 1
ATOM 2288 C CA . GLY B 1 47 ? -18.891 -20.625 3.99 1 97.5 47 GLY B CA 1
ATOM 2289 C C . GLY B 1 47 ? -18.641 -22.125 3.918 1 97.5 47 GLY B C 1
ATOM 2290 O O . GLY B 1 47 ? -19.562 -22.906 3.695 1 97.5 47 GLY B O 1
ATOM 2291 N N . VAL B 1 48 ? -17.406 -22.531 4.09 1 97.38 48 VAL B N 1
ATOM 2292 C CA . VAL B 1 48 ? -17.016 -23.938 3.996 1 97.38 48 VAL B CA 1
ATOM 2293 C C . VAL B 1 48 ? -17.656 -24.734 5.129 1 97.38 48 VAL B C 1
ATOM 2295 O O . VAL B 1 48 ? -18.188 -25.828 4.91 1 97.38 48 VAL B O 1
ATOM 2298 N N . GLU B 1 49 ? -17.594 -24.188 6.301 1 97.56 49 GLU B N 1
ATOM 2299 C CA . GLU B 1 49 ? -18.078 -24.922 7.473 1 97.56 49 GLU B CA 1
ATOM 2300 C C . GLU B 1 49 ? -19.609 -25.016 7.473 1 97.56 49 GLU B C 1
ATOM 2302 O O . GLU B 1 49 ? -20.172 -26 7.938 1 97.56 49 GLU B O 1
ATOM 2307 N N . THR B 1 50 ? -20.297 -24.031 6.973 1 97.56 50 THR B N 1
ATOM 2308 C CA . THR B 1 50 ? -21.75 -24.016 7.043 1 97.56 50 THR B CA 1
ATOM 2309 C C . THR B 1 50 ? -22.359 -24.422 5.703 1 97.56 50 THR B C 1
ATOM 2311 O O . THR B 1 50 ? -23.547 -24.766 5.633 1 97.56 50 THR B O 1
ATOM 2314 N N . GLY B 1 51 ? -21.609 -24.281 4.688 1 96.75 51 GLY B N 1
ATOM 2315 C CA . GLY B 1 51 ? -22.125 -24.531 3.346 1 96.75 51 GLY B CA 1
ATOM 2316 C C . GLY B 1 51 ? -23 -23.406 2.838 1 96.75 51 GLY B C 1
ATOM 2317 O O . GLY B 1 51 ? -23.656 -23.547 1.803 1 96.75 51 GLY B O 1
ATOM 2318 N N . SER B 1 52 ? -23.016 -22.281 3.531 1 97.75 52 SER B N 1
ATOM 2319 C CA . SER B 1 52 ? -23.922 -21.188 3.213 1 97.75 52 SER B CA 1
ATOM 2320 C C . SER B 1 52 ? -23.156 -19.984 2.684 1 97.75 52 SER B C 1
ATOM 2322 O O . SER B 1 52 ? -22.25 -19.469 3.348 1 97.75 52 SER B O 1
ATOM 2324 N N . LEU B 1 53 ? -23.547 -19.531 1.528 1 97.06 53 LEU B N 1
ATOM 2325 C CA . LEU B 1 53 ? -22.969 -18.328 0.947 1 97.06 53 LEU B CA 1
ATOM 2326 C C . LEU B 1 53 ? -23.281 -17.109 1.809 1 97.06 53 LEU B C 1
ATOM 2328 O O . LEU B 1 53 ? -22.422 -16.25 1.999 1 97.06 53 LEU B O 1
ATOM 2332 N N . LEU B 1 54 ? -24.453 -17.078 2.324 1 97.44 54 LEU B N 1
ATOM 2333 C CA . LEU B 1 54 ? -24.891 -15.938 3.133 1 97.44 54 LEU B CA 1
ATOM 2334 C C . LEU B 1 54 ? -24.094 -15.852 4.426 1 97.44 54 LEU B C 1
ATOM 2336 O O . LEU B 1 54 ? -23.766 -14.758 4.891 1 97.44 54 LEU B O 1
ATOM 2340 N N . ALA B 1 55 ? -23.797 -17 5.016 1 98.31 55 ALA B N 1
ATOM 2341 C CA . ALA B 1 55 ? -22.969 -17.016 6.219 1 98.31 55 ALA B CA 1
ATOM 2342 C C . ALA B 1 55 ? -21.562 -16.5 5.926 1 98.31 55 ALA B C 1
ATOM 2344 O O . ALA B 1 55 ? -20.984 -15.773 6.734 1 98.31 55 ALA B O 1
ATOM 2345 N N . GLY B 1 56 ? -21.016 -16.906 4.766 1 98.44 56 GLY B N 1
ATOM 2346 C CA . GLY B 1 56 ? -19.719 -16.406 4.355 1 98.44 56 GLY B CA 1
ATOM 2347 C C . GLY B 1 56 ? -19.688 -14.898 4.121 1 98.44 56 GLY B C 1
ATOM 2348 O O . GLY B 1 56 ? -18.781 -14.211 4.57 1 98.44 56 GLY B O 1
ATOM 2349 N N . LEU B 1 57 ? -20.75 -14.469 3.42 1 98 57 LEU B N 1
ATOM 2350 C CA . LEU B 1 57 ? -20.844 -13.039 3.148 1 98 57 LEU B CA 1
ATOM 2351 C C . LEU B 1 57 ? -20.938 -12.242 4.445 1 98 57 LEU B C 1
ATOM 2353 O O . LEU B 1 57 ? -20.266 -11.227 4.609 1 98 57 LEU B O 1
ATOM 2357 N N . ALA B 1 58 ? -21.734 -12.695 5.391 1 98.62 58 ALA B N 1
ATOM 2358 C CA . ALA B 1 58 ? -21.906 -12.008 6.668 1 98.62 58 ALA B CA 1
ATOM 2359 C C . ALA B 1 58 ? -20.609 -12.031 7.488 1 98.62 58 ALA B C 1
ATOM 2361 O O . ALA B 1 58 ? -20.203 -11.008 8.031 1 98.62 58 ALA B O 1
ATOM 2362 N N . ALA B 1 59 ? -20 -13.164 7.551 1 98.81 59 ALA B N 1
ATOM 2363 C CA . ALA B 1 59 ? -18.781 -13.312 8.344 1 98.81 59 ALA B CA 1
ATOM 2364 C C . ALA B 1 59 ? -17.656 -12.477 7.758 1 98.81 59 ALA B C 1
ATOM 2366 O O . ALA B 1 59 ? -16.891 -11.844 8.5 1 98.81 59 ALA B O 1
ATOM 2367 N N . GLY B 1 60 ? -17.469 -12.539 6.402 1 98.81 60 GLY B N 1
ATOM 2368 C CA . GLY B 1 60 ? -16.453 -11.719 5.754 1 98.81 60 GLY B CA 1
ATOM 2369 C C . GLY B 1 60 ? -16.656 -10.227 5.992 1 98.81 60 GLY B C 1
ATOM 2370 O O . GLY B 1 60 ? -15.703 -9.523 6.336 1 98.81 60 GLY B O 1
ATOM 2371 N N . ALA B 1 61 ? -17.906 -9.828 5.84 1 98.75 61 ALA B N 1
ATOM 2372 C CA . ALA B 1 61 ? -18.234 -8.43 6.086 1 98.75 61 ALA B CA 1
ATOM 2373 C C . ALA B 1 61 ? -17.906 -8.031 7.523 1 98.75 61 ALA B C 1
ATOM 2375 O O . ALA B 1 61 ? -17.281 -6.996 7.766 1 98.75 61 ALA B O 1
ATOM 2376 N N . LEU B 1 62 ? -18.25 -8.828 8.484 1 98.81 62 LEU B N 1
ATOM 2377 C CA . LEU B 1 62 ? -18.047 -8.531 9.898 1 98.81 62 LEU B CA 1
ATOM 2378 C C . LEU B 1 62 ? -16.562 -8.492 10.242 1 98.81 62 LEU B C 1
ATOM 2380 O O . LEU B 1 62 ? -16.125 -7.637 11.016 1 98.81 62 LEU B O 1
ATOM 2384 N N . ALA B 1 63 ? -15.828 -9.398 9.664 1 98.81 63 ALA B N 1
ATOM 2385 C CA . ALA B 1 63 ? -14.383 -9.398 9.898 1 98.81 63 ALA B CA 1
ATOM 2386 C C . ALA B 1 63 ? -13.75 -8.102 9.406 1 98.81 63 ALA B C 1
ATOM 2388 O O . ALA B 1 63 ? -12.914 -7.512 10.102 1 98.81 63 ALA B O 1
ATOM 2389 N N . GLY B 1 64 ? -14.141 -7.664 8.172 1 98.81 64 GLY B N 1
ATOM 2390 C CA . GLY B 1 64 ? -13.664 -6.383 7.676 1 98.81 64 GLY B CA 1
ATOM 2391 C C . GLY B 1 64 ? -14.086 -5.211 8.539 1 98.81 64 GLY B C 1
ATOM 2392 O O . GLY B 1 64 ? -13.305 -4.285 8.766 1 98.81 64 GLY B O 1
ATOM 2393 N N . GLY B 1 65 ? -15.336 -5.293 8.984 1 98.75 65 GLY B N 1
ATOM 2394 C CA . GLY B 1 65 ? -15.836 -4.258 9.867 1 98.75 65 GLY B CA 1
ATOM 2395 C C . GLY B 1 65 ? -15.031 -4.129 11.148 1 98.75 65 GLY B C 1
ATOM 2396 O O . GLY B 1 65 ? -14.695 -3.023 11.57 1 98.75 65 GLY B O 1
ATOM 2397 N N . VAL B 1 66 ? -14.711 -5.234 11.789 1 98.62 66 VAL B N 1
ATOM 2398 C CA . VAL B 1 66 ? -13.914 -5.246 13.008 1 98.62 66 VAL B CA 1
ATOM 2399 C C . VAL B 1 66 ? -12.531 -4.652 12.734 1 98.62 66 VAL B C 1
ATOM 2401 O O . VAL B 1 66 ? -12.008 -3.875 13.539 1 98.62 66 VAL B O 1
ATOM 2404 N N . GLY B 1 67 ? -11.961 -5.047 11.633 1 98.19 67 GLY B N 1
ATOM 2405 C CA . GLY B 1 67 ? -10.672 -4.492 11.258 1 98.19 67 GLY B CA 1
ATOM 2406 C C . GLY B 1 67 ? -10.695 -2.986 11.086 1 98.19 67 GLY B C 1
ATOM 2407 O O . GLY B 1 67 ? -9.797 -2.289 11.562 1 98.19 67 GLY B O 1
ATOM 2408 N N . SER B 1 68 ? -11.672 -2.506 10.406 1 98.69 68 SER B N 1
ATOM 2409 C CA . SER B 1 68 ? -11.758 -1.07 10.156 1 98.69 68 SER B CA 1
ATOM 2410 C C . SER B 1 68 ? -12.078 -0.304 11.43 1 98.69 68 SER B C 1
ATOM 2412 O O . SER B 1 68 ? -11.672 0.847 11.594 1 98.69 68 SER B O 1
ATOM 2414 N N . LEU B 1 69 ? -12.828 -0.946 12.352 1 98.19 69 LEU B N 1
ATOM 2415 C CA . LEU B 1 69 ? -13.055 -0.347 13.656 1 98.19 69 LEU B CA 1
ATOM 2416 C C . LEU B 1 69 ? -11.734 -0.163 14.406 1 98.19 69 LEU B C 1
ATOM 2418 O O . LEU B 1 69 ? -11.523 0.861 15.055 1 98.19 69 LEU B O 1
ATOM 2422 N N . SER B 1 70 ? -10.906 -1.107 14.359 1 96.5 70 SER B N 1
ATOM 2423 C CA . SER B 1 70 ? -9.586 -0.983 14.969 1 96.5 70 SER B CA 1
ATOM 2424 C C . SER B 1 70 ? -8.805 0.18 14.367 1 96.5 70 SER B C 1
ATOM 2426 O O . SER B 1 70 ? -8.125 0.915 15.086 1 96.5 70 SER B O 1
ATOM 2428 N N . TYR B 1 71 ? -8.922 0.32 13.086 1 96.19 71 TYR B N 1
ATOM 2429 C CA . TYR B 1 71 ? -8.242 1.403 12.383 1 96.19 71 TYR B CA 1
ATOM 2430 C C . TYR B 1 71 ? -8.68 2.76 12.922 1 96.19 71 TYR B C 1
ATOM 2432 O O . TYR B 1 71 ? -7.848 3.604 13.258 1 96.19 71 TYR B O 1
ATOM 2440 N N . ILE B 1 72 ? -10.008 2.949 12.961 1 97 72 ILE B N 1
ATOM 2441 C CA . ILE B 1 72 ? -10.516 4.273 13.305 1 97 72 ILE B CA 1
ATOM 2442 C C . ILE B 1 72 ? -10.258 4.555 14.781 1 97 72 ILE B C 1
ATOM 2444 O O . ILE B 1 72 ? -10.031 5.703 15.172 1 97 72 ILE B O 1
ATOM 2448 N N . ILE B 1 73 ? -10.273 3.539 15.633 1 95.69 73 ILE B N 1
ATOM 2449 C CA . ILE B 1 73 ? -9.93 3.711 17.047 1 95.69 73 ILE B CA 1
ATOM 2450 C C . ILE B 1 73 ? -8.461 4.109 17.172 1 95.69 73 ILE B C 1
ATOM 2452 O O . ILE B 1 73 ? -8.125 5.016 17.938 1 95.69 73 ILE B O 1
ATOM 2456 N N . LEU B 1 74 ? -7.633 3.457 16.406 1 90.88 74 LEU B N 1
ATOM 2457 C CA . LEU B 1 74 ? -6.207 3.77 16.438 1 90.88 74 LEU B CA 1
ATOM 2458 C C . LEU B 1 74 ? -5.961 5.215 16.016 1 90.88 74 LEU B C 1
ATOM 2460 O O . LEU B 1 74 ? -5.199 5.93 16.672 1 90.88 74 LEU B O 1
ATOM 2464 N N . THR B 1 75 ? -6.629 5.641 14.953 1 90.88 75 THR B N 1
ATOM 2465 C CA . THR B 1 75 ? -6.348 6.961 14.398 1 90.88 75 THR B CA 1
ATOM 2466 C C . THR B 1 75 ? -7.051 8.047 15.211 1 90.88 75 THR B C 1
ATOM 2468 O O . THR B 1 75 ? -6.426 9.031 15.617 1 90.88 75 THR B O 1
ATOM 2471 N N . ASP B 1 76 ? -8.328 7.84 15.531 1 91.94 76 ASP B N 1
ATOM 2472 C CA . ASP B 1 76 ? -9.125 8.953 16.047 1 91.94 76 ASP B CA 1
ATOM 2473 C C . ASP B 1 76 ? -9.188 8.938 17.562 1 91.94 76 ASP B C 1
ATOM 2475 O O . ASP B 1 76 ? -9.438 9.969 18.203 1 91.94 76 ASP B O 1
ATOM 2479 N N . ARG B 1 77 ? -8.992 7.801 18.172 1 90.62 77 ARG B N 1
ATOM 2480 C CA . ARG B 1 77 ? -9.023 7.766 19.641 1 90.62 77 ARG B CA 1
ATOM 2481 C C . ARG B 1 77 ? -7.609 7.723 20.203 1 90.62 77 ARG B C 1
ATOM 2483 O O . ARG B 1 77 ? -7.332 8.344 21.234 1 90.62 77 ARG B O 1
ATOM 2490 N N . LEU B 1 78 ? -6.723 7.035 19.547 1 86.62 78 LEU B N 1
ATOM 2491 C CA . LEU B 1 78 ? -5.387 6.852 20.109 1 86.62 78 LEU B CA 1
ATOM 2492 C C . LEU B 1 78 ? -4.383 7.777 19.438 1 86.62 78 LEU B C 1
ATOM 2494 O O . LEU B 1 78 ? -3.223 7.852 19.844 1 86.62 78 LEU B O 1
ATOM 2498 N N . GLY B 1 79 ? -4.777 8.438 18.312 1 85.25 79 GLY B N 1
ATOM 2499 C CA . GLY B 1 79 ? -3.963 9.469 17.703 1 85.25 79 GLY B CA 1
ATOM 2500 C C . GLY B 1 79 ? -2.844 8.914 16.844 1 85.25 79 GLY B C 1
ATOM 2501 O O . GLY B 1 79 ? -1.849 9.602 16.594 1 85.25 79 GLY B O 1
ATOM 2502 N N . VAL B 1 80 ? -2.959 7.684 16.422 1 82.81 80 VAL B N 1
ATOM 2503 C CA . VAL B 1 80 ? -1.96 7.062 15.562 1 82.81 80 VAL B CA 1
ATOM 2504 C C . VAL B 1 80 ? -2.066 7.645 14.156 1 82.81 80 VAL B C 1
ATOM 2506 O O . VAL B 1 80 ? -3.168 7.863 13.648 1 82.81 80 VAL B O 1
ATOM 2509 N N . ASN B 1 81 ? -0.904 7.926 13.523 1 83.56 81 ASN B N 1
ATOM 2510 C CA . ASN B 1 81 ? -0.875 8.383 12.141 1 83.56 81 ASN B CA 1
ATOM 2511 C C . ASN B 1 81 ? -1.622 7.426 11.219 1 83.56 81 ASN B C 1
ATOM 2513 O O . ASN B 1 81 ? -1.53 6.207 11.375 1 83.56 81 ASN B O 1
ATOM 2517 N N . MET B 1 82 ? -2.354 7.973 10.297 1 88.38 82 MET B N 1
ATOM 2518 C CA . MET B 1 82 ? -3.217 7.156 9.445 1 88.38 82 MET B CA 1
ATOM 2519 C C . MET B 1 82 ? -2.393 6.172 8.617 1 88.38 82 MET B C 1
ATOM 2521 O O . MET B 1 82 ? -2.844 5.059 8.344 1 88.38 82 MET B O 1
ATOM 2525 N N . ILE B 1 83 ? -1.162 6.562 8.195 1 87.06 83 ILE B N 1
ATOM 2526 C CA . ILE B 1 83 ? -0.312 5.676 7.41 1 87.06 83 ILE B CA 1
ATOM 2527 C C . ILE B 1 83 ? 0.121 4.484 8.258 1 87.06 83 ILE B C 1
ATOM 2529 O O . ILE B 1 83 ? 0.007 3.334 7.828 1 87.06 83 ILE B O 1
ATOM 2533 N N . VAL B 1 84 ? 0.553 4.766 9.477 1 84.75 84 VAL B N 1
ATOM 2534 C CA . VAL B 1 84 ? 0.991 3.719 10.398 1 84.75 84 VAL B CA 1
ATOM 2535 C C . VAL B 1 84 ? -0.183 2.803 10.734 1 84.75 84 VAL B C 1
ATOM 2537 O O . VAL B 1 84 ? -0.065 1.577 10.656 1 84.75 84 VAL B O 1
ATOM 2540 N N . ALA B 1 85 ? -1.316 3.412 11.086 1 89.81 85 ALA B N 1
ATOM 2541 C CA . ALA B 1 85 ? -2.504 2.641 11.445 1 89.81 85 ALA B CA 1
ATOM 2542 C C . ALA B 1 85 ? -2.969 1.778 10.273 1 89.81 85 ALA B C 1
ATOM 2544 O O . ALA B 1 85 ? -3.322 0.611 10.453 1 89.81 85 ALA B O 1
ATOM 2545 N N . GLY B 1 86 ? -2.99 2.391 9.102 1 92.69 86 GLY B N 1
ATOM 2546 C CA . GLY B 1 86 ? -3.391 1.651 7.918 1 92.69 86 GLY B CA 1
ATOM 2547 C C . GLY B 1 86 ? -2.49 0.467 7.617 1 92.69 86 GLY B C 1
ATOM 2548 O O . GLY B 1 86 ? -2.975 -0.623 7.305 1 92.69 86 GLY B O 1
ATOM 2549 N N . LEU B 1 87 ? -1.2 0.677 7.75 1 89.69 87 LEU B N 1
ATOM 2550 C CA . LEU B 1 87 ? -0.251 -0.403 7.508 1 89.69 87 LEU B CA 1
ATOM 2551 C C . LEU B 1 87 ? -0.396 -1.502 8.555 1 89.69 87 LEU B C 1
ATOM 2553 O O . LEU B 1 87 ? -0.262 -2.688 8.242 1 89.69 87 LEU B O 1
ATOM 2557 N N . LEU B 1 88 ? -0.654 -1.101 9.773 1 89.44 88 LEU B N 1
ATOM 2558 C CA . LEU B 1 88 ? -0.892 -2.088 10.82 1 89.44 88 LEU B CA 1
ATOM 2559 C C . LEU B 1 88 ? -2.084 -2.973 10.477 1 89.44 88 LEU B C 1
ATOM 2561 O O . LEU B 1 88 ? -2.016 -4.195 10.617 1 89.44 88 LEU B O 1
ATOM 2565 N N . VAL B 1 89 ? -3.139 -2.348 10.086 1 93.44 89 VAL B N 1
ATOM 2566 C CA . VAL B 1 89 ? -4.344 -3.084 9.719 1 93.44 89 VAL B CA 1
ATOM 2567 C C . VAL B 1 89 ? -4.062 -3.959 8.5 1 93.44 89 VAL B C 1
ATOM 2569 O O . VAL B 1 89 ? -4.547 -5.09 8.414 1 93.44 89 VAL B O 1
ATOM 2572 N N . PHE B 1 90 ? -3.25 -3.461 7.617 1 93.12 90 PHE B N 1
ATOM 2573 C CA . PHE B 1 90 ? -2.861 -4.223 6.434 1 93.12 90 PHE B CA 1
ATOM 2574 C C . PHE B 1 90 ? -2.133 -5.5 6.828 1 93.12 90 PHE B C 1
ATOM 2576 O O . PHE B 1 90 ? -2.543 -6.598 6.445 1 93.12 90 PHE B O 1
ATOM 2583 N N . PHE B 1 91 ? -1.126 -5.383 7.609 1 89.69 91 PHE B N 1
ATOM 2584 C CA . PHE B 1 91 ? -0.306 -6.527 7.988 1 89.69 91 PHE B CA 1
ATOM 2585 C C . PHE B 1 91 ? -1.096 -7.496 8.859 1 89.69 91 PHE B C 1
ATOM 2587 O O . PHE B 1 91 ? -0.989 -8.711 8.703 1 89.69 91 PHE B O 1
ATOM 2594 N N . ALA B 1 92 ? -1.866 -6.953 9.773 1 91.62 92 ALA B N 1
ATOM 2595 C CA . ALA B 1 92 ? -2.707 -7.793 10.625 1 91.62 92 ALA B CA 1
ATOM 2596 C C . ALA B 1 92 ? -3.719 -8.578 9.789 1 91.62 92 ALA B C 1
ATOM 2598 O O . ALA B 1 92 ? -3.953 -9.758 10.039 1 91.62 92 ALA B O 1
ATOM 2599 N N . GLY B 1 93 ? -4.312 -7.855 8.883 1 94.19 93 GLY B N 1
ATOM 2600 C CA . GLY B 1 93 ? -5.301 -8.5 8.039 1 94.19 93 GLY B CA 1
ATOM 2601 C C . GLY B 1 93 ? -4.727 -9.641 7.219 1 94.19 93 GLY B C 1
ATOM 2602 O O . GLY B 1 93 ? -5.32 -10.719 7.148 1 94.19 93 GLY B O 1
ATOM 2603 N N . ILE B 1 94 ? -3.576 -9.391 6.594 1 91 94 ILE B N 1
ATOM 2604 C CA . ILE B 1 94 ? -2.936 -10.43 5.789 1 91 94 ILE B CA 1
ATOM 2605 C C . ILE B 1 94 ? -2.543 -11.602 6.68 1 91 94 ILE B C 1
ATOM 2607 O O . ILE B 1 94 ? -2.826 -12.758 6.355 1 91 94 ILE B O 1
ATOM 2611 N N . GLY B 1 95 ? -1.863 -11.352 7.785 1 89.31 95 GLY B N 1
ATOM 2612 C CA . GLY B 1 95 ? -1.42 -12.398 8.688 1 89.31 95 GLY B CA 1
ATOM 2613 C C . GLY B 1 95 ? -2.562 -13.219 9.258 1 89.31 95 GLY B C 1
ATOM 2614 O O . GLY B 1 95 ? -2.539 -14.453 9.211 1 89.31 95 GLY B O 1
ATOM 2615 N N . LEU B 1 96 ? -3.584 -12.555 9.805 1 92.38 96 LEU B N 1
ATOM 2616 C CA . LEU B 1 96 ? -4.738 -13.242 10.367 1 92.38 96 LEU B CA 1
ATOM 2617 C C . LEU B 1 96 ? -5.531 -13.961 9.281 1 92.38 96 LEU B C 1
ATOM 2619 O O . LEU B 1 96 ? -6.078 -15.039 9.516 1 92.38 96 LEU B O 1
ATOM 2623 N N . GLY B 1 97 ? -5.652 -13.258 8.125 1 94.31 97 GLY B N 1
ATOM 2624 C CA . GLY B 1 97 ? -6.289 -13.922 6.992 1 94.31 97 GLY B CA 1
ATOM 2625 C C . GLY B 1 97 ? -5.633 -15.234 6.625 1 94.31 97 GLY B C 1
ATOM 2626 O O . GLY B 1 97 ? -6.316 -16.25 6.461 1 94.31 97 GLY B O 1
ATOM 2627 N N . ASP B 1 98 ? -4.336 -15.242 6.551 1 90.38 98 ASP B N 1
ATOM 2628 C CA . ASP B 1 98 ? -3.607 -16.453 6.191 1 90.38 98 ASP B CA 1
ATOM 2629 C C . ASP B 1 98 ? -3.705 -17.5 7.301 1 90.38 98 ASP B C 1
ATOM 2631 O O . ASP B 1 98 ? -3.758 -18.703 7.027 1 90.38 98 ASP B O 1
ATOM 2635 N N . LEU B 1 99 ? -3.664 -17.094 8.547 1 89.38 99 LEU B N 1
ATOM 2636 C CA . LEU B 1 99 ? -3.799 -18.016 9.672 1 89.38 99 LEU B CA 1
ATOM 2637 C C . LEU B 1 99 ? -5.148 -18.719 9.641 1 89.38 99 LEU B C 1
ATOM 2639 O O . LEU B 1 99 ? -5.219 -19.938 9.789 1 89.38 99 LEU B O 1
ATOM 2643 N N . VAL B 1 100 ? -6.176 -17.953 9.406 1 94.19 100 VAL B N 1
ATOM 2644 C CA . VAL B 1 100 ? -7.527 -18.5 9.375 1 94.19 100 VAL B CA 1
ATOM 2645 C C . VAL B 1 100 ? -7.727 -19.312 8.086 1 94.19 100 VAL B C 1
ATOM 2647 O O . VAL B 1 100 ? -8.234 -20.438 8.125 1 94.19 100 VAL B O 1
ATOM 2650 N N . GLY B 1 101 ? -7.328 -18.734 7 1 93.69 101 GLY B N 1
ATOM 2651 C CA . GLY B 1 101 ? -7.52 -19.359 5.695 1 93.69 101 GLY B CA 1
ATOM 2652 C C . GLY B 1 101 ? -6.758 -20.656 5.535 1 93.69 101 GLY B C 1
ATOM 2653 O O . GLY B 1 101 ? -7.199 -21.562 4.816 1 93.69 101 GLY B O 1
ATOM 2654 N N . SER B 1 102 ? -5.605 -20.797 6.207 1 89.88 102 SER B N 1
ATOM 2655 C CA . SER B 1 102 ? -4.781 -22 6.094 1 89.88 102 SER B CA 1
ATOM 2656 C C . SER B 1 102 ? -5.547 -23.234 6.555 1 89.88 102 SER B C 1
ATOM 2658 O O . SER B 1 102 ? -5.305 -24.344 6.062 1 89.88 102 SER B O 1
ATOM 2660 N N . LYS B 1 103 ? -6.5 -23.047 7.348 1 90.06 103 LYS B N 1
ATOM 2661 C CA . LYS B 1 103 ? -7.277 -24.141 7.902 1 90.06 103 LYS B CA 1
ATOM 2662 C C . LYS B 1 103 ? -8.211 -24.75 6.852 1 90.06 103 LYS B C 1
ATOM 2664 O O . LYS B 1 103 ? -8.656 -25.891 6.988 1 90.06 103 LYS B O 1
ATOM 2669 N N . ILE B 1 104 ? -8.484 -23.969 5.855 1 92.56 104 ILE B N 1
ATOM 2670 C CA . ILE B 1 104 ? -9.453 -24.438 4.871 1 92.56 104 ILE B CA 1
ATOM 2671 C C . ILE B 1 104 ? -8.867 -24.297 3.465 1 92.56 104 ILE B C 1
ATOM 2673 O O . ILE B 1 104 ? -9.609 -24.219 2.482 1 92.56 104 ILE B O 1
ATOM 2677 N N . ALA B 1 105 ? -7.598 -24.219 3.408 1 89.75 105 ALA B N 1
ATOM 2678 C CA . ALA B 1 105 ? -6.945 -23.984 2.121 1 89.75 105 ALA B CA 1
ATOM 2679 C C . ALA B 1 105 ? -7.324 -25.078 1.114 1 89.75 105 ALA B C 1
ATOM 2681 O O . ALA B 1 105 ? -7.238 -26.266 1.415 1 89.75 105 ALA B O 1
ATOM 2682 N N . GLY B 1 106 ? -7.855 -24.609 -0.012 1 87.69 106 GLY B N 1
ATOM 2683 C CA . GLY B 1 106 ? -8.148 -25.531 -1.097 1 87.69 106 GLY B CA 1
ATOM 2684 C C . GLY B 1 106 ? -9.492 -26.203 -0.951 1 87.69 106 GLY B C 1
ATOM 2685 O O . GLY B 1 106 ? -9.961 -26.875 -1.877 1 87.69 106 GLY B O 1
ATOM 2686 N N . ARG B 1 107 ? -10.133 -26.078 0.143 1 93.44 107 ARG B N 1
ATOM 2687 C CA . ARG B 1 107 ? -11.453 -26.672 0.33 1 93.44 107 ARG B CA 1
ATOM 2688 C C . ARG B 1 107 ? -12.531 -25.844 -0.356 1 93.44 107 ARG B C 1
ATOM 2690 O O . ARG B 1 107 ? -12.625 -24.641 -0.13 1 93.44 107 ARG B O 1
ATOM 2697 N N . PRO B 1 108 ? -13.312 -26.453 -1.139 1 94.56 108 PRO B N 1
ATOM 2698 C CA . PRO B 1 108 ? -14.328 -25.703 -1.88 1 94.56 108 PRO B CA 1
ATOM 2699 C C . PRO B 1 108 ? -15.477 -25.234 -0.991 1 94.56 108 PRO B C 1
ATOM 2701 O O . PRO B 1 108 ? -15.953 -25.984 -0.136 1 94.56 108 PRO B O 1
ATOM 2704 N N . GLY B 1 109 ? -15.812 -24.016 -1.115 1 95.06 109 GLY B N 1
ATOM 2705 C CA . GLY B 1 109 ? -16.984 -23.422 -0.481 1 95.06 109 GLY B CA 1
ATOM 2706 C C . GLY B 1 109 ? -18.047 -23 -1.473 1 95.06 109 GLY B C 1
ATOM 2707 O O . GLY B 1 109 ? -17.953 -23.312 -2.66 1 95.06 109 GLY B O 1
ATOM 2708 N N . PRO B 1 110 ? -19.047 -22.391 -0.97 1 95.75 110 PRO B N 1
ATOM 2709 C CA . PRO B 1 110 ? -20.125 -21.922 -1.861 1 95.75 110 PRO B CA 1
ATOM 2710 C C . PRO B 1 110 ? -19.641 -20.891 -2.879 1 95.75 110 PRO B C 1
ATOM 2712 O O . PRO B 1 110 ? -18.781 -20.062 -2.562 1 95.75 110 PRO B O 1
ATOM 2715 N N . VAL B 1 111 ? -20.25 -20.953 -4.051 1 94.38 111 VAL B N 1
ATOM 2716 C CA . VAL B 1 111 ? -19.875 -20.062 -5.137 1 94.38 111 VAL B CA 1
ATOM 2717 C C . VAL B 1 111 ? -20.984 -19.047 -5.391 1 94.38 111 VAL B C 1
ATOM 2719 O O . VAL B 1 111 ? -22.172 -19.375 -5.285 1 94.38 111 VAL B O 1
ATOM 2722 N N . LEU B 1 112 ? -20.547 -17.844 -5.633 1 92.06 112 LEU B N 1
ATOM 2723 C CA . LEU B 1 112 ? -21.484 -16.781 -6.031 1 92.06 112 LEU B CA 1
ATOM 2724 C C . LEU B 1 112 ? -21.812 -16.891 -7.516 1 92.06 112 LEU B C 1
ATOM 2726 O O . LEU B 1 112 ? -20.969 -16.641 -8.367 1 92.06 112 LEU B O 1
ATOM 2730 N N . THR B 1 113 ? -23.062 -17.234 -7.867 1 87.75 113 THR B N 1
ATOM 2731 C CA . THR B 1 113 ? -23.453 -17.469 -9.25 1 87.75 113 THR B CA 1
ATOM 2732 C C . THR B 1 113 ? -24.219 -16.266 -9.805 1 87.75 113 THR B C 1
ATOM 2734 O O . THR B 1 113 ? -24.297 -16.094 -11.023 1 87.75 113 THR B O 1
ATOM 2737 N N . SER B 1 114 ? -24.734 -15.469 -9 1 89.88 114 SER B N 1
ATOM 2738 C CA . SER B 1 114 ? -25.562 -14.344 -9.43 1 89.88 114 SER B CA 1
ATOM 2739 C C . SER B 1 114 ? -24.734 -13.086 -9.633 1 89.88 114 SER B C 1
ATOM 2741 O O . SER B 1 114 ? -25.016 -12.047 -9.023 1 89.88 114 SER B O 1
ATOM 2743 N N . LEU B 1 115 ? -23.812 -13.102 -10.562 1 88.69 115 LEU B N 1
ATOM 2744 C CA . LEU B 1 115 ? -22.875 -12.016 -10.781 1 88.69 115 LEU B CA 1
ATOM 2745 C C . LEU B 1 115 ? -23.578 -10.766 -11.289 1 88.69 115 LEU B C 1
ATOM 2747 O O . LEU B 1 115 ? -23.312 -9.656 -10.828 1 88.69 115 LEU B O 1
ATOM 2751 N N . TYR B 1 116 ? -24.562 -10.938 -12.164 1 90.5 116 TYR B N 1
ATOM 2752 C CA . TYR B 1 116 ? -25.266 -9.805 -12.742 1 90.5 116 TYR B CA 1
ATOM 2753 C C . TYR B 1 116 ? -26.094 -9.078 -11.695 1 90.5 116 TYR B C 1
ATOM 2755 O O . TYR B 1 116 ? -26.062 -7.848 -11.609 1 90.5 116 TYR B O 1
ATOM 2763 N N . THR B 1 117 ? -26.734 -9.867 -10.922 1 90.94 117 THR B N 1
ATOM 2764 C CA . THR B 1 117 ? -27.562 -9.281 -9.867 1 90.94 117 THR B CA 1
ATOM 2765 C C . THR B 1 117 ? -26.688 -8.578 -8.828 1 90.94 117 THR B C 1
ATOM 2767 O O . THR B 1 117 ? -27.047 -7.523 -8.312 1 90.94 117 THR B O 1
ATOM 2770 N N . THR B 1 118 ? -25.594 -9.25 -8.508 1 92.19 118 THR B N 1
ATOM 2771 C CA . THR B 1 118 ? -24.672 -8.648 -7.539 1 92.19 118 THR B CA 1
ATOM 2772 C C . THR B 1 118 ? -24.109 -7.332 -8.07 1 92.19 118 THR B C 1
ATOM 2774 O O . THR B 1 118 ? -24.078 -6.332 -7.348 1 92.19 118 THR B O 1
ATOM 2777 N N . ALA B 1 119 ? -23.703 -7.301 -9.305 1 92.81 119 ALA B N 1
ATOM 2778 C CA . ALA B 1 119 ? -23.188 -6.082 -9.93 1 92.81 119 ALA B CA 1
ATOM 2779 C C . ALA B 1 119 ? -24.25 -4.988 -9.945 1 92.81 119 ALA B C 1
ATOM 2781 O O . ALA B 1 119 ? -23.953 -3.824 -9.664 1 92.81 119 ALA B O 1
ATOM 2782 N N . ALA B 1 120 ? -25.453 -5.375 -10.281 1 93.06 120 ALA B N 1
ATOM 2783 C CA . ALA B 1 120 ? -26.562 -4.426 -10.289 1 93.06 120 ALA B CA 1
ATOM 2784 C C . ALA B 1 120 ? -26.812 -3.85 -8.898 1 93.06 120 ALA B C 1
ATOM 2786 O O . ALA B 1 120 ? -27.078 -2.654 -8.75 1 93.06 120 ALA B O 1
ATOM 2787 N N . THR B 1 121 ? -26.719 -4.707 -7.914 1 92.94 121 THR B N 1
ATOM 2788 C CA . THR B 1 121 ? -26.906 -4.266 -6.535 1 92.94 121 THR B CA 1
ATOM 2789 C C . THR B 1 121 ? -25.828 -3.25 -6.145 1 92.94 121 THR B C 1
ATOM 2791 O O . THR B 1 121 ? -26.125 -2.266 -5.461 1 92.94 121 THR B O 1
ATOM 2794 N N . ILE B 1 122 ? -24.625 -3.502 -6.574 1 92.88 122 ILE B N 1
ATOM 2795 C CA . ILE B 1 122 ? -23.531 -2.582 -6.273 1 92.88 122 ILE B CA 1
ATOM 2796 C C . ILE B 1 122 ? -23.75 -1.266 -7.016 1 92.88 122 ILE B C 1
ATOM 2798 O O . ILE B 1 122 ? -23.469 -0.191 -6.48 1 92.88 122 ILE B O 1
ATOM 2802 N N . GLY B 1 123 ? -24.203 -1.364 -8.266 1 94.25 123 GLY B N 1
ATOM 2803 C CA . GLY B 1 123 ? -24.562 -0.157 -8.984 1 94.25 123 GLY B CA 1
ATOM 2804 C C . GLY B 1 123 ? -25.625 0.668 -8.281 1 94.25 123 GLY B C 1
ATOM 2805 O O . GLY B 1 123 ? -25.484 1.887 -8.156 1 94.25 123 GLY B O 1
ATOM 2806 N N . ILE B 1 124 ? -26.609 0.021 -7.812 1 94.94 124 ILE B N 1
ATOM 2807 C CA . ILE B 1 124 ? -27.688 0.683 -7.078 1 94.94 124 ILE B CA 1
ATOM 2808 C C . ILE B 1 124 ? -27.125 1.284 -5.785 1 94.94 124 ILE B C 1
ATOM 2810 O O . ILE B 1 124 ? -27.484 2.402 -5.414 1 94.94 124 ILE B O 1
ATOM 2814 N N . ALA B 1 125 ? -26.25 0.516 -5.133 1 93.44 125 ALA B N 1
ATOM 2815 C CA . ALA B 1 125 ? -25.625 1.007 -3.906 1 93.44 125 ALA B CA 1
ATOM 2816 C C . ALA B 1 125 ? -24.797 2.258 -4.176 1 93.44 125 ALA B C 1
ATOM 2818 O O . ALA B 1 125 ? -24.766 3.182 -3.361 1 93.44 125 ALA B O 1
ATOM 2819 N N . ALA B 1 126 ? -24.109 2.238 -5.281 1 94.75 126 ALA B N 1
ATOM 2820 C CA . ALA B 1 126 ? -23.297 3.398 -5.645 1 94.75 126 ALA B CA 1
ATOM 2821 C C . ALA B 1 126 ? -24.172 4.633 -5.848 1 94.75 126 ALA B C 1
ATOM 2823 O O . ALA B 1 126 ? -23.828 5.73 -5.398 1 94.75 126 ALA B O 1
ATOM 2824 N N . VAL B 1 127 ? -25.297 4.461 -6.512 1 94.94 127 VAL B N 1
ATOM 2825 C CA . VAL B 1 127 ? -26.234 5.559 -6.746 1 94.94 127 VAL B CA 1
ATOM 2826 C C . VAL B 1 127 ? -26.828 6.023 -5.418 1 94.94 127 VAL B C 1
ATOM 2828 O O . VAL B 1 127 ? -26.922 7.227 -5.164 1 94.94 127 VAL B O 1
ATOM 2831 N N . ALA B 1 128 ? -27.188 5.094 -4.617 1 95.69 128 ALA B N 1
ATOM 2832 C CA . ALA B 1 128 ? -27.734 5.422 -3.305 1 95.69 128 ALA B CA 1
ATOM 2833 C C . ALA B 1 128 ? -26.719 6.184 -2.461 1 95.69 128 ALA B C 1
ATOM 2835 O O . ALA B 1 128 ? -27.062 7.164 -1.798 1 95.69 128 ALA B O 1
ATOM 2836 N N . LEU B 1 129 ? -25.516 5.695 -2.465 1 95.69 129 LEU B N 1
ATOM 2837 C CA . LEU B 1 129 ? -24.453 6.359 -1.716 1 95.69 129 LEU B CA 1
ATOM 2838 C C . LEU B 1 129 ? -24.219 7.777 -2.229 1 95.69 129 LEU B C 1
ATOM 2840 O O . LEU B 1 129 ? -23.969 8.688 -1.443 1 95.69 129 LEU B O 1
ATOM 2844 N N . HIS B 1 130 ? -24.297 7.906 -3.539 1 94.25 130 HIS B N 1
ATOM 2845 C CA . HIS B 1 130 ? -24.141 9.234 -4.129 1 94.25 130 HIS B CA 1
ATOM 2846 C C . HIS B 1 130 ? -25.25 10.172 -3.656 1 94.25 130 HIS B C 1
ATOM 2848 O O . HIS B 1 130 ? -24.969 11.32 -3.285 1 94.25 130 HIS B O 1
ATOM 2854 N N . LEU B 1 131 ? -26.453 9.695 -3.611 1 94.88 131 LEU B N 1
ATOM 2855 C CA . LEU B 1 131 ? -27.594 10.492 -3.154 1 94.88 131 LEU B CA 1
ATOM 2856 C C . LEU B 1 131 ? -27.469 10.82 -1.671 1 94.88 131 LEU B C 1
ATOM 2858 O O . LEU B 1 131 ? -27.75 11.945 -1.252 1 94.88 131 LEU B O 1
ATOM 2862 N N . ILE B 1 132 ? -27 9.914 -0.901 1 94.5 132 ILE B N 1
ATOM 2863 C CA . ILE B 1 132 ? -26.828 10.133 0.532 1 94.5 132 ILE B CA 1
ATOM 2864 C C . ILE B 1 132 ? -25.75 11.172 0.777 1 94.5 132 ILE B C 1
ATOM 2866 O O . ILE B 1 132 ? -25.922 12.086 1.581 1 94.5 132 ILE B O 1
ATOM 2870 N N . LEU B 1 133 ? -24.656 11.109 0.089 1 92.69 133 LEU B N 1
ATOM 2871 C CA . LEU B 1 133 ? -23.5 11.961 0.305 1 92.69 133 LEU B CA 1
ATOM 2872 C C . LEU B 1 133 ? -23.781 13.398 -0.113 1 92.69 133 LEU B C 1
ATOM 2874 O O . LEU B 1 133 ? -23.281 14.344 0.498 1 92.69 133 LEU B O 1
ATOM 2878 N N . TYR B 1 134 ? -24.703 13.562 -1.143 1 92.69 134 TYR B N 1
ATOM 2879 C CA . TYR B 1 134 ? -24.797 14.906 -1.706 1 92.69 134 TYR B CA 1
ATOM 2880 C C . TYR B 1 134 ? -26.188 15.492 -1.474 1 92.69 134 TYR B C 1
ATOM 2882 O O . TYR B 1 134 ? -26.406 16.688 -1.668 1 92.69 134 TYR B O 1
ATOM 2890 N N . ASN B 1 135 ? -27.078 14.625 -0.978 1 94.88 135 ASN B N 1
ATOM 2891 C CA . ASN B 1 135 ? -28.453 15.133 -0.864 1 94.88 135 ASN B CA 1
ATOM 2892 C C . ASN B 1 135 ? -29 14.961 0.55 1 94.88 135 ASN B C 1
ATOM 2894 O O . ASN B 1 135 ? -30.188 15.148 0.785 1 94.88 135 ASN B O 1
ATOM 2898 N N . THR B 1 136 ? -28.203 14.602 1.479 1 95.75 136 THR B N 1
ATOM 2899 C CA . THR B 1 136 ? -28.688 14.438 2.842 1 95.75 136 THR B CA 1
ATOM 2900 C C . THR B 1 136 ? -27.828 15.227 3.826 1 95.75 136 THR B C 1
ATOM 2902 O O . THR B 1 136 ? -26.734 15.68 3.482 1 95.75 136 THR B O 1
ATOM 2905 N N . VAL B 1 137 ? -28.344 15.43 5.023 1 94.12 137 VAL B N 1
ATOM 2906 C CA . VAL B 1 137 ? -27.656 16.141 6.098 1 94.12 137 VAL B CA 1
ATOM 2907 C C . VAL B 1 137 ? -26.438 15.344 6.551 1 94.12 137 VAL B C 1
ATOM 2909 O O . VAL B 1 137 ? -25.375 15.906 6.82 1 94.12 137 VAL B O 1
ATOM 2912 N N . THR B 1 138 ? -26.641 14.031 6.559 1 94.12 138 THR B N 1
ATOM 2913 C CA . THR B 1 138 ? -25.531 13.164 6.953 1 94.12 138 THR B CA 1
ATOM 2914 C C . THR B 1 138 ? -24.391 13.266 5.953 1 94.12 138 THR B C 1
ATOM 2916 O O . THR B 1 138 ? -23.219 13.312 6.348 1 94.12 138 THR B O 1
ATOM 2919 N N . GLY B 1 139 ? -24.734 13.242 4.707 1 93.94 139 GLY B N 1
ATOM 2920 C CA . GLY B 1 139 ? -23.719 13.391 3.67 1 93.94 139 GLY B CA 1
ATOM 2921 C C . GLY B 1 139 ? -22.984 14.711 3.736 1 93.94 139 GLY B C 1
ATOM 2922 O O . GLY B 1 139 ? -21.766 14.758 3.574 1 93.94 139 GLY B O 1
ATOM 2923 N N . THR B 1 140 ? -23.703 15.766 4.004 1 92.31 140 THR B N 1
ATOM 2924 C CA . THR B 1 140 ? -23.094 17.094 4.148 1 92.31 140 THR B CA 1
ATOM 2925 C C . THR B 1 140 ? -22.172 17.125 5.359 1 92.31 140 THR B C 1
ATOM 2927 O O . THR B 1 140 ? -21.078 17.688 5.289 1 92.31 140 THR B O 1
ATOM 2930 N N . ALA B 1 141 ? -22.641 16.531 6.371 1 94.12 141 ALA B N 1
ATOM 2931 C CA . ALA B 1 141 ? -21.828 16.5 7.586 1 94.12 141 ALA B CA 1
ATOM 2932 C C . ALA B 1 141 ? -20.516 15.742 7.344 1 94.12 141 ALA B C 1
ATOM 2934 O O . ALA B 1 141 ? -19.453 16.172 7.797 1 94.12 141 ALA B O 1
ATOM 2935 N N . LEU B 1 142 ? -20.594 14.664 6.633 1 93.19 142 LEU B N 1
ATOM 2936 C CA . LEU B 1 142 ? -19.406 13.875 6.305 1 93.19 142 LEU B CA 1
ATOM 2937 C C . LEU B 1 142 ? -18.422 14.703 5.484 1 93.19 142 LEU B C 1
ATOM 2939 O O . LEU B 1 142 ? -17.219 14.68 5.754 1 93.19 142 LEU B O 1
ATOM 2943 N N . ARG B 1 143 ? -18.906 15.383 4.559 1 90.38 143 ARG B N 1
ATOM 2944 C CA . ARG B 1 143 ? -18.062 16.172 3.664 1 90.38 143 ARG B CA 1
ATOM 2945 C C . ARG B 1 143 ? -17.422 17.344 4.398 1 90.38 143 ARG B C 1
ATOM 2947 O O . ARG B 1 143 ? -16.266 17.688 4.148 1 90.38 143 ARG B O 1
ATOM 2954 N N . VAL B 1 144 ? -18.141 17.953 5.336 1 89.75 144 VAL B N 1
ATOM 2955 C CA . VAL B 1 144 ? -17.625 19.062 6.121 1 89.75 144 VAL B CA 1
ATOM 2956 C C . VAL B 1 144 ? -16.5 18.578 7.023 1 89.75 144 VAL B C 1
ATOM 2958 O O . VAL B 1 144 ? -15.484 19.266 7.188 1 89.75 144 VAL B O 1
ATOM 2961 N N . VAL B 1 145 ? -16.703 17.375 7.559 1 90.31 145 VAL B N 1
ATOM 2962 C CA . VAL B 1 145 ? -15.664 16.781 8.391 1 90.31 145 VAL B CA 1
ATOM 2963 C C . VAL B 1 145 ? -14.391 16.578 7.566 1 90.31 145 VAL B C 1
ATOM 2965 O O . VAL B 1 145 ? -13.289 16.828 8.055 1 90.31 145 VAL B O 1
ATOM 2968 N N . GLY B 1 146 ? -14.562 16.125 6.348 1 89.5 146 GLY B N 1
ATOM 2969 C CA . GLY B 1 146 ? -13.43 15.898 5.465 1 89.5 146 GLY B CA 1
ATOM 2970 C C . GLY B 1 146 ? -12.711 17.172 5.07 1 89.5 146 GLY B C 1
ATOM 2971 O O . GLY B 1 146 ? -11.516 17.156 4.773 1 89.5 146 GLY B O 1
ATOM 2972 N N . GLU B 1 147 ? -13.383 18.281 5.125 1 86.25 147 GLU B N 1
ATOM 2973 C CA . GLU B 1 147 ? -12.797 19.562 4.738 1 86.25 147 GLU B CA 1
ATOM 2974 C C . GLU B 1 147 ? -12.039 20.188 5.902 1 86.25 147 GLU B C 1
ATOM 2976 O O . GLU B 1 147 ? -10.906 20.656 5.734 1 86.25 147 GLU B O 1
ATOM 2981 N N . ASN B 1 148 ? -12.758 20.234 7.035 1 89.12 148 ASN B N 1
ATOM 2982 C CA . ASN B 1 148 ? -12.18 20.828 8.234 1 89.12 148 ASN B CA 1
ATOM 2983 C C . ASN B 1 148 ? -12.773 20.234 9.5 1 89.12 148 ASN B C 1
ATOM 2985 O O . ASN B 1 148 ? -13.734 20.766 10.055 1 89.12 148 ASN B O 1
ATOM 2989 N N . PRO B 1 149 ? -12.125 19.219 9.922 1 88.88 149 PRO B N 1
ATOM 2990 C CA . PRO B 1 149 ? -12.695 18.547 11.094 1 88.88 149 PRO B CA 1
ATOM 2991 C C . PRO B 1 149 ? -12.781 19.453 12.32 1 88.88 149 PRO B C 1
ATOM 2993 O O . PRO B 1 149 ? -13.719 19.344 13.109 1 88.88 149 PRO B O 1
ATOM 2996 N N . ALA B 1 150 ? -11.812 20.344 12.531 1 87.81 150 ALA B N 1
ATOM 2997 C CA . ALA B 1 150 ? -11.82 21.25 13.672 1 87.81 150 ALA B CA 1
ATOM 2998 C C . ALA B 1 150 ? -13 22.203 13.602 1 87.81 150 ALA B C 1
ATOM 3000 O O . ALA B 1 150 ? -13.703 22.422 14.594 1 87.81 150 ALA B O 1
ATOM 3001 N N . ALA B 1 151 ? -13.195 22.75 12.438 1 89.12 151 ALA B N 1
ATOM 3002 C CA . ALA B 1 151 ? -14.32 23.656 12.234 1 89.12 151 ALA B CA 1
ATOM 3003 C C . ALA B 1 151 ? -15.648 22.938 12.391 1 89.12 151 ALA B C 1
ATOM 3005 O O . ALA B 1 151 ? -16.609 23.484 12.938 1 89.12 151 ALA B O 1
ATOM 3006 N N . ALA B 1 152 ? -15.703 21.734 11.891 1 91.31 152 ALA B N 1
ATOM 3007 C CA . ALA B 1 152 ? -16.922 20.938 12.023 1 91.31 152 ALA B CA 1
ATOM 3008 C C . ALA B 1 152 ? -17.25 20.688 13.492 1 91.31 152 ALA B C 1
ATOM 3010 O O . ALA B 1 152 ? -18.406 20.812 13.898 1 91.31 152 ALA B O 1
ATOM 3011 N N . LYS B 1 153 ? -16.266 20.359 14.266 1 92.06 153 LYS B N 1
ATOM 3012 C CA . LYS B 1 153 ? -16.453 20.109 15.688 1 92.06 153 LYS B CA 1
ATOM 3013 C C . LYS B 1 153 ? -16.984 21.359 16.406 1 92.06 153 LYS B C 1
ATOM 3015 O O . LYS B 1 153 ? -17.859 21.266 17.266 1 92.06 153 LYS B O 1
ATOM 3020 N N . GLU B 1 154 ? -16.453 22.469 16.031 1 93.75 154 GLU B N 1
ATOM 3021 C CA . GLU B 1 154 ? -16.875 23.734 16.625 1 93.75 154 GLU B CA 1
ATOM 3022 C C . GLU B 1 154 ? -18.328 24.031 16.328 1 93.75 154 GLU B C 1
ATOM 3024 O O . GLU B 1 154 ? -19.016 24.688 17.109 1 93.75 154 GLU B O 1
ATOM 3029 N N . ARG B 1 155 ? -18.844 23.531 15.289 1 94.56 155 ARG B N 1
ATOM 3030 C CA . ARG B 1 155 ? -20.219 23.75 14.875 1 94.56 155 ARG B CA 1
ATOM 3031 C C . ARG B 1 155 ? -21.141 22.641 15.391 1 94.56 155 ARG B C 1
ATOM 3033 O O . ARG B 1 155 ? -22.297 22.562 14.992 1 94.56 155 ARG B O 1
ATOM 3040 N N . GLY B 1 156 ? -20.578 21.734 16.172 1 94.5 156 GLY B N 1
ATOM 3041 C CA . GLY B 1 156 ? -21.391 20.734 16.844 1 94.5 156 GLY B CA 1
ATOM 3042 C C . GLY B 1 156 ? -21.516 19.453 16.047 1 94.5 156 GLY B C 1
ATOM 3043 O O . GLY B 1 156 ? -22.312 18.578 16.391 1 94.5 156 GLY B O 1
ATOM 3044 N N . VAL B 1 157 ? -20.859 19.328 14.992 1 94.81 157 VAL B N 1
ATOM 3045 C CA . VAL B 1 157 ? -20.891 18.094 14.203 1 94.81 157 VAL B CA 1
ATOM 3046 C C . VAL B 1 157 ? -20.172 16.984 14.953 1 94.81 157 VAL B C 1
ATOM 3048 O O . VAL B 1 157 ? -19.062 17.188 15.461 1 94.81 157 VAL B O 1
ATOM 3051 N N . PRO B 1 158 ? -20.797 15.812 15.117 1 96.94 158 PRO B N 1
ATOM 3052 C CA . PRO B 1 158 ? -20.141 14.711 15.82 1 96.94 158 PRO B CA 1
ATOM 3053 C C . PRO B 1 158 ? -19.109 13.992 14.961 1 96.94 158 PRO B C 1
ATOM 3055 O O . PRO B 1 158 ? -19.375 12.898 14.445 1 96.94 158 PRO B O 1
ATOM 3058 N N . VAL B 1 159 ? -17.969 14.469 14.93 1 96.12 159 VAL B N 1
ATOM 3059 C CA . VAL B 1 159 ? -16.906 14.023 14.047 1 96.12 159 VAL B CA 1
ATOM 3060 C C . VAL B 1 159 ? -16.594 12.555 14.312 1 96.12 159 VAL B C 1
ATOM 3062 O O . VAL B 1 159 ? -16.531 11.742 13.391 1 96.12 159 VAL B O 1
ATOM 3065 N N . TRP B 1 160 ? -16.516 12.156 15.602 1 96.19 160 TRP B N 1
ATOM 3066 C CA . TRP B 1 160 ? -16.172 10.789 15.961 1 96.19 160 TRP B CA 1
ATOM 3067 C C . TRP B 1 160 ? -17.219 9.805 15.461 1 96.19 160 TRP B C 1
ATOM 3069 O O . TRP B 1 160 ? -16.891 8.773 14.875 1 96.19 160 TRP B O 1
ATOM 3079 N N . ARG B 1 161 ? -18.469 10.094 15.711 1 97 161 ARG B N 1
ATOM 3080 C CA . ARG B 1 161 ? -19.547 9.195 15.32 1 97 161 ARG B CA 1
ATOM 3081 C C . ARG B 1 161 ? -19.594 9.047 13.805 1 97 161 ARG B C 1
ATOM 3083 O O . ARG B 1 161 ? -19.875 7.957 13.289 1 97 161 ARG B O 1
ATOM 3090 N N . LEU B 1 162 ? -19.375 10.125 13.07 1 97.06 162 LEU B N 1
ATOM 3091 C CA . LEU B 1 162 ? -19.406 10.094 11.617 1 97.06 162 LEU B CA 1
ATOM 3092 C C . LEU B 1 162 ? -18.234 9.281 11.07 1 97.06 162 LEU B C 1
ATOM 3094 O O . LEU B 1 162 ? -18.406 8.477 10.148 1 97.06 162 LEU B O 1
ATOM 3098 N N . ARG B 1 163 ? -17.031 9.438 11.617 1 97.31 163 ARG B N 1
ATOM 3099 C CA . ARG B 1 163 ? -15.875 8.68 11.172 1 97.31 163 ARG B CA 1
ATOM 3100 C C . ARG B 1 163 ? -16.016 7.199 11.531 1 97.31 163 ARG B C 1
ATOM 3102 O O . ARG B 1 163 ? -15.602 6.328 10.758 1 97.31 163 ARG B O 1
ATOM 3109 N N . LEU B 1 164 ? -16.609 7.016 12.688 1 97.94 164 LEU B N 1
ATOM 3110 C CA . LEU B 1 164 ? -16.875 5.633 13.086 1 97.94 164 LEU B CA 1
ATOM 3111 C C . LEU B 1 164 ? -17.828 4.957 12.109 1 97.94 164 LEU B C 1
ATOM 3113 O O . LEU B 1 164 ? -17.578 3.822 11.688 1 97.94 164 LEU B O 1
ATOM 3117 N N . SER B 1 165 ? -18.875 5.625 11.828 1 97.75 165 SER B N 1
ATOM 3118 C CA . SER B 1 165 ? -19.844 5.078 10.891 1 97.75 165 SER B CA 1
ATOM 3119 C C . SER B 1 165 ? -19.234 4.875 9.508 1 97.75 165 SER B C 1
ATOM 3121 O O . SER B 1 165 ? -19.484 3.863 8.852 1 97.75 165 SER B O 1
ATOM 3123 N N . ALA B 1 166 ? -18.453 5.84 9.047 1 97.88 166 ALA B N 1
ATOM 3124 C CA . ALA B 1 166 ? -17.781 5.734 7.754 1 97.88 166 ALA B CA 1
ATOM 3125 C C . ALA B 1 166 ? -16.797 4.57 7.738 1 97.88 166 ALA B C 1
ATOM 3127 O O . ALA B 1 166 ? -16.703 3.846 6.746 1 97.88 166 ALA B O 1
ATOM 3128 N N . ALA B 1 167 ? -16.094 4.402 8.844 1 98.56 167 ALA B N 1
ATOM 3129 C CA . ALA B 1 167 ? -15.148 3.301 8.961 1 98.56 167 ALA B CA 1
ATOM 3130 C C . ALA B 1 167 ? -15.859 1.953 8.906 1 98.56 167 ALA B C 1
ATOM 3132 O O . ALA B 1 167 ? -15.367 1.003 8.297 1 98.56 167 ALA B O 1
ATOM 3133 N N . LEU B 1 168 ? -16.953 1.869 9.531 1 98.5 168 LEU B N 1
ATOM 3134 C CA . LEU B 1 168 ? -17.734 0.63 9.508 1 98.5 168 LEU B CA 1
ATOM 3135 C C . LEU B 1 168 ? -18.172 0.296 8.086 1 98.5 168 LEU B C 1
ATOM 3137 O O . LEU B 1 168 ? -18.078 -0.854 7.652 1 98.5 168 LEU B O 1
ATOM 3141 N N . VAL B 1 169 ? -18.688 1.282 7.387 1 98.06 169 VAL B N 1
ATOM 3142 C CA . VAL B 1 169 ? -19.094 1.076 6 1 98.06 169 VAL B CA 1
ATOM 3143 C C . VAL B 1 169 ? -17.891 0.618 5.176 1 98.06 169 VAL B C 1
ATOM 3145 O O . VAL B 1 169 ? -18 -0.308 4.367 1 98.06 169 VAL B O 1
ATOM 3148 N N . GLN B 1 170 ? -16.766 1.252 5.363 1 98.62 170 GLN B N 1
ATOM 3149 C CA . GLN B 1 170 ? -15.539 0.927 4.648 1 98.62 170 GLN B CA 1
ATOM 3150 C C . GLN B 1 170 ? -15.094 -0.503 4.941 1 98.62 170 GLN B C 1
ATOM 3152 O O . GLN B 1 170 ? -14.789 -1.265 4.02 1 98.62 170 GLN B O 1
ATOM 3157 N N . GLY B 1 171 ? -15.07 -0.886 6.199 1 98.81 171 GLY B N 1
ATOM 3158 C CA . GLY B 1 171 ? -14.625 -2.211 6.594 1 98.81 171 GLY B CA 1
ATOM 3159 C C . GLY B 1 171 ? -15.562 -3.316 6.148 1 98.81 171 GLY B C 1
ATOM 3160 O O . GLY B 1 171 ? -15.117 -4.363 5.672 1 98.81 171 GLY B O 1
ATOM 3161 N N . LEU B 1 172 ? -16.859 -3.088 6.363 1 98.75 172 LEU B N 1
ATOM 3162 C CA . LEU B 1 172 ? -17.844 -4.074 5.93 1 98.75 172 LEU B CA 1
ATOM 3163 C C . LEU B 1 172 ? -17.734 -4.312 4.426 1 98.75 172 LEU B C 1
ATOM 3165 O O . LEU B 1 172 ? -17.781 -5.457 3.969 1 98.75 172 LEU B O 1
ATOM 3169 N N . SER B 1 173 ? -17.578 -3.234 3.693 1 98.62 173 SER B N 1
ATOM 3170 C CA . SER B 1 173 ? -17.469 -3.328 2.24 1 98.62 173 SER B CA 1
ATOM 3171 C C . SER B 1 173 ? -16.203 -4.051 1.829 1 98.62 173 SER B C 1
ATOM 3173 O O . SER B 1 173 ? -16.219 -4.898 0.933 1 98.62 173 SER B O 1
ATOM 3175 N N . ALA B 1 174 ? -15.086 -3.715 2.455 1 98.69 174 ALA B N 1
ATOM 3176 C CA . ALA B 1 174 ? -13.805 -4.336 2.123 1 98.69 174 ALA B CA 1
ATOM 3177 C C . ALA B 1 174 ? -13.82 -5.828 2.443 1 98.69 174 ALA B C 1
ATOM 3179 O O . ALA B 1 174 ? -13.383 -6.648 1.634 1 98.69 174 ALA B O 1
ATOM 3180 N N . GLY B 1 175 ? -14.312 -6.176 3.629 1 98.75 175 GLY B N 1
ATOM 3181 C CA . GLY B 1 175 ? -14.414 -7.578 3.99 1 98.75 175 GLY B CA 1
ATOM 3182 C C . GLY B 1 175 ? -15.312 -8.375 3.059 1 98.75 175 GLY B C 1
ATOM 3183 O O . GLY B 1 175 ? -14.977 -9.492 2.672 1 98.75 175 GLY B O 1
ATOM 3184 N N . LEU B 1 176 ? -16.453 -7.781 2.756 1 98.06 176 LEU B N 1
ATOM 3185 C CA . LEU B 1 176 ? -17.375 -8.398 1.809 1 98.06 176 LEU B CA 1
ATOM 3186 C C . LEU B 1 176 ? -16.703 -8.602 0.453 1 98.06 176 LEU B C 1
ATOM 3188 O O . LEU B 1 176 ? -16.844 -9.664 -0.164 1 98.06 176 LEU B O 1
ATOM 3192 N N . ALA B 1 177 ? -16.016 -7.578 -0.044 1 97.69 177 ALA B N 1
ATOM 3193 C CA . ALA B 1 177 ? -15.281 -7.656 -1.306 1 97.69 177 ALA B CA 1
ATOM 3194 C C . ALA B 1 177 ? -14.273 -8.805 -1.284 1 97.69 177 ALA B C 1
ATOM 3196 O O . ALA B 1 177 ? -14.133 -9.531 -2.268 1 97.69 177 ALA B O 1
ATOM 3197 N N . GLY B 1 178 ? -13.594 -8.977 -0.187 1 97.62 178 GLY B N 1
ATOM 3198 C CA . GLY B 1 178 ? -12.633 -10.062 -0.045 1 97.62 178 GLY B CA 1
ATOM 3199 C C . GLY B 1 178 ? -13.25 -11.438 -0.226 1 97.62 178 GLY B C 1
ATOM 3200 O O . GLY B 1 178 ? -12.719 -12.266 -0.964 1 97.62 178 GLY B O 1
ATOM 3201 N N . TYR B 1 179 ? -14.352 -11.664 0.437 1 97.94 179 TYR B N 1
ATOM 3202 C CA . TYR B 1 179 ? -14.969 -12.977 0.329 1 97.94 179 TYR B CA 1
ATOM 3203 C C . TYR B 1 179 ? -15.555 -13.195 -1.062 1 97.94 179 TYR B C 1
ATOM 3205 O O . TYR B 1 179 ? -15.531 -14.32 -1.582 1 97.94 179 TYR B O 1
ATOM 3213 N N . ILE B 1 180 ? -16.047 -12.18 -1.637 1 95.69 180 ILE B N 1
ATOM 3214 C CA . ILE B 1 180 ? -16.609 -12.305 -2.979 1 95.69 180 ILE B CA 1
ATOM 3215 C C . ILE B 1 180 ? -15.523 -12.727 -3.957 1 95.69 180 ILE B C 1
ATOM 3217 O O . ILE B 1 180 ? -15.781 -13.469 -4.906 1 95.69 180 ILE B O 1
ATOM 3221 N N . MET B 1 181 ? -14.32 -12.344 -3.701 1 93.38 181 MET B N 1
ATOM 3222 C CA . MET B 1 181 ? -13.211 -12.797 -4.535 1 93.38 181 MET B CA 1
ATOM 3223 C C . MET B 1 181 ? -13.039 -14.312 -4.426 1 93.38 181 MET B C 1
ATOM 3225 O O . MET B 1 181 ? -12.719 -14.977 -5.414 1 93.38 181 MET B O 1
ATOM 3229 N N . VAL B 1 182 ? -13.242 -14.789 -3.25 1 94 182 VAL B N 1
ATOM 3230 C CA . VAL B 1 182 ? -13.125 -16.219 -3.029 1 94 182 VAL B CA 1
ATOM 3231 C C . VAL B 1 182 ? -14.305 -16.953 -3.666 1 94 182 VAL B C 1
ATOM 3233 O O . VAL B 1 182 ? -14.125 -17.891 -4.43 1 94 182 VAL B O 1
ATOM 3236 N N . ALA B 1 183 ? -15.469 -16.453 -3.43 1 93.69 183 ALA B N 1
ATOM 3237 C CA . ALA B 1 183 ? -16.688 -17.125 -3.875 1 93.69 183 ALA B CA 1
ATOM 3238 C C . ALA B 1 183 ? -16.859 -17 -5.387 1 93.69 183 ALA B C 1
ATOM 3240 O O . ALA B 1 183 ? -17.5 -17.844 -6.016 1 93.69 183 ALA B O 1
ATOM 3241 N N . GLY B 1 184 ? -16.344 -15.961 -5.949 1 84.5 184 GLY B N 1
ATOM 3242 C CA . GLY B 1 184 ? -16.516 -15.703 -7.367 1 84.5 184 GLY B CA 1
ATOM 3243 C C . GLY B 1 184 ? -15.289 -16.078 -8.195 1 84.5 184 GLY B C 1
ATOM 3244 O O . GLY B 1 184 ? -15.352 -17 -9.008 1 84.5 184 GLY B O 1
ATOM 3245 N N . LEU B 1 185 ? -14.188 -15.445 -7.961 1 72.25 185 LEU B N 1
ATOM 3246 C CA . LEU B 1 185 ? -12.977 -15.539 -8.766 1 72.25 185 LEU B CA 1
ATOM 3247 C C . LEU B 1 185 ? -12.289 -16.891 -8.562 1 72.25 185 LEU B C 1
ATOM 3249 O O . LEU B 1 185 ? -11.742 -17.469 -9.5 1 72.25 185 LEU B O 1
ATOM 3253 N N . SER B 1 186 ? -12.32 -17.422 -7.379 1 79.19 186 SER B N 1
ATOM 3254 C CA . SER B 1 186 ? -11.562 -18.625 -7.07 1 79.19 186 SER B CA 1
ATOM 3255 C C . SER B 1 186 ? -12.492 -19.828 -6.926 1 79.19 186 SER B C 1
ATOM 3257 O O . SER B 1 186 ? -12.102 -20.859 -6.352 1 79.19 186 SER B O 1
ATOM 3259 N N . TYR B 1 187 ? -13.695 -19.672 -7.355 1 85.12 187 TYR B N 1
ATOM 3260 C CA . TYR B 1 187 ? -14.68 -20.75 -7.379 1 85.12 187 TYR B CA 1
ATOM 3261 C C . TYR B 1 187 ? -14.828 -21.375 -6 1 85.12 187 TYR B C 1
ATOM 3263 O O . TYR B 1 187 ? -14.852 -22.609 -5.871 1 85.12 187 TYR B O 1
ATOM 3271 N N . GLY B 1 188 ? -14.68 -20.5 -5.035 1 90.38 188 GLY B N 1
ATOM 3272 C CA . GLY B 1 188 ? -15.016 -20.906 -3.682 1 90.38 188 GLY B CA 1
ATOM 3273 C C . GLY B 1 188 ? -13.82 -21.438 -2.9 1 90.38 188 GLY B C 1
ATOM 3274 O O . GLY B 1 188 ? -13.953 -21.844 -1.744 1 90.38 188 GLY B O 1
ATOM 3275 N N . LYS B 1 189 ? -12.688 -21.438 -3.477 1 93.31 189 LYS B N 1
ATOM 3276 C CA . LYS B 1 189 ? -11.5 -21.953 -2.807 1 93.31 189 LYS B CA 1
ATOM 3277 C C . LYS B 1 189 ? -10.578 -20.828 -2.357 1 93.31 189 LYS B C 1
ATOM 3279 O O . LYS B 1 189 ? -10.172 -19.984 -3.168 1 93.31 189 LYS B O 1
ATOM 3284 N N . TRP B 1 190 ? -10.312 -20.812 -1.101 1 94.06 190 TRP B N 1
ATOM 3285 C CA . TRP B 1 190 ? -9.383 -19.828 -0.557 1 94.06 190 TRP B CA 1
ATOM 3286 C C . TRP B 1 190 ? -7.941 -20.266 -0.775 1 94.06 190 TRP B C 1
ATOM 3288 O O . TRP B 1 190 ? -7.621 -21.453 -0.68 1 94.06 190 TRP B O 1
ATOM 3298 N N . TYR B 1 191 ? -7.094 -19.422 -1.048 1 88.94 191 TYR B N 1
ATOM 3299 C CA . TYR B 1 191 ? -5.645 -19.594 -1.095 1 88.94 191 TYR B CA 1
ATOM 3300 C C . TYR B 1 191 ? -4.922 -18.328 -0.634 1 88.94 191 TYR B C 1
ATOM 3302 O O . TY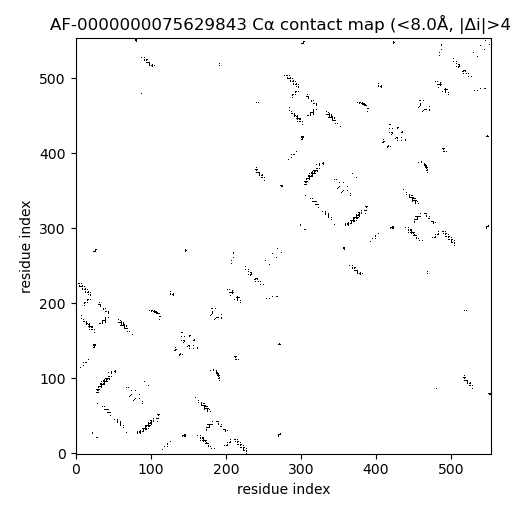R B 1 191 ? -5.504 -17.25 -0.629 1 88.94 191 TYR B O 1
ATOM 3310 N N . SER B 1 192 ? -3.746 -18.484 -0.148 1 87.19 192 SER B N 1
ATOM 3311 C CA . SER B 1 192 ? -2.959 -17.344 0.289 1 87.19 192 SER B CA 1
ATOM 3312 C C . SER B 1 192 ? -2.746 -16.344 -0.851 1 87.19 192 SER B C 1
ATOM 3314 O O . SER B 1 192 ? -2.426 -16.75 -1.973 1 87.19 192 SER B O 1
ATOM 3316 N N . GLY B 1 193 ? -3.031 -15.062 -0.552 1 84.62 193 GLY B N 1
ATOM 3317 C CA . GLY B 1 193 ? -2.832 -14.031 -1.561 1 84.62 193 GLY B CA 1
ATOM 3318 C C . GLY B 1 193 ? -4.023 -13.859 -2.486 1 84.62 193 GLY B C 1
ATOM 3319 O O . GLY B 1 193 ? -3.904 -13.258 -3.555 1 84.62 193 GLY B O 1
ATOM 3320 N N . VAL B 1 194 ? -5.121 -14.359 -2.141 1 86.88 194 VAL B N 1
ATOM 3321 C CA . VAL B 1 194 ? -6.305 -14.375 -2.998 1 86.88 194 VAL B CA 1
ATOM 3322 C C . VAL B 1 194 ? -6.699 -12.953 -3.363 1 86.88 194 VAL B C 1
ATOM 3324 O O . VAL B 1 194 ? -7.238 -12.703 -4.445 1 86.88 194 VAL B O 1
ATOM 3327 N N . THR B 1 195 ? -6.406 -11.977 -2.514 1 88.75 195 THR B N 1
ATOM 3328 C CA . THR B 1 195 ? -6.785 -10.602 -2.791 1 88.75 195 THR B CA 1
ATOM 3329 C C . THR B 1 195 ? -5.887 -9.992 -3.865 1 88.75 195 THR B C 1
ATOM 3331 O O . THR B 1 195 ? -6.254 -9.008 -4.508 1 88.75 195 THR B O 1
ATOM 3334 N N . ALA B 1 196 ? -4.699 -10.555 -4.016 1 77.31 196 ALA B N 1
ATOM 3335 C CA . ALA B 1 196 ? -3.779 -10.219 -5.102 1 77.31 196 ALA B CA 1
ATOM 3336 C C . ALA B 1 196 ? -3.502 -8.719 -5.145 1 77.31 196 ALA B C 1
ATOM 3338 O O . ALA B 1 196 ? -3.367 -8.141 -6.227 1 77.31 196 ALA B O 1
ATOM 3339 N N . GLY B 1 197 ? -3.58 -8.008 -4.016 1 81.62 197 GLY B N 1
ATOM 3340 C CA . GLY B 1 197 ? -3.256 -6.594 -3.977 1 81.62 197 GLY B CA 1
ATOM 3341 C C . GLY B 1 197 ? -4.375 -5.711 -4.496 1 81.62 197 GLY B C 1
ATOM 3342 O O . GLY B 1 197 ? -4.199 -4.5 -4.656 1 81.62 197 GLY B O 1
ATOM 3343 N N . LEU B 1 198 ? -5.516 -6.199 -4.762 1 86.75 198 LEU B N 1
ATOM 3344 C CA . LEU B 1 198 ? -6.621 -5.441 -5.336 1 86.75 198 LEU B CA 1
ATOM 3345 C C . LEU B 1 198 ? -7.09 -4.352 -4.379 1 86.75 198 LEU B C 1
ATOM 3347 O O . LEU B 1 198 ? -7.727 -3.381 -4.797 1 86.75 198 LEU B O 1
ATOM 3351 N N . GLY B 1 199 ? -6.812 -4.543 -3.102 1 92 199 GLY B N 1
ATOM 3352 C CA . GLY B 1 199 ? -7.117 -3.475 -2.162 1 92 199 GLY B CA 1
ATOM 3353 C C . GLY B 1 199 ? -6.371 -2.188 -2.463 1 92 199 GLY B C 1
ATOM 3354 O O . GLY B 1 199 ? -6.906 -1.094 -2.26 1 92 199 GLY B O 1
ATOM 3355 N N . TRP B 1 200 ? -5.172 -2.303 -2.926 1 88.69 200 TRP B N 1
ATOM 3356 C CA . TRP B 1 200 ? -4.402 -1.132 -3.326 1 88.69 200 TRP B CA 1
ATOM 3357 C C . TRP B 1 200 ? -4.996 -0.489 -4.574 1 88.69 200 TRP B C 1
ATOM 3359 O O . TRP B 1 200 ? -5.023 0.738 -4.695 1 88.69 200 TRP B O 1
ATOM 3369 N N . VAL B 1 201 ? -5.414 -1.333 -5.441 1 88.81 201 VAL B N 1
ATOM 3370 C CA . VAL B 1 201 ? -6.055 -0.841 -6.656 1 88.81 201 VAL B CA 1
ATOM 3371 C C . VA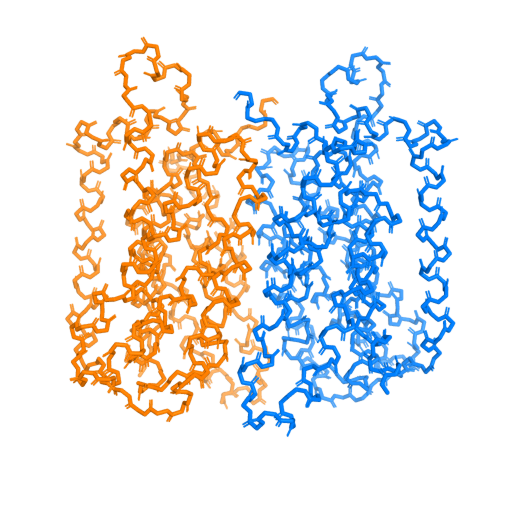L B 1 201 ? -7.324 -0.069 -6.297 1 88.81 201 VAL B C 1
ATOM 3373 O O . VAL B 1 201 ? -7.641 0.944 -6.922 1 88.81 201 VAL B O 1
ATOM 3376 N N . ALA B 1 202 ? -7.992 -0.585 -5.297 1 93.88 202 ALA B N 1
ATOM 3377 C CA . ALA B 1 202 ? -9.195 0.103 -4.832 1 93.88 202 ALA B CA 1
ATOM 3378 C C . ALA B 1 202 ? -8.867 1.524 -4.383 1 93.88 202 ALA B C 1
ATOM 3380 O O . ALA B 1 202 ? -9.648 2.451 -4.621 1 93.88 202 ALA B O 1
ATOM 3381 N N . LEU B 1 203 ? -7.781 1.688 -3.701 1 93.06 203 LEU B N 1
ATOM 3382 C CA . LEU B 1 203 ? -7.363 3.025 -3.301 1 93.06 203 LEU B CA 1
ATOM 3383 C C . LEU B 1 203 ? -7.145 3.916 -4.52 1 93.06 203 LEU B C 1
ATOM 3385 O O . LEU B 1 203 ? -7.559 5.078 -4.527 1 93.06 203 LEU B O 1
ATOM 3389 N N . GLY B 1 204 ? -6.48 3.369 -5.531 1 90.06 204 GLY B N 1
ATOM 3390 C CA . GLY B 1 204 ? -6.293 4.109 -6.77 1 90.06 204 GLY B CA 1
ATOM 3391 C C . GLY B 1 204 ? -7.598 4.484 -7.445 1 90.06 204 GLY B C 1
ATOM 3392 O O . GLY B 1 204 ? -7.73 5.586 -7.988 1 90.06 204 GLY B O 1
ATOM 3393 N N . ILE B 1 205 ? -8.555 3.602 -7.371 1 91.5 205 ILE B N 1
ATOM 3394 C CA . ILE B 1 205 ? -9.852 3.811 -8 1 91.5 205 ILE B CA 1
ATOM 3395 C C . ILE B 1 205 ? -10.578 4.973 -7.32 1 91.5 205 ILE B C 1
ATOM 3397 O O . ILE B 1 205 ? -11.258 5.758 -7.98 1 91.5 205 ILE B O 1
ATOM 3401 N N . VAL B 1 206 ? -10.453 5.062 -5.984 1 92.5 206 VAL B N 1
ATOM 3402 C CA . VAL B 1 206 ? -11.086 6.168 -5.266 1 92.5 206 VAL B CA 1
ATOM 3403 C C . VAL B 1 206 ? -10.523 7.496 -5.77 1 92.5 206 VAL B C 1
ATOM 3405 O O . VAL B 1 206 ? -11.281 8.445 -6 1 92.5 206 VAL B O 1
ATOM 3408 N N . ILE B 1 207 ? -9.227 7.512 -5.926 1 87 207 ILE B N 1
ATOM 3409 C CA . ILE B 1 207 ? -8.586 8.719 -6.43 1 87 207 ILE B CA 1
ATOM 3410 C C . ILE B 1 207 ? -9.078 9.016 -7.844 1 87 207 ILE B C 1
ATOM 3412 O O . ILE B 1 207 ? -9.453 10.156 -8.148 1 87 207 ILE B O 1
ATOM 3416 N N . LEU B 1 208 ? -9.141 7.996 -8.625 1 86.12 208 LEU B N 1
ATOM 3417 C CA . LEU B 1 208 ? -9.57 8.133 -10.016 1 86.12 208 LEU B CA 1
ATOM 3418 C C . LEU B 1 208 ? -11.023 8.602 -10.094 1 86.12 208 LEU B C 1
ATOM 3420 O O . LEU B 1 208 ? -11.398 9.32 -11.031 1 86.12 208 LEU B O 1
ATOM 3424 N N . GLY B 1 209 ? -11.773 8.094 -9.242 1 88.19 209 GLY B N 1
ATOM 3425 C CA . GLY B 1 209 ? -13.188 8.453 -9.203 1 88.19 209 GLY B CA 1
ATOM 3426 C C . GLY B 1 209 ? -13.445 9.781 -8.531 1 88.19 209 GLY B C 1
ATOM 3427 O O . GLY B 1 209 ? -14.602 10.203 -8.398 1 88.19 209 GLY B O 1
ATOM 3428 N N . TYR B 1 210 ? -12.352 10.422 -8.055 1 86.94 210 TYR B N 1
ATOM 3429 C CA . TYR B 1 210 ? -12.391 11.75 -7.445 1 86.94 210 TYR B CA 1
ATOM 3430 C C . TYR B 1 210 ? -13.289 11.758 -6.219 1 86.94 210 TYR B C 1
ATOM 3432 O O . TYR B 1 210 ? -14.055 12.703 -6.004 1 86.94 210 TYR B O 1
ATOM 3440 N N . TRP B 1 211 ? -13.352 10.703 -5.566 1 89.19 211 TRP B N 1
ATOM 3441 C CA . TRP B 1 211 ? -14 10.531 -4.27 1 89.19 211 TRP B CA 1
ATOM 3442 C C . TRP B 1 211 ? -15.516 10.664 -4.395 1 89.19 211 TRP B C 1
ATOM 3444 O O . TRP B 1 211 ? -16.188 11.047 -3.439 1 89.19 211 TRP B O 1
ATOM 3454 N N . THR B 1 212 ? -16.078 10.453 -5.559 1 91.12 212 THR B N 1
ATOM 3455 C CA . THR B 1 212 ? -17.516 10.391 -5.738 1 91.12 212 THR B CA 1
ATOM 3456 C C . THR B 1 212 ? -17.969 8.969 -6.047 1 91.12 212 THR B C 1
ATOM 3458 O O . THR B 1 212 ? -17.266 8.234 -6.75 1 91.12 212 THR B O 1
ATOM 3461 N N . PRO B 1 213 ? -19.094 8.664 -5.5 1 95 213 PRO B N 1
ATOM 3462 C CA . PRO B 1 213 ? -19.531 7.285 -5.703 1 95 213 PRO B CA 1
ATOM 3463 C C . PRO B 1 213 ? -19.719 6.938 -7.18 1 95 213 PRO B C 1
ATOM 3465 O O . PRO B 1 213 ? -19.297 5.855 -7.617 1 95 213 PRO B O 1
ATOM 3468 N N . ILE B 1 214 ? -20.266 7.789 -7.93 1 93.56 214 ILE B N 1
ATOM 3469 C CA . ILE B 1 214 ? -20.469 7.527 -9.352 1 93.56 214 ILE B CA 1
ATOM 3470 C C . ILE B 1 214 ? -19.125 7.48 -10.07 1 93.56 214 ILE B C 1
ATOM 3472 O O . ILE B 1 214 ? -18.922 6.637 -10.945 1 93.56 214 ILE B O 1
ATOM 3476 N N . GLY B 1 215 ? -18.234 8.406 -9.742 1 90.75 215 GLY B N 1
ATOM 3477 C CA . GLY B 1 215 ? -16.891 8.359 -10.297 1 90.75 215 GLY B CA 1
ATOM 3478 C C . GLY B 1 215 ? -16.156 7.07 -9.977 1 90.75 215 GLY B C 1
ATOM 3479 O O . GLY B 1 215 ? -15.469 6.516 -10.828 1 90.75 215 GLY B O 1
ATOM 3480 N N . VAL B 1 216 ? -16.328 6.625 -8.773 1 93.81 216 VAL B N 1
ATOM 3481 C CA . VAL B 1 216 ? -15.703 5.391 -8.328 1 93.81 216 VAL B CA 1
ATOM 3482 C C . VAL B 1 216 ? -16.25 4.211 -9.125 1 93.81 216 VAL B C 1
ATOM 3484 O O . VAL B 1 216 ? -15.5 3.318 -9.523 1 93.81 216 VAL B O 1
ATOM 3487 N N . LEU B 1 217 ? -17.531 4.242 -9.383 1 94.88 217 LEU B N 1
ATOM 3488 C CA . LEU B 1 217 ? -18.141 3.18 -10.172 1 94.88 217 LEU B CA 1
ATOM 3489 C C . LEU B 1 217 ? -17.594 3.182 -11.594 1 94.88 217 LEU B C 1
ATOM 3491 O O . LEU B 1 217 ? -17.281 2.125 -12.148 1 94.88 217 LEU B O 1
ATOM 3495 N N . ILE B 1 218 ? -17.484 4.309 -12.188 1 91.62 218 ILE B N 1
ATOM 3496 C CA . ILE B 1 218 ? -16.969 4.434 -13.547 1 91.62 218 ILE B CA 1
ATOM 3497 C C . ILE B 1 218 ? -15.516 3.982 -13.586 1 91.62 218 ILE B C 1
ATOM 3499 O O . ILE B 1 218 ? -15.125 3.209 -14.469 1 91.62 218 ILE B O 1
ATOM 3503 N N . ALA B 1 219 ? -14.766 4.461 -12.641 1 91 219 ALA B N 1
ATOM 3504 C CA . ALA B 1 219 ? -13.359 4.082 -12.57 1 91 219 ALA B CA 1
ATOM 3505 C C . ALA B 1 219 ? -13.203 2.578 -12.375 1 91 219 ALA B C 1
ATOM 3507 O O . ALA B 1 219 ? -12.344 1.951 -13 1 91 219 ALA B O 1
ATOM 3508 N N . SER B 1 220 ? -14.008 2.01 -11.477 1 93.44 220 SER B N 1
ATOM 3509 C CA . SER B 1 220 ? -13.93 0.575 -11.219 1 93.44 220 SER B CA 1
ATOM 3510 C C . SER B 1 220 ? -14.281 -0.225 -12.469 1 93.44 220 SER B C 1
ATOM 3512 O O . SER B 1 220 ? -13.688 -1.272 -12.727 1 93.44 220 SER B O 1
ATOM 3514 N N . THR B 1 221 ? -15.25 0.267 -13.188 1 91.38 221 THR B N 1
ATOM 3515 C CA . THR B 1 221 ? -15.641 -0.403 -14.422 1 91.38 221 THR B CA 1
ATOM 3516 C C . THR B 1 221 ? -14.508 -0.354 -15.445 1 91.38 221 THR B C 1
ATOM 3518 O O . THR B 1 221 ? -14.188 -1.365 -16.078 1 91.38 221 THR B O 1
ATOM 3521 N N . ALA B 1 222 ? -13.906 0.769 -15.586 1 88.06 222 ALA B N 1
ATOM 3522 C CA . ALA B 1 222 ? -12.797 0.925 -16.531 1 88.06 222 ALA B CA 1
ATOM 3523 C C . ALA B 1 222 ? -11.633 0.016 -16.156 1 88.06 222 ALA B C 1
ATOM 3525 O O . ALA B 1 222 ? -11.102 -0.705 -17 1 88.06 222 ALA B O 1
ATOM 3526 N N . VAL B 1 223 ? -11.297 0.019 -14.891 1 87.94 223 VAL B N 1
ATOM 3527 C CA . VAL B 1 223 ? -10.156 -0.754 -14.406 1 87.94 223 VAL B CA 1
ATOM 3528 C C . VAL B 1 223 ? -10.453 -2.246 -14.547 1 87.94 223 VAL B C 1
ATOM 3530 O O . VAL B 1 223 ? -9.594 -3.016 -14.992 1 87.94 223 VAL B O 1
ATOM 3533 N N . SER B 1 224 ? -11.641 -2.656 -14.133 1 88.31 224 SER B N 1
ATOM 3534 C CA . SER B 1 224 ? -11.992 -4.07 -14.195 1 88.31 224 SER B CA 1
ATOM 3535 C C . SER B 1 224 ? -12.047 -4.566 -15.633 1 88.31 224 SER B C 1
ATOM 3537 O O . SER B 1 224 ? -11.719 -5.723 -15.914 1 88.31 224 SER B O 1
ATOM 3539 N N . THR B 1 225 ? -12.516 -3.736 -16.547 1 86 225 THR B N 1
ATOM 3540 C CA . THR B 1 225 ? -12.531 -4.094 -17.953 1 86 225 THR B CA 1
ATOM 3541 C C . THR B 1 225 ? -11.117 -4.344 -18.469 1 86 225 THR B C 1
ATOM 3543 O O . THR B 1 225 ? -10.875 -5.312 -19.203 1 86 225 THR B O 1
ATOM 3546 N N . VAL B 1 226 ? -10.203 -3.547 -18.062 1 81.44 226 VAL B N 1
ATOM 3547 C CA . VAL B 1 226 ? -8.812 -3.695 -18.5 1 81.44 226 VAL B CA 1
ATOM 3548 C C . VAL B 1 226 ? -8.211 -4.949 -17.859 1 81.44 226 VAL B C 1
ATOM 3550 O O . VAL B 1 226 ? -7.465 -5.684 -18.516 1 81.44 226 VAL B O 1
ATOM 3553 N N . PHE B 1 227 ? -8.469 -5.184 -16.578 1 78.75 227 PHE B N 1
ATOM 3554 C CA . PHE B 1 227 ? -7.977 -6.371 -15.898 1 78.75 227 PHE B CA 1
ATOM 3555 C C . PHE B 1 227 ? -8.469 -7.637 -16.594 1 78.75 227 PHE B C 1
ATOM 3557 O O . PHE B 1 227 ? -7.734 -8.625 -16.672 1 78.75 227 PHE B O 1
ATOM 3564 N N . SER B 1 228 ? -9.672 -7.637 -16.984 1 75.88 228 SER B N 1
ATOM 3565 C CA . SER B 1 228 ? -10.258 -8.82 -17.609 1 75.88 228 SER B CA 1
ATOM 3566 C C . SER B 1 228 ? -9.672 -9.07 -18.984 1 75.88 228 SER B C 1
ATOM 3568 O O . SER B 1 228 ? -9.719 -10.195 -19.5 1 75.88 228 SER B O 1
ATOM 3570 N N . MET B 1 229 ? -9.133 -8.031 -19.547 1 74 229 MET B N 1
ATOM 3571 C CA . MET B 1 229 ? -8.562 -8.172 -20.875 1 74 229 MET B CA 1
ATOM 3572 C C . MET B 1 229 ? -7.152 -8.75 -20.797 1 74 229 MET B C 1
ATOM 3574 O O . MET B 1 229 ? -6.547 -9.055 -21.828 1 74 229 MET B O 1
ATOM 3578 N N . ARG B 1 230 ? -6.574 -8.836 -19.562 1 72.5 230 ARG B N 1
ATOM 3579 C CA . ARG B 1 230 ? -5.223 -9.359 -19.359 1 72.5 230 ARG B CA 1
ATOM 3580 C C . ARG B 1 230 ? -5.059 -10.719 -20.031 1 72.5 230 ARG B C 1
ATOM 3582 O O . ARG B 1 230 ? -4.062 -10.969 -20.703 1 72.5 230 ARG B O 1
ATOM 3589 N N . THR B 1 231 ? -6.035 -11.578 -19.703 1 61.75 231 THR B N 1
ATOM 3590 C CA . THR B 1 231 ? -5.957 -12.914 -20.281 1 61.75 231 THR B CA 1
ATOM 3591 C C . THR B 1 231 ? -6.016 -12.859 -21.797 1 61.75 231 THR B C 1
ATOM 3593 O O . THR B 1 231 ? -5.277 -13.57 -22.484 1 61.75 231 THR B O 1
ATOM 3596 N N . GLN B 1 232 ? -6.859 -11.992 -22.219 1 63.38 232 GLN B N 1
ATOM 3597 C CA . GLN B 1 232 ? -6.992 -11.875 -23.672 1 63.38 232 GLN B CA 1
ATOM 3598 C C . GLN B 1 232 ? -5.723 -11.289 -24.297 1 63.38 232 GLN B C 1
ATOM 3600 O O . GLN B 1 232 ? -5.285 -11.734 -25.344 1 63.38 232 GLN B O 1
ATOM 3605 N N . ILE B 1 233 ? -5.16 -10.375 -23.641 1 65.38 233 ILE B N 1
ATOM 3606 C CA . ILE B 1 233 ? -3.949 -9.734 -24.141 1 65.38 233 ILE B CA 1
ATOM 3607 C C . ILE B 1 233 ? -2.781 -10.719 -24.078 1 65.38 233 ILE B C 1
ATOM 3609 O O . ILE B 1 233 ? -1.98 -10.797 -25.016 1 65.38 233 ILE B O 1
ATOM 3613 N N . ALA B 1 234 ? -2.738 -11.406 -22.906 1 66.81 234 ALA B N 1
ATOM 3614 C CA . ALA B 1 234 ? -1.7 -12.43 -22.812 1 66.81 234 ALA B CA 1
ATOM 3615 C C . ALA B 1 234 ? -1.825 -13.453 -23.938 1 66.81 234 ALA B C 1
ATOM 3617 O O . ALA B 1 234 ? -0.821 -13.859 -24.516 1 66.81 234 ALA B O 1
ATOM 3618 N N . ALA B 1 235 ? -3.006 -13.852 -24.203 1 61.81 235 ALA B N 1
ATOM 3619 C CA . ALA B 1 235 ? -3.252 -14.812 -25.281 1 61.81 235 ALA B CA 1
ATOM 3620 C C . ALA B 1 235 ? -2.904 -14.219 -26.641 1 61.81 235 ALA B C 1
ATOM 3622 O O . ALA B 1 235 ? -2.344 -14.906 -27.5 1 61.81 235 ALA B O 1
ATOM 3623 N N . ALA B 1 236 ? -3.197 -12.945 -26.781 1 63.81 236 ALA B N 1
ATOM 3624 C CA . ALA B 1 236 ? -3.01 -12.297 -28.078 1 63.81 236 ALA B CA 1
ATOM 3625 C C . ALA B 1 236 ? -1.538 -11.969 -28.328 1 63.81 236 ALA B C 1
ATOM 3627 O O . ALA B 1 236 ? -1.053 -12.078 -29.453 1 63.81 236 ALA B O 1
ATOM 3628 N N . THR B 1 237 ? -0.844 -11.562 -27.266 1 65.38 237 THR B N 1
ATOM 3629 C CA . THR B 1 237 ? 0.531 -11.109 -27.453 1 65.38 237 THR B CA 1
ATOM 3630 C C . THR B 1 237 ? 1.516 -12.234 -27.141 1 65.38 237 THR B C 1
ATOM 3632 O O . THR B 1 237 ? 2.676 -12.18 -27.547 1 65.38 237 THR B O 1
ATOM 3635 N N . GLY B 1 238 ? 0.972 -13.211 -26.375 1 60.31 238 GLY B N 1
ATOM 3636 C CA . GLY B 1 238 ? 1.841 -14.281 -25.906 1 60.31 238 GLY B CA 1
ATOM 3637 C C . GLY B 1 238 ? 2.785 -13.844 -24.812 1 60.31 238 GLY B C 1
ATOM 3638 O O . GLY B 1 238 ? 3.693 -14.586 -24.438 1 60.31 238 GLY B O 1
ATOM 3639 N N . ILE B 1 239 ? 2.617 -12.547 -24.328 1 64.12 239 ILE B N 1
ATOM 3640 C CA . ILE B 1 239 ? 3.539 -12.016 -23.328 1 64.12 239 ILE B CA 1
ATOM 3641 C C . ILE B 1 239 ? 2.777 -11.68 -22.047 1 64.12 239 ILE B C 1
ATOM 3643 O O . ILE B 1 239 ? 2.27 -10.57 -21.891 1 64.12 239 ILE B O 1
ATOM 3647 N N . PRO B 1 240 ? 2.662 -12.594 -21.062 1 66.88 240 PRO B N 1
ATOM 3648 C CA . PRO B 1 240 ? 1.86 -12.453 -19.844 1 66.88 240 PRO B CA 1
ATOM 3649 C C . PRO B 1 240 ? 2.258 -11.234 -19.016 1 66.88 240 PRO B C 1
ATOM 3651 O O . PRO B 1 240 ? 1.393 -10.477 -18.562 1 66.88 240 PRO B O 1
ATOM 3654 N N . PRO B 1 241 ? 3.467 -10.875 -19.062 1 64.5 241 PRO B N 1
ATOM 3655 C CA . PRO B 1 241 ? 3.834 -9.727 -18.234 1 64.5 241 PRO B CA 1
ATOM 3656 C C . PRO B 1 241 ? 3.34 -8.406 -18.812 1 64.5 241 PRO B C 1
ATOM 3658 O O . PRO B 1 241 ? 3.074 -7.461 -18.047 1 64.5 241 PRO B O 1
ATOM 3661 N N . LEU B 1 242 ? 3.186 -8.305 -20.078 1 63 242 LEU B N 1
ATOM 3662 C CA . LEU B 1 242 ? 2.621 -7.094 -20.672 1 63 242 LEU B CA 1
ATOM 3663 C C . LEU B 1 242 ? 1.164 -6.918 -20.266 1 63 242 LEU B C 1
ATOM 3665 O O . LEU B 1 242 ? 0.721 -5.797 -20 1 63 242 LEU B O 1
ATOM 3669 N N . ALA B 1 243 ? 0.577 -7.988 -20.141 1 62.53 243 ALA B N 1
ATOM 3670 C CA . ALA B 1 243 ? -0.823 -7.961 -19.719 1 62.53 243 ALA B CA 1
ATOM 3671 C C . ALA B 1 243 ? -0.954 -7.52 -18.266 1 62.53 243 ALA B C 1
ATOM 3673 O O . ALA B 1 243 ? -1.891 -6.801 -17.906 1 62.53 243 ALA B O 1
ATOM 3674 N N . ASP B 1 244 ? 0.044 -7.816 -17.5 1 67.12 244 ASP B N 1
ATOM 3675 C CA . ASP B 1 244 ? 0.01 -7.469 -16.078 1 67.12 244 ASP B CA 1
ATOM 3676 C C . ASP B 1 244 ? 0.254 -5.973 -15.875 1 67.12 244 ASP B C 1
ATOM 3678 O O . ASP B 1 244 ? -0.123 -5.414 -14.844 1 67.12 244 ASP B O 1
ATOM 3682 N N . ALA B 1 245 ? 0.833 -5.379 -16.906 1 69.56 245 ALA B N 1
ATOM 3683 C CA . ALA B 1 245 ? 1.213 -3.971 -16.812 1 69.56 245 ALA B CA 1
ATOM 3684 C C . ALA B 1 245 ? 0.016 -3.059 -17.062 1 69.56 245 ALA B C 1
ATOM 3686 O O . ALA B 1 245 ? -0.051 -1.949 -16.531 1 69.56 245 ALA B O 1
ATOM 3687 N N . ILE B 1 246 ? -0.881 -3.471 -17.703 1 65.88 246 ILE B N 1
ATOM 3688 C CA . ILE B 1 246 ? -1.883 -2.617 -18.328 1 65.88 246 ILE B CA 1
ATOM 3689 C C . 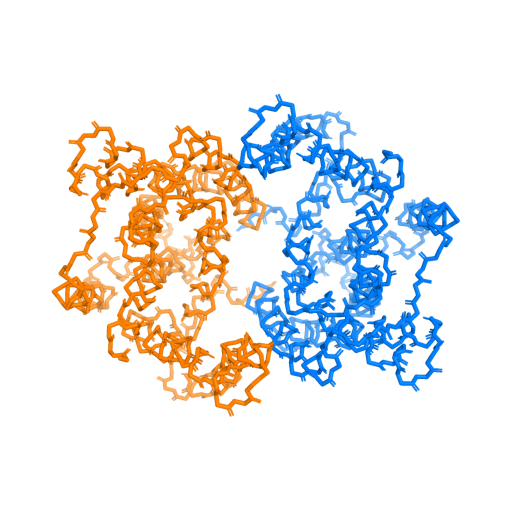ILE B 1 246 ? -2.77 -1.985 -17.266 1 65.88 246 ILE B C 1
ATOM 3691 O O . ILE B 1 246 ? -3.006 -0.775 -17.281 1 65.88 246 ILE B O 1
ATOM 3695 N N . PRO B 1 247 ? -3.104 -2.787 -16.297 1 64.25 247 PRO B N 1
ATOM 3696 C CA . PRO B 1 247 ? -3.971 -2.129 -15.32 1 64.25 247 PRO B CA 1
ATOM 3697 C C . PRO B 1 247 ? -3.27 -0.993 -14.578 1 64.25 247 PRO B C 1
ATOM 3699 O O . PRO B 1 247 ? -3.883 0.042 -14.305 1 64.25 247 PRO B O 1
ATOM 3702 N N . TYR B 1 248 ? -2.123 -1.208 -14.453 1 71.62 248 TYR B N 1
ATOM 3703 C CA . TYR B 1 248 ? -1.383 -0.213 -13.688 1 71.62 248 TYR B CA 1
ATOM 3704 C C . TYR B 1 248 ? -1.085 1.02 -14.531 1 71.62 248 TYR B C 1
ATOM 3706 O O . TYR B 1 248 ? -1.142 2.148 -14.039 1 71.62 248 TYR B O 1
ATOM 3714 N N . ILE B 1 249 ? -0.875 0.813 -15.758 1 69.5 249 ILE B N 1
ATOM 3715 C CA . ILE B 1 249 ? -0.655 1.928 -16.672 1 69.5 249 ILE B CA 1
ATOM 3716 C C . ILE B 1 249 ? -1.95 2.719 -16.844 1 69.5 249 ILE B C 1
ATOM 3718 O O . ILE B 1 249 ? -1.931 3.951 -16.891 1 69.5 249 ILE B O 1
ATOM 3722 N N . LEU B 1 250 ? -2.918 1.982 -16.906 1 67.5 250 LEU B N 1
ATOM 3723 C CA . LEU B 1 250 ? -4.207 2.646 -17.062 1 67.5 250 LEU B CA 1
ATOM 3724 C C . LEU B 1 250 ? -4.516 3.518 -15.844 1 67.5 250 LEU B C 1
ATOM 3726 O O . LEU B 1 250 ? -4.969 4.656 -15.992 1 67.5 250 LEU B O 1
ATOM 3730 N N . VAL B 1 251 ? -4.254 2.941 -14.711 1 68.69 251 VAL B N 1
ATOM 3731 C CA . VAL B 1 251 ? -4.48 3.723 -13.5 1 68.69 251 VAL B CA 1
ATOM 3732 C C . VAL B 1 251 ? -3.639 4.996 -13.539 1 68.69 251 VAL B C 1
ATOM 3734 O O . VAL B 1 251 ? -4.121 6.078 -13.203 1 68.69 251 VAL B O 1
ATOM 3737 N N . LEU B 1 252 ? -2.508 4.816 -14.109 1 68.75 252 LEU B N 1
ATOM 3738 C CA . LEU B 1 252 ? -1.603 5.957 -14.219 1 68.75 252 LEU B CA 1
ATOM 3739 C C . LEU B 1 252 ? -2.16 7.004 -15.172 1 68.75 252 LEU B C 1
ATOM 3741 O O . LEU B 1 252 ? -2.17 8.195 -14.859 1 68.75 252 LEU B O 1
ATOM 3745 N N . ILE B 1 253 ? -2.572 6.574 -16.234 1 69.5 253 ILE B N 1
ATOM 3746 C CA . ILE B 1 253 ? -3.08 7.477 -17.266 1 69.5 253 ILE B CA 1
ATOM 3747 C C . ILE B 1 253 ? -4.324 8.195 -16.75 1 69.5 253 ILE B C 1
ATOM 3749 O O . ILE B 1 253 ? -4.453 9.414 -16.906 1 69.5 253 ILE B O 1
ATOM 3753 N N . LEU B 1 254 ? -5.082 7.398 -16.141 1 68.94 254 LEU B N 1
ATOM 3754 C CA . LEU B 1 254 ? -6.34 7.969 -15.672 1 68.94 254 LEU B CA 1
ATOM 3755 C C . LEU B 1 254 ? -6.094 8.945 -14.523 1 68.94 254 LEU B C 1
ATOM 3757 O O . LEU B 1 254 ? -6.758 9.977 -14.422 1 68.94 254 LEU B O 1
ATOM 3761 N N . LEU B 1 255 ? -5.117 8.586 -13.742 1 66.44 255 LEU B N 1
ATOM 3762 C CA . LEU B 1 255 ? -4.77 9.477 -12.648 1 66.44 255 LEU B CA 1
ATOM 3763 C C . LEU B 1 255 ? -4.176 10.781 -13.18 1 66.44 255 LEU B C 1
ATOM 3765 O O . LEU B 1 255 ? -4.496 11.859 -12.68 1 66.44 255 LEU B O 1
ATOM 3769 N N . ALA B 1 256 ? -3.398 10.703 -14.164 1 62.62 256 ALA B N 1
ATOM 3770 C CA . ALA B 1 256 ? -2.756 11.875 -14.766 1 62.62 256 ALA B CA 1
ATOM 3771 C C . ALA B 1 256 ? -3.768 12.711 -15.539 1 62.62 256 ALA B C 1
ATOM 3773 O O . ALA B 1 256 ? -3.73 13.945 -15.484 1 62.62 256 ALA B O 1
ATOM 3774 N N . ALA B 1 257 ? -4.629 12.039 -16.234 1 61.81 257 ALA B N 1
ATOM 3775 C CA . ALA B 1 257 ? -5.602 12.727 -17.094 1 61.81 257 ALA B CA 1
ATOM 3776 C C . ALA B 1 257 ? -6.801 13.203 -16.281 1 61.81 257 ALA B C 1
ATOM 3778 O O . ALA B 1 257 ? -7.375 14.258 -16.562 1 61.81 257 ALA B O 1
ATOM 3779 N N . GLY B 1 258 ? -7.121 12.391 -15.375 1 58.94 258 GLY B N 1
ATOM 3780 C CA . GLY B 1 258 ? -8.328 12.648 -14.602 1 58.94 258 GLY B CA 1
ATOM 3781 C C . GLY B 1 258 ? -8.227 13.891 -13.742 1 58.94 258 GLY B C 1
ATOM 3782 O O . GLY B 1 258 ? -9.203 14.633 -13.578 1 58.94 258 GLY B O 1
ATOM 3783 N N . THR B 1 259 ? -7.051 14.141 -13.258 1 57.5 259 THR B N 1
ATOM 3784 C CA . THR B 1 259 ? -6.883 15.328 -12.43 1 57.5 259 THR B CA 1
ATOM 3785 C C . THR B 1 259 ? -7.242 16.594 -13.211 1 57.5 259 THR B C 1
ATOM 3787 O O . THR B 1 259 ? -7.902 17.484 -12.688 1 57.5 259 THR B O 1
ATOM 3790 N N . HIS B 1 260 ? -6.879 16.578 -14.461 1 58.12 260 HIS B N 1
ATOM 3791 C CA . HIS B 1 260 ? -7.184 17.75 -15.273 1 58.12 260 HIS B CA 1
ATOM 3792 C C . HIS B 1 260 ? -8.688 17.875 -15.516 1 58.12 260 HIS B C 1
ATOM 3794 O O . HIS B 1 260 ? -9.234 18.984 -15.469 1 58.12 260 HIS B O 1
ATOM 3800 N N . LEU B 1 261 ? -9.234 16.797 -15.695 1 56.22 261 LEU B N 1
ATOM 3801 C CA . LEU B 1 261 ? -10.664 16.797 -15.992 1 56.22 261 LEU B CA 1
ATOM 3802 C C . LEU B 1 261 ? -11.477 17.156 -14.75 1 56.22 261 LEU B C 1
ATOM 3804 O O . LEU B 1 261 ? -12.43 17.922 -14.828 1 56.22 261 LEU B O 1
ATOM 3808 N N . TYR B 1 262 ? -11.062 16.578 -13.711 1 57.59 262 TYR B N 1
ATOM 3809 C CA . TYR B 1 262 ? -11.82 16.781 -12.484 1 57.59 262 TYR B CA 1
ATOM 3810 C C . TYR B 1 262 ? -11.711 18.234 -12.008 1 57.59 262 TYR B C 1
ATOM 3812 O O . TYR B 1 262 ? -12.688 18.812 -11.539 1 57.59 262 TYR B O 1
ATOM 3820 N N . GLU B 1 263 ? -10.57 18.781 -12.164 1 55.34 263 GLU B N 1
ATOM 3821 C CA . GLU B 1 263 ? -10.406 20.188 -11.805 1 55.34 263 GLU B CA 1
ATOM 3822 C C . GLU B 1 263 ? -11.281 21.078 -12.672 1 55.34 263 GLU B C 1
ATOM 3824 O O . GLU B 1 263 ? -11.836 22.062 -12.195 1 55.34 263 GLU B O 1
ATOM 3829 N N . ARG B 1 264 ? -11.492 20.625 -13.867 1 54.28 264 ARG B N 1
ATOM 3830 C CA . ARG B 1 264 ? -12.32 21.391 -14.789 1 54.28 264 ARG B CA 1
ATOM 3831 C C . ARG B 1 264 ? -13.789 21.344 -14.383 1 54.28 264 ARG B C 1
ATOM 3833 O O . ARG B 1 264 ? -14.523 22.312 -14.562 1 54.28 264 ARG B O 1
ATOM 3840 N N . ILE B 1 265 ? -14.109 20.203 -13.82 1 55.91 265 ILE B N 1
ATOM 3841 C CA . ILE B 1 265 ? -15.523 20.094 -13.492 1 55.91 265 ILE B CA 1
ATOM 3842 C C . ILE B 1 265 ? -15.766 20.531 -12.055 1 55.91 265 ILE B C 1
ATOM 3844 O O . ILE B 1 265 ? -16.875 20.391 -11.523 1 55.91 265 ILE B O 1
ATOM 3848 N N . GLY B 1 266 ? -14.75 21.031 -11.398 1 53.69 266 GLY B N 1
ATOM 3849 C CA . GLY B 1 266 ? -14.898 21.672 -10.109 1 53.69 266 GLY B CA 1
ATOM 3850 C C . GLY B 1 266 ? -14.922 20.688 -8.953 1 53.69 266 GLY B C 1
ATOM 3851 O O . GLY B 1 266 ? -15.406 21.016 -7.863 1 53.69 266 GLY B O 1
ATOM 3852 N N . LEU B 1 267 ? -14.609 19.453 -9.234 1 54.41 267 LEU B N 1
ATOM 3853 C CA . LEU B 1 267 ? -14.578 18.5 -8.133 1 54.41 267 LEU B CA 1
ATOM 3854 C C . LEU B 1 267 ? -13.312 18.672 -7.297 1 54.41 267 LEU B C 1
ATOM 3856 O O . LEU B 1 267 ? -12.25 19 -7.832 1 54.41 267 LEU B O 1
ATOM 3860 N N . ARG B 1 268 ? -13.523 18.766 -5.926 1 57.5 268 ARG B N 1
ATOM 3861 C CA . ARG B 1 268 ? -12.352 18.984 -5.09 1 57.5 268 ARG B CA 1
ATOM 3862 C C . ARG B 1 268 ? -12.125 17.828 -4.133 1 57.5 268 ARG B C 1
ATOM 3864 O O . ARG B 1 268 ? -13.062 17.344 -3.504 1 57.5 268 ARG B O 1
ATOM 3871 N N . PRO B 1 269 ? -11.016 17.266 -4.152 1 54.81 269 PRO B N 1
ATOM 3872 C CA . PRO B 1 269 ? -10.68 16.266 -3.123 1 54.81 269 PRO B CA 1
ATOM 3873 C C . PRO B 1 269 ? -10.781 16.844 -1.708 1 54.81 269 PRO B C 1
ATOM 3875 O O . PRO B 1 269 ? -10.789 18.062 -1.529 1 54.81 269 PRO B O 1
ATOM 3878 N N . PRO B 1 270 ? -11.156 15.891 -0.741 1 48.88 270 PRO B N 1
ATOM 3879 C CA . PRO B 1 270 ? -11.148 16.391 0.634 1 48.88 270 PRO B CA 1
ATOM 3880 C C . PRO B 1 270 ? -9.844 17.094 0.999 1 48.88 270 PRO B C 1
ATOM 3882 O O . PRO B 1 270 ? -8.766 16.531 0.833 1 48.88 270 PRO B O 1
ATOM 3885 N N . ALA B 1 271 ? -9.961 18.344 1.35 1 48.56 271 ALA B N 1
ATOM 3886 C CA . ALA B 1 271 ? -8.805 19.203 1.607 1 48.56 271 ALA B CA 1
ATOM 3887 C C . ALA B 1 271 ? -7.902 18.594 2.68 1 48.56 271 ALA B C 1
ATOM 3889 O O . ALA B 1 271 ? -6.684 18.781 2.65 1 48.56 271 ALA B O 1
ATOM 3890 N N . SER B 1 272 ? -8.508 17.828 3.619 1 51 272 SER B N 1
ATOM 3891 C CA . SER B 1 272 ? -7.738 17.281 4.73 1 51 272 SER B CA 1
ATOM 3892 C C . SER B 1 272 ? -6.777 16.188 4.258 1 51 272 SER B C 1
ATOM 3894 O O . SER B 1 272 ? -5.809 15.867 4.945 1 51 272 SER B O 1
ATOM 3896 N N . ILE B 1 273 ? -7.117 15.672 3.184 1 43.59 273 ILE B N 1
ATOM 3897 C CA . ILE B 1 273 ? -6.227 14.664 2.633 1 43.59 273 ILE B CA 1
ATOM 3898 C C . ILE B 1 273 ? -5.289 15.297 1.611 1 43.59 273 ILE B C 1
ATOM 3900 O O . ILE B 1 273 ? -4.156 14.844 1.425 1 43.59 273 ILE B O 1
ATOM 3904 N N . TRP B 1 274 ? -5.758 16.344 0.995 1 39.62 274 TRP B N 1
ATOM 3905 C CA . TRP B 1 274 ? -5.035 16.953 -0.122 1 39.62 274 TRP B CA 1
ATOM 3906 C C . TRP B 1 274 ? -4.098 18.047 0.364 1 39.62 274 TRP B C 1
ATOM 3908 O O . TRP B 1 274 ? -2.986 18.203 -0.15 1 39.62 274 TRP B O 1
ATOM 3918 N N . ARG B 1 275 ? -4.422 19 1.303 1 44.03 275 ARG B N 1
ATOM 3919 C CA . ARG B 1 275 ? -3.727 20.266 1.521 1 44.03 275 ARG B CA 1
ATOM 3920 C C . ARG B 1 275 ? -2.641 20.125 2.58 1 44.03 275 ARG B C 1
ATOM 3922 O O . ARG B 1 275 ? -2.863 19.5 3.623 1 44.03 275 ARG B O 1
ATOM 3929 N N . ARG B 1 276 ? -1.278 20.047 2.129 1 44.78 276 ARG B N 1
ATOM 3930 C CA . ARG B 1 276 ? -0.15 20.328 3.01 1 44.78 276 ARG B CA 1
ATOM 3931 C C . ARG B 1 276 ? -0.302 21.703 3.662 1 44.78 276 ARG B C 1
ATOM 3933 O O . ARG B 1 276 ? -0.381 22.719 2.973 1 44.78 276 ARG B O 1
ATOM 3940 N N . ARG B 1 277 ? -1.024 21.797 4.762 1 39.16 277 ARG B N 1
ATOM 3941 C CA . ARG B 1 277 ? -0.862 23.125 5.355 1 39.16 277 ARG B CA 1
ATOM 3942 C C . ARG B 1 277 ? 0.59 23.375 5.746 1 39.16 277 ARG B C 1
ATOM 3944 O O . ARG B 1 277 ? 1.312 22.438 6.105 1 39.16 277 ARG B O 1
#

Radius of gyration: 22.2 Å; Cα contacts (8 Å, |Δi|>4): 1239; chains: 2; bounding box: 58×59×55 Å

Foldseek 3Di:
DVLQLLLQLLLLLLLLLLQLLLVLLVAGQLQLLLLLLLLQLQLLLLQLVVLDNVRSLVRLLVSLLVLLLQLLCCCPVVPDDRVVSNVVSNVCSLVNSCVRNVVQAFPAGAADDPSVVSLVVSVVVLVVSLCCLPPHPLNVLSNVSLQPVVVSVVVPRPSSVSSSVSSSSNRSSSSSSSNSLCRYVVVSGDDRCSSVCSSVVSVLLCLLLLSHSVSSSVSSSVLSVLLSCLVVVCVVVVPSVVSVCRSVVVSVVSNVVSVVVCVVVVRDRRCSNVPPD/DVLQLLLQLLLLLLLLLLQLLLVLLVAGQLQLLLLLLLLQLQLLLLQLVVLDNVRSLVRLLVSLLVLLLQLLCCCPVVPDDRVVSNVVSNVCSLVNSCVRNVVQAFPAGAADDPSVVSLVVSVVVLVVSLCCLPPHPLNVLSNVSLQPVVVSVVVPRPSSVSSSVSSSSNRSSSSSSSNSLLRYVVVSGDDRCSSVCSSVVSVLLCLLLLSHSVSSSVSSSVLSVLLSCLVVVCVVVVPSVVSVCRSVVVSVVSNVVSVVVCVVVVRDRRCSNVPPD

InterPro domains:
  IPR001851 ABC transporter, permease [PF02653] (1-255)

Sequence (554 aa):
MISAVLTTLIPLSLAALGEAVLERTGRVNLGVDGLMAVGAAVGALAGVETGSLLAGLAAGALAGGVGSLSYIILTDRLGVNMIVAGLLVFFAGIGLGDLVGSKIAGRPGPVLTSLYTTAATIGIAAVALHLILYNTVTGTALRVVGENPAAAKERGVPVWRLRLSAALVQGLSAGLAGYIMVAGLSYGKWYSGVTAGLGWVALGIVILGYWTPIGVLIASTAVSTVFSMRTQIAAATGIPPLADAIPYILVLILLAAGTHLYERIGLRPPASIWRRRMISAVLTTLIPLSLAALGEAVLERTGRVNLGVDGLMAVGAAVGALAGVETGSLLAGLAAGALAGGVGSLSYIILTDRLGVNMIVAGLLVFFAGIGLGDLVGSKIAGRPGPVLTSLYTTAATIGIAAVALHLILYNTVTGTALRVVGENPAAAKERGVPVWRLRLSAALVQGLSAGLAGYIMVAGLSYGKWYSGVTAGLGWVALGIVILGYWTPIGVLIASTAVSTVFSMRTQIAAATGIPPLADAIPYILVLILLAAGTHLYERIGLRPPASIWRRR

Secondary structure (DSSP, 8-state):
-HHHHHHHHHHHHHHHHHHHHHHTTT---TTHHHHHHHHHHHHHHHHHHH--HHHHHHHHHHHHHHHHHHHHIIIIIS---HHHHHHHHHHHHHHHHHHHHGGGTT-B------HHHHHHHHHHHHHHHHHHHHHSHHHHHHHHHHH-HHHHHHTT--HHHHHHHHHHHHHHHHHHHHHHIIIIITTTB--TTTTTTHHHHHHHHHHHTTT-HHHHHHHHHHHHHHHHHHHHHHHHHS-HHHHHHHHHHHHHHHHHHHHHHHHHTT----HHHH---/-HHHHHHHHHHHHHHHHHHHHHHTTT---TTHHHHHHHHHHHHHHHHHHH--HHHHHHHHHHHHHHHHHHHHIIIIIS---HHHHHHHHHHHHHHHHHHHHGGGTT-B------HHHHHHHHHHHHHHHHHHHHHSHHHHHHHHHHH-HHHHHHTT--HHHHHHHHHHHHHHHHHHHHHHIIIIITTTB--TTTTTTHHHHHHHHHHHTTT-HHHHHHHHHHHHHHHHHHHHHHHHHS-HHHHHHHHHHHHHHHHHHHHHHHHHTT----HHHH---

Nearest PDB structures (foldseek):
  7kyp-assembly4_N  TM=6.067E-01  e=9.310E-04  Streptococcus pneumoniae D39
  7kyo-assembly1_C-2  TM=5.746E-01  e=3.545E-03  Streptococcus pneumoniae D39
  5b58-assembly1_B  TM=4.187E-01  e=3.063E-02  Burkholderia cenocepacia J2315
  7lb8-assembly1_B  TM=4.662E-01  e=3.736E-01  Escherichia coli K-12
  7kyp-assembly4_N  TM=6.071E-01  e=8.157E-04  Streptococcus pneumoniae D39

Organism: Aeropyrum pernix (strain ATCC 700893 / DSM 11879 / JCM 9820 / NBRC 100138 / K1) (NCBI:txid272557)

Solvent-accessible surface area (backbone atoms only — not comparable to full-atom values): 24346 Å² total; per-residue (Å²): 108,67,66,52,21,46,50,44,23,43,29,37,30,37,26,16,47,16,43,26,52,23,33,35,42,38,44,62,65,68,16,40,35,9,22,13,27,24,0,22,17,45,4,42,50,38,6,46,76,68,60,30,54,67,51,9,46,51,40,0,15,50,46,2,21,53,47,26,46,52,37,48,44,36,32,75,71,67,48,39,22,48,69,61,33,10,47,48,40,19,31,39,17,40,10,52,10,18,56,54,26,43,76,43,52,67,45,68,29,39,60,61,79,58,56,67,60,51,43,49,50,50,52,50,46,30,52,50,49,37,46,40,42,74,71,36,71,67,21,46,51,36,46,42,28,3,50,35,49,68,62,30,45,75,71,66,45,61,58,67,62,51,48,49,52,24,24,36,47,19,12,26,26,14,0,30,19,20,19,45,37,23,18,42,68,45,60,12,26,47,54,71,67,72,57,72,60,44,32,56,51,16,55,52,27,20,60,50,11,60,59,34,39,61,36,23,46,52,36,22,47,55,48,18,48,47,51,46,39,22,62,55,41,15,66,72,69,69,40,58,32,44,26,65,10,45,45,26,39,48,51,35,49,41,47,64,51,37,53,58,52,36,54,71,72,65,58,70,68,39,40,55,55,35,55,79,126,109,67,67,53,20,47,50,44,25,44,29,37,30,38,26,17,47,17,43,26,51,23,33,36,42,38,45,63,65,67,15,39,34,8,21,13,27,24,1,22,16,44,4,42,50,37,6,46,75,68,60,30,54,64,48,8,46,53,40,1,14,49,47,3,20,52,46,26,46,52,37,46,42,35,31,74,71,68,47,39,23,49,68,60,35,9,48,47,39,20,30,37,18,40,11,52,10,17,54,55,27,43,77,43,51,67,45,68,27,39,60,62,79,58,53,66,59,51,43,50,50,50,52,51,47,30,52,50,50,35,46,40,44,74,71,37,70,67,21,47,51,37,44,42,28,2,52,36,49,70,61,30,44,73,72,67,46,62,59,66,63,52,48,48,52,25,24,34,48,19,12,26,26,15,0,31,19,20,19,45,36,23,18,43,68,44,60,12,27,46,54,71,67,71,54,72,60,44,32,57,50,17,56,52,26,20,60,52,11,60,60,33,39,61,36,21,47,52,36,22,47,54,47,18,48,47,52,46,38,21,61,54,42,16,68,72,68,69,41,60,29,45,27,68,10,45,45,26,39,48,51,36,50,42,46,64,52,37,53,59,51,36,55,71,71,64,59,70,70,40,40,55,55,36,56,80,126

pLDDT: mean 87.03, std 13.55, range [39.16, 98.81]